Protein AF-A0A834WRR9-F1 (afdb_monomer_lite)

pLDDT: mean 85.25, std 17.44, range [30.31, 98.62]

Organism: NCBI:txid362788

Radius of gyration: 32.19 Å; chains: 1; bounding box: 79×70×90 Å

Structure (mmCIF, N/CA/C/O backbone):
data_AF-A0A834WRR9-F1
#
_entry.id   AF-A0A834WRR9-F1
#
loop_
_atom_site.group_PDB
_atom_site.id
_atom_site.type_symbol
_atom_site.label_atom_id
_atom_site.label_alt_id
_atom_site.label_comp_id
_atom_site.label_asym_id
_atom_site.label_entity_id
_atom_site.label_seq_id
_atom_site.pdbx_PDB_ins_code
_atom_site.Cartn_x
_atom_site.Cartn_y
_atom_site.Cartn_z
_atom_site.occupancy
_atom_site.B_iso_or_equiv
_atom_site.auth_seq_id
_atom_site.auth_comp_id
_atom_site.auth_asym_id
_atom_site.auth_atom_id
_atom_site.pdbx_PDB_model_num
ATOM 1 N N . MET A 1 1 ? 12.879 1.695 10.345 1.00 67.69 1 MET A N 1
ATOM 2 C CA . MET A 1 1 ? 11.832 0.778 9.840 1.00 67.69 1 MET A CA 1
ATOM 3 C C . MET A 1 1 ? 11.950 -0.632 10.408 1.00 67.69 1 MET A C 1
ATOM 5 O O . MET A 1 1 ? 11.065 -1.009 11.153 1.00 67.69 1 MET A O 1
ATOM 9 N N . ILE A 1 2 ? 13.011 -1.409 10.134 1.00 69.06 2 ILE A N 1
ATOM 10 C CA . ILE A 1 2 ? 13.145 -2.785 10.677 1.00 69.06 2 ILE A CA 1
ATOM 11 C C . ILE A 1 2 ? 13.176 -2.809 12.219 1.00 69.06 2 ILE A C 1
ATOM 13 O O . ILE A 1 2 ? 12.508 -3.634 12.833 1.00 69.06 2 ILE A O 1
ATOM 17 N N . GLU A 1 3 ? 13.898 -1.883 12.854 1.00 72.19 3 GLU A N 1
ATOM 18 C CA . GLU A 1 3 ? 13.940 -1.775 14.323 1.00 72.19 3 GLU A CA 1
ATOM 19 C C . GLU A 1 3 ? 12.559 -1.474 14.925 1.00 72.19 3 GLU A C 1
ATOM 21 O O . GLU A 1 3 ? 12.116 -2.140 15.857 1.00 72.19 3 GLU A O 1
ATOM 26 N N . GLU A 1 4 ? 11.846 -0.516 14.335 1.00 67.69 4 GLU A N 1
ATOM 27 C CA . GLU A 1 4 ? 10.487 -0.125 14.720 1.00 67.69 4 GLU A CA 1
ATOM 28 C C . GLU A 1 4 ? 9.470 -1.256 14.492 1.00 67.69 4 GLU A C 1
ATOM 30 O O . GLU A 1 4 ? 8.644 -1.541 15.356 1.00 67.69 4 GLU A O 1
ATOM 35 N N . ALA A 1 5 ? 9.582 -1.962 13.365 1.00 65.88 5 ALA A N 1
ATOM 36 C CA . ALA A 1 5 ? 8.790 -3.141 13.035 1.00 65.88 5 ALA A CA 1
ATOM 37 C C . ALA A 1 5 ? 8.921 -4.238 14.100 1.00 65.88 5 ALA A C 1
ATOM 39 O O . ALA A 1 5 ? 7.928 -4.823 14.541 1.00 65.88 5 ALA A O 1
ATOM 40 N N . ILE A 1 6 ? 10.156 -4.510 14.527 1.00 68.00 6 ILE A N 1
ATOM 41 C CA . ILE A 1 6 ? 10.448 -5.504 15.558 1.00 68.00 6 ILE A CA 1
ATOM 42 C C . ILE A 1 6 ? 9.915 -5.032 16.914 1.00 68.00 6 ILE A C 1
ATOM 44 O O . ILE A 1 6 ? 9.254 -5.810 17.599 1.00 68.00 6 ILE A O 1
ATOM 48 N N . ALA A 1 7 ? 10.115 -3.760 17.264 1.00 64.38 7 ALA A N 1
ATOM 49 C CA . ALA A 1 7 ? 9.623 -3.192 18.516 1.00 64.38 7 ALA A CA 1
ATOM 50 C C . ALA A 1 7 ? 8.087 -3.222 18.638 1.00 64.38 7 ALA A C 1
ATOM 52 O O . ALA A 1 7 ? 7.559 -3.447 19.728 1.00 64.38 7 ALA A O 1
ATOM 53 N N . ASN A 1 8 ? 7.368 -3.025 17.531 1.00 62.72 8 ASN A N 1
ATOM 54 C CA . ASN A 1 8 ? 5.911 -2.898 17.542 1.00 62.72 8 ASN A CA 1
ATOM 55 C C . ASN A 1 8 ? 5.175 -4.234 17.351 1.00 62.72 8 ASN A C 1
ATOM 57 O O . ASN A 1 8 ? 4.118 -4.438 17.955 1.00 62.72 8 ASN A O 1
ATOM 61 N N . SER A 1 9 ? 5.716 -5.155 16.541 1.00 64.75 9 SER A N 1
ATOM 62 C CA . SER A 1 9 ? 4.942 -6.302 16.037 1.00 64.75 9 SER A CA 1
ATOM 63 C C . SER A 1 9 ? 5.558 -7.684 16.298 1.00 64.75 9 SER A C 1
ATOM 65 O O . SER A 1 9 ? 4.850 -8.685 16.100 1.00 64.75 9 SER A O 1
ATOM 67 N N . PHE A 1 10 ? 6.813 -7.782 16.766 1.00 67.38 10 PHE A N 1
ATOM 68 C CA . PHE A 1 10 ? 7.516 -9.061 16.961 1.00 67.38 10 PHE A CA 1
ATOM 69 C C . PHE A 1 10 ? 7.384 -9.607 18.391 1.00 67.38 10 PHE A C 1
ATOM 71 O O . PHE A 1 10 ? 7.867 -9.005 19.346 1.00 67.38 10 PHE A O 1
ATOM 78 N N . ASN A 1 11 ? 6.782 -10.794 18.546 1.00 63.31 11 ASN A N 1
ATOM 79 C CA . ASN A 1 11 ? 6.707 -11.501 19.831 1.00 63.31 11 ASN A CA 1
ATOM 80 C C . ASN A 1 11 ? 6.969 -13.016 19.654 1.00 63.31 11 ASN A C 1
ATOM 82 O O . ASN A 1 11 ? 6.036 -13.750 19.318 1.00 63.31 11 ASN A O 1
ATOM 86 N N . PRO A 1 12 ? 8.197 -13.508 19.904 1.00 53.84 12 PRO A N 1
ATOM 87 C CA . PRO A 1 12 ? 8.596 -14.899 19.759 1.00 53.84 12 PRO A CA 1
ATOM 88 C C . PRO A 1 12 ? 8.123 -15.785 20.926 1.00 53.84 12 PRO A C 1
ATOM 90 O O . PRO A 1 12 ? 8.213 -17.004 20.846 1.00 53.84 12 PRO A O 1
ATOM 93 N N . ILE A 1 13 ? 7.572 -15.228 22.016 1.00 50.41 13 ILE A N 1
ATOM 94 C CA . ILE A 1 13 ? 7.043 -16.045 23.128 1.00 50.41 13 ILE A CA 1
ATOM 95 C C . ILE A 1 13 ? 5.742 -16.749 22.719 1.00 50.41 13 ILE A C 1
ATOM 97 O O . ILE A 1 13 ? 5.437 -17.836 23.203 1.00 50.41 13 ILE A O 1
ATOM 101 N N . ILE A 1 14 ? 4.974 -16.159 21.799 1.00 48.53 14 ILE A N 1
ATOM 102 C CA . ILE A 1 14 ? 3.691 -16.711 21.331 1.00 48.53 14 ILE A CA 1
ATOM 103 C C . ILE A 1 14 ? 3.890 -17.660 20.129 1.00 48.53 14 ILE A C 1
ATOM 105 O O . ILE A 1 14 ? 2.960 -18.355 19.726 1.00 48.53 14 ILE A O 1
ATOM 109 N N . THR A 1 15 ? 5.096 -17.736 19.555 1.00 48.31 15 THR A N 1
ATOM 110 C CA . THR A 1 15 ? 5.347 -18.478 18.307 1.00 48.31 15 THR A CA 1
ATOM 111 C C . THR A 1 15 ? 5.605 -19.976 18.514 1.00 48.31 15 THR A C 1
ATOM 113 O O . THR A 1 15 ? 5.646 -20.717 17.533 1.00 48.31 15 THR A O 1
ATOM 116 N N . HIS A 1 16 ? 5.746 -20.458 19.756 1.00 43.69 16 HIS A N 1
ATOM 117 C CA . HIS A 1 16 ? 6.036 -21.865 20.047 1.00 43.69 16 HIS A CA 1
ATOM 118 C C . HIS A 1 16 ? 4.870 -22.588 20.734 1.00 43.69 16 HIS A C 1
ATOM 120 O O . HIS A 1 16 ? 4.582 -22.398 21.910 1.00 43.69 16 HIS A O 1
ATOM 126 N N . THR A 1 17 ? 4.239 -23.499 19.994 1.00 44.69 17 THR A N 1
ATOM 127 C CA . THR A 1 17 ? 3.238 -24.473 20.467 1.00 44.69 17 THR A CA 1
ATOM 128 C C . THR A 1 17 ? 3.855 -25.709 21.142 1.00 44.69 17 THR A C 1
ATOM 130 O O . THR A 1 17 ? 3.127 -26.618 21.544 1.00 44.69 17 THR A O 1
ATOM 133 N N . ASN A 1 18 ? 5.185 -25.773 21.291 1.00 39.84 18 ASN A N 1
ATOM 134 C CA . ASN A 1 18 ? 5.874 -26.924 21.872 1.00 39.84 18 ASN A CA 1
ATOM 135 C C . ASN A 1 18 ? 6.141 -26.757 23.370 1.00 39.84 18 ASN A C 1
ATOM 137 O O . ASN A 1 18 ? 6.527 -25.697 23.846 1.00 39.84 18 ASN A O 1
ATOM 141 N N . LYS A 1 19 ? 5.973 -27.865 24.099 1.00 39.25 19 LYS A N 1
ATOM 142 C CA . LYS A 1 19 ? 6.058 -28.010 25.564 1.00 39.25 19 LYS A CA 1
ATOM 143 C C . LYS A 1 19 ? 7.390 -27.606 26.224 1.00 39.25 19 LYS A C 1
ATOM 145 O O . LYS A 1 19 ? 7.484 -27.726 27.436 1.00 39.25 19 LYS A O 1
ATOM 150 N N . ASN A 1 20 ? 8.371 -27.133 25.459 1.00 42.72 20 ASN A N 1
ATOM 151 C CA . ASN A 1 20 ? 9.608 -26.526 25.942 1.00 42.72 20 ASN A CA 1
ATOM 152 C C . ASN A 1 20 ? 9.871 -25.275 25.083 1.00 42.72 20 ASN A C 1
ATOM 154 O O . ASN A 1 20 ? 10.048 -25.438 23.871 1.00 42.72 20 ASN A O 1
ATOM 158 N N . PRO A 1 21 ? 9.883 -24.053 25.646 1.00 51.28 21 PRO A N 1
ATOM 159 C CA . PRO A 1 21 ? 10.332 -22.880 24.907 1.00 51.28 21 PRO A CA 1
ATOM 160 C C . PRO A 1 21 ? 11.788 -23.106 24.488 1.00 51.28 21 PRO A C 1
ATOM 162 O O . PRO A 1 21 ? 12.645 -23.393 25.318 1.00 51.28 21 PRO A O 1
ATOM 165 N N . THR A 1 22 ? 12.070 -23.052 23.189 1.00 57.31 22 THR A N 1
ATOM 166 C CA . THR A 1 22 ? 13.453 -23.041 22.714 1.00 57.31 22 THR A CA 1
ATOM 167 C C . THR A 1 22 ? 13.957 -21.611 22.778 1.00 57.31 22 THR A C 1
ATOM 169 O O . THR A 1 22 ? 13.329 -20.737 22.189 1.00 57.31 22 THR A O 1
ATOM 172 N N . ASN A 1 23 ? 15.117 -21.366 23.387 1.00 71.31 23 ASN A N 1
ATOM 173 C CA . ASN A 1 23 ? 15.761 -20.043 23.399 1.00 71.31 23 ASN A CA 1
ATOM 174 C C . ASN A 1 23 ? 16.317 -19.630 22.029 1.00 71.31 23 ASN A C 1
ATOM 176 O O . ASN A 1 23 ? 17.224 -18.815 21.961 1.00 71.31 23 ASN A O 1
ATOM 180 N N . ARG A 1 24 ? 15.820 -20.208 20.931 1.00 83.75 24 ARG A N 1
ATOM 181 C CA . ARG A 1 24 ? 16.393 -20.070 19.596 1.00 83.75 24 ARG A CA 1
ATOM 182 C C . ARG A 1 24 ? 15.469 -19.297 18.669 1.00 83.75 24 ARG A C 1
ATOM 184 O O . ARG A 1 24 ? 14.366 -19.752 18.381 1.00 83.75 24 ARG A O 1
ATOM 191 N N . ILE A 1 25 ? 15.975 -18.208 18.102 1.00 88.25 25 ILE A N 1
ATOM 192 C CA . ILE A 1 25 ? 15.301 -17.425 17.065 1.00 88.25 25 ILE A CA 1
ATOM 193 C C . ILE A 1 25 ? 15.943 -17.728 15.711 1.00 88.25 25 ILE A C 1
ATOM 195 O O . ILE A 1 25 ? 17.126 -17.478 15.489 1.00 88.25 25 ILE A O 1
ATOM 199 N N . CYS A 1 26 ? 15.142 -18.270 14.797 1.00 94.31 26 CYS A N 1
ATOM 200 C CA . CYS A 1 26 ? 15.548 -18.552 13.419 1.00 94.31 26 CYS A CA 1
ATOM 201 C C . CYS A 1 26 ? 15.231 -17.367 12.498 1.00 94.31 26 CYS A C 1
ATOM 203 O O . CYS A 1 26 ? 14.060 -16.995 12.368 1.00 94.31 26 CYS A O 1
ATOM 205 N N . ILE A 1 27 ? 16.249 -16.835 11.827 1.00 96.50 27 ILE A N 1
ATOM 206 C CA . ILE A 1 27 ? 16.156 -15.728 10.869 1.00 96.50 27 ILE A CA 1
ATOM 207 C C . ILE A 1 27 ? 16.599 -16.246 9.500 1.00 96.50 27 ILE A C 1
ATOM 209 O O . ILE A 1 27 ? 17.581 -16.977 9.427 1.00 96.50 27 ILE A O 1
ATOM 213 N N . ALA A 1 28 ? 15.910 -15.883 8.422 1.00 98.50 28 ALA A N 1
ATOM 214 C CA . ALA A 1 28 ? 16.375 -16.155 7.062 1.00 98.50 28 ALA A CA 1
ATOM 215 C C . ALA A 1 28 ? 16.543 -14.856 6.274 1.00 98.50 28 ALA A C 1
ATOM 217 O O . ALA A 1 28 ? 15.640 -14.024 6.296 1.00 98.50 28 ALA A O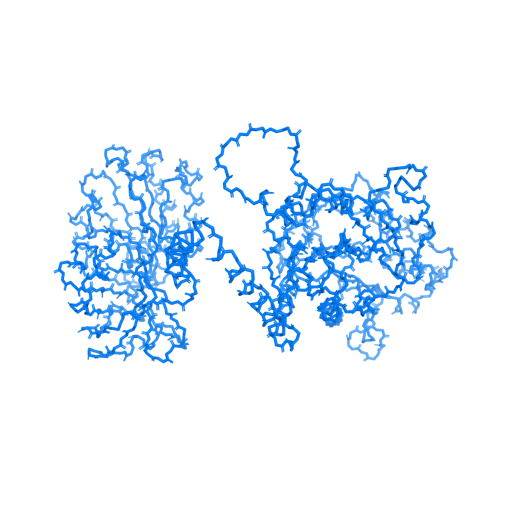 1
ATOM 218 N N . ASP A 1 29 ? 17.661 -14.714 5.566 1.00 98.56 29 ASP A N 1
ATOM 219 C CA . ASP A 1 29 ? 17.854 -13.702 4.527 1.00 98.56 29 ASP A CA 1
ATOM 220 C C . ASP A 1 29 ? 17.785 -14.376 3.154 1.00 98.56 29 ASP A C 1
ATOM 222 O O . ASP A 1 29 ? 18.584 -15.270 2.863 1.00 98.56 29 ASP A O 1
ATOM 226 N N . LEU A 1 30 ? 16.785 -14.009 2.352 1.00 98.62 30 LEU A N 1
ATOM 227 C CA . LEU A 1 30 ? 16.475 -14.626 1.061 1.00 98.62 30 LEU A CA 1
ATOM 228 C C . LEU A 1 30 ? 16.958 -13.721 -0.075 1.00 98.62 30 LEU A C 1
ATOM 230 O O . LEU A 1 30 ? 16.415 -12.628 -0.264 1.00 98.62 30 LEU A O 1
ATOM 234 N N . GLY A 1 31 ? 17.951 -14.204 -0.824 1.00 97.31 31 GLY A N 1
ATOM 235 C CA . GLY A 1 31 ? 18.728 -13.406 -1.775 1.00 97.31 31 GLY A CA 1
ATOM 236 C C . GLY A 1 31 ? 19.902 -12.697 -1.095 1.00 97.31 31 GLY A C 1
ATOM 237 O O . GLY A 1 31 ? 20.050 -11.481 -1.183 1.00 97.31 31 GLY A O 1
ATOM 238 N N . CYS A 1 32 ? 20.711 -13.449 -0.342 1.00 96.44 32 CYS A N 1
ATOM 239 C CA . CYS A 1 32 ? 21.774 -12.889 0.493 1.00 96.44 32 CYS A CA 1
ATOM 240 C C . CYS A 1 32 ? 23.022 -12.438 -0.286 1.00 96.44 32 CYS A C 1
ATOM 242 O O . CYS A 1 32 ? 23.851 -11.695 0.253 1.00 96.44 32 CYS A O 1
ATOM 244 N N . SER A 1 33 ? 23.201 -12.912 -1.524 1.00 94.88 33 SER A N 1
ATOM 245 C CA . SER A 1 33 ? 24.427 -12.761 -2.308 1.00 94.88 33 SER A CA 1
ATOM 246 C C . SER A 1 33 ? 25.662 -13.199 -1.494 1.00 94.88 33 SER A C 1
ATOM 248 O O . SER A 1 33 ? 25.647 -14.262 -0.864 1.00 94.88 33 SER A O 1
ATOM 250 N N . THR A 1 34 ? 26.737 -12.405 -1.486 1.00 93.06 34 THR A N 1
ATOM 251 C CA . THR A 1 34 ? 28.022 -12.736 -0.841 1.00 93.06 34 THR A CA 1
ATOM 252 C C . THR A 1 34 ? 28.464 -11.747 0.246 1.00 93.06 34 THR A C 1
ATOM 254 O O . THR A 1 34 ? 29.561 -11.881 0.792 1.00 93.06 34 THR A O 1
ATOM 257 N N . GLY A 1 35 ? 27.624 -10.759 0.578 1.00 89.19 35 GLY A N 1
ATOM 258 C CA . GLY A 1 35 ? 27.928 -9.679 1.527 1.00 89.19 35 GLY A CA 1
ATOM 259 C C . GLY A 1 35 ? 28.647 -8.461 0.917 1.00 89.19 35 GLY A C 1
ATOM 260 O O . GLY A 1 35 ? 29.009 -8.486 -0.257 1.00 89.19 35 GLY A O 1
ATOM 261 N N . PRO A 1 36 ? 28.832 -7.369 1.694 1.00 92.19 36 PRO A N 1
ATOM 262 C CA . PRO A 1 36 ? 28.600 -7.264 3.141 1.00 92.19 36 PRO A CA 1
ATOM 263 C C . PRO A 1 36 ? 27.152 -6.940 3.551 1.00 92.19 36 PRO A C 1
ATOM 265 O O . PRO A 1 36 ? 26.825 -7.056 4.731 1.00 92.19 36 PRO A O 1
ATOM 268 N N . ASN A 1 37 ? 26.283 -6.561 2.608 1.00 92.81 37 ASN A N 1
ATOM 269 C CA . ASN A 1 37 ? 24.936 -6.045 2.897 1.00 92.81 37 ASN A CA 1
ATOM 270 C C . ASN A 1 37 ? 24.091 -7.002 3.752 1.00 92.81 37 ASN A C 1
ATOM 272 O O . ASN A 1 37 ? 23.505 -6.577 4.746 1.00 92.81 37 ASN A O 1
ATOM 276 N N . THR A 1 38 ? 24.098 -8.298 3.423 1.00 94.81 38 THR A N 1
ATOM 277 C CA . THR A 1 38 ? 23.392 -9.338 4.192 1.00 94.81 38 THR A CA 1
ATOM 278 C C . THR A 1 38 ? 23.813 -9.373 5.666 1.00 94.81 38 THR A C 1
ATOM 280 O O . THR A 1 38 ? 22.974 -9.455 6.561 1.00 94.81 38 THR A O 1
ATOM 283 N N . PHE A 1 39 ? 25.107 -9.203 5.963 1.00 92.62 39 PHE A N 1
ATOM 284 C CA . PHE A 1 39 ? 25.602 -9.215 7.341 1.00 92.62 39 PHE A CA 1
ATOM 285 C C . PHE A 1 39 ? 25.144 -7.989 8.125 1.00 92.62 39 PHE A C 1
ATOM 287 O O . PHE A 1 39 ? 24.819 -8.112 9.304 1.00 92.62 39 PHE A O 1
ATOM 294 N N . ILE A 1 40 ? 25.101 -6.823 7.474 1.00 91.00 40 ILE A N 1
ATOM 295 C CA . ILE A 1 40 ? 24.601 -5.585 8.079 1.00 91.00 40 ILE A CA 1
ATOM 296 C C . ILE A 1 40 ? 23.112 -5.743 8.397 1.00 91.00 40 ILE A C 1
ATOM 298 O O . ILE A 1 40 ? 22.715 -5.515 9.536 1.00 91.00 40 ILE A O 1
ATOM 302 N N . ALA A 1 41 ? 22.312 -6.219 7.438 1.00 91.88 41 ALA A N 1
ATOM 303 C CA . ALA A 1 41 ? 20.880 -6.437 7.626 1.00 91.88 41 ALA A CA 1
ATOM 304 C C . ALA A 1 41 ? 20.589 -7.409 8.783 1.00 91.88 41 ALA A C 1
ATOM 306 O O . ALA A 1 41 ? 19.816 -7.092 9.689 1.00 91.88 41 ALA A O 1
ATOM 307 N N . ILE A 1 42 ? 21.262 -8.565 8.807 1.00 93.06 42 ILE A N 1
ATOM 308 C CA . ILE A 1 42 ? 21.127 -9.553 9.884 1.00 93.06 42 ILE A CA 1
ATOM 309 C C . ILE A 1 42 ? 21.549 -8.976 11.236 1.00 93.06 42 ILE A C 1
ATOM 311 O O . ILE A 1 42 ? 20.852 -9.180 12.231 1.00 93.06 42 ILE A O 1
ATOM 315 N N . GLN A 1 43 ? 22.660 -8.240 11.290 1.00 89.69 43 GLN A N 1
ATOM 316 C CA . GLN A 1 43 ? 23.129 -7.629 12.530 1.00 89.69 43 GLN A CA 1
ATOM 317 C C . GLN A 1 43 ? 22.118 -6.604 13.063 1.00 89.69 43 GLN A C 1
ATOM 319 O O . GLN A 1 43 ? 21.831 -6.622 14.259 1.00 89.69 43 GLN A O 1
ATOM 324 N N . THR A 1 44 ? 21.534 -5.774 12.194 1.00 89.44 44 THR A N 1
ATOM 325 C CA . THR A 1 44 ? 20.469 -4.828 12.559 1.00 89.44 44 THR A CA 1
ATOM 326 C C . THR A 1 44 ? 19.232 -5.550 13.096 1.00 89.44 44 THR A C 1
ATOM 328 O O . THR A 1 44 ? 18.702 -5.162 14.134 1.00 89.44 44 THR A O 1
ATOM 331 N N . ILE A 1 45 ? 18.793 -6.638 12.451 1.00 90.19 45 ILE A N 1
ATOM 332 C CA . ILE A 1 45 ? 17.651 -7.444 12.921 1.00 90.19 45 ILE A CA 1
ATOM 333 C C . ILE A 1 45 ? 17.939 -8.037 14.307 1.00 90.19 45 ILE A C 1
ATOM 335 O O . ILE A 1 45 ? 17.110 -7.934 15.209 1.00 90.19 45 ILE A O 1
ATOM 339 N N . ILE A 1 46 ? 19.116 -8.639 14.501 1.00 86.88 46 ILE A N 1
ATOM 340 C CA . ILE A 1 46 ? 19.506 -9.232 15.787 1.00 86.88 46 ILE A CA 1
ATOM 341 C C . ILE A 1 46 ? 19.567 -8.165 16.879 1.00 86.88 46 ILE A C 1
ATOM 343 O O . ILE A 1 46 ? 19.018 -8.382 17.957 1.00 86.88 46 ILE A O 1
ATOM 347 N N . GLN A 1 47 ? 20.184 -7.013 16.606 1.00 83.75 47 GLN A N 1
ATOM 348 C CA . GLN A 1 47 ? 20.264 -5.904 17.558 1.00 83.75 47 GLN A CA 1
ATOM 349 C C . GLN A 1 47 ? 18.878 -5.397 17.946 1.00 83.75 47 GLN A C 1
ATOM 351 O O . GLN A 1 47 ? 18.607 -5.253 19.133 1.00 83.75 47 GLN A O 1
ATOM 356 N N . ALA A 1 48 ? 17.980 -5.214 16.979 1.00 83.88 48 ALA A N 1
ATOM 357 C CA . ALA A 1 48 ? 16.604 -4.809 17.241 1.00 83.88 48 ALA A CA 1
ATOM 358 C C . ALA A 1 48 ? 15.873 -5.797 18.165 1.00 83.88 48 ALA A C 1
ATOM 360 O O . ALA A 1 48 ? 15.222 -5.392 19.129 1.00 83.88 48 ALA A O 1
ATOM 361 N N . ILE A 1 49 ? 16.017 -7.102 17.907 1.00 80.50 49 ILE A N 1
ATOM 362 C CA . ILE A 1 49 ? 15.433 -8.152 18.749 1.00 80.50 49 ILE A CA 1
ATOM 363 C C . ILE A 1 49 ? 16.059 -8.099 20.149 1.00 80.50 49 ILE A C 1
ATOM 365 O O . ILE A 1 49 ? 15.344 -8.061 21.147 1.00 80.50 49 ILE A O 1
ATOM 369 N N . GLN A 1 50 ? 17.386 -8.043 20.249 1.00 76.62 50 GLN A N 1
ATOM 370 C CA . GLN A 1 50 ? 18.091 -7.983 21.531 1.00 76.62 50 GLN A CA 1
ATOM 371 C C . GLN A 1 50 ? 17.708 -6.748 22.353 1.00 76.62 50 GLN A C 1
ATOM 373 O O . GLN A 1 50 ? 17.450 -6.887 23.544 1.00 76.62 50 GLN A O 1
ATOM 378 N N . SER A 1 51 ? 17.617 -5.563 21.746 1.00 70.56 51 SER A N 1
ATOM 379 C CA . SER A 1 51 ? 17.219 -4.324 22.429 1.00 70.56 51 SER A CA 1
ATOM 380 C C . SER A 1 51 ? 15.784 -4.359 22.950 1.00 70.56 51 SER A C 1
ATOM 382 O O . SER A 1 51 ? 15.490 -3.722 23.959 1.00 70.56 51 SER A O 1
ATOM 384 N N . TYR A 1 52 ? 14.897 -5.113 22.300 1.00 66.88 52 TYR A N 1
ATOM 385 C CA . TYR A 1 52 ? 13.542 -5.332 22.796 1.00 66.88 52 TYR A CA 1
ATOM 386 C C . TYR A 1 52 ? 13.503 -6.309 23.988 1.00 66.88 52 TYR A C 1
ATOM 388 O O . TYR A 1 52 ? 12.700 -6.130 24.902 1.00 66.88 52 TYR A O 1
ATOM 396 N N . TYR A 1 53 ? 14.370 -7.331 24.001 1.00 61.09 53 TYR A N 1
ATOM 397 C CA . TYR A 1 53 ? 14.329 -8.426 24.985 1.00 61.09 53 TYR A CA 1
ATOM 398 C C . TYR A 1 53 ? 15.302 -8.307 26.161 1.00 61.09 53 TYR A C 1
ATOM 400 O O . TYR A 1 53 ? 15.071 -8.931 27.195 1.00 61.09 53 TYR A O 1
ATOM 408 N N . VAL A 1 54 ? 16.371 -7.524 26.038 1.00 51.78 54 VAL A N 1
ATOM 409 C CA . VAL A 1 54 ? 17.333 -7.262 27.112 1.00 51.78 54 VAL A CA 1
ATOM 410 C C . VAL A 1 54 ? 17.028 -5.877 27.680 1.00 51.78 54 VAL A C 1
ATOM 412 O O . VAL A 1 54 ? 17.394 -4.875 27.063 1.00 51.78 54 VAL A O 1
ATOM 415 N N . PRO A 1 55 ? 16.384 -5.759 28.857 1.00 44.03 55 PRO A N 1
ATOM 416 C CA . PRO A 1 55 ? 16.347 -4.484 29.545 1.00 44.03 55 PRO A CA 1
ATOM 417 C C . PRO A 1 55 ? 17.790 -4.103 29.863 1.00 44.03 55 PRO A C 1
ATOM 419 O O . PRO A 1 55 ? 18.507 -4.861 30.519 1.00 44.03 55 PRO A O 1
ATOM 422 N N . ASN A 1 56 ? 18.218 -2.919 29.429 1.00 34.38 56 ASN A N 1
ATOM 423 C CA . ASN A 1 56 ? 19.416 -2.302 29.974 1.00 34.38 56 ASN A CA 1
ATOM 424 C C . ASN A 1 56 ? 19.320 -2.327 31.507 1.00 34.38 56 ASN A C 1
ATOM 426 O O . ASN A 1 56 ? 18.464 -1.668 32.103 1.00 34.38 56 ASN A O 1
ATOM 430 N N . ILE A 1 57 ? 20.228 -3.063 32.151 1.00 37.00 57 ILE A N 1
ATOM 431 C CA . ILE A 1 57 ? 20.570 -2.907 33.567 1.00 37.00 57 ILE A CA 1
ATOM 432 C C . ILE A 1 57 ? 21.289 -1.557 33.694 1.00 37.00 57 ILE A C 1
ATOM 434 O O . ILE A 1 57 ? 22.500 -1.509 33.842 1.00 37.00 57 ILE A O 1
ATOM 438 N N . ALA A 1 58 ? 20.557 -0.460 33.508 1.00 32.69 58 ALA A N 1
ATOM 439 C CA . ALA A 1 58 ? 20.920 0.920 33.826 1.00 32.69 58 ALA A CA 1
ATOM 440 C C . ALA A 1 58 ? 19.926 1.846 33.117 1.00 32.69 58 ALA A C 1
ATOM 442 O O . ALA A 1 58 ? 20.205 2.330 32.035 1.00 32.69 58 ALA A O 1
ATOM 443 N N . VAL A 1 59 ? 18.745 2.041 33.692 1.00 30.81 59 VAL A N 1
ATOM 444 C CA . VAL A 1 59 ? 18.135 3.351 33.978 1.00 30.81 59 VAL A CA 1
ATOM 445 C C . VAL A 1 59 ? 16.848 3.014 34.719 1.00 30.81 59 VAL A C 1
ATOM 447 O O . VAL A 1 59 ? 15.850 2.581 34.149 1.00 30.81 59 VAL A O 1
ATOM 450 N N . ALA A 1 60 ? 16.895 3.177 36.036 1.00 39.09 60 ALA A N 1
ATOM 451 C CA . ALA A 1 60 ? 15.694 3.245 36.836 1.00 39.09 60 ALA A CA 1
ATOM 452 C C . ALA A 1 60 ? 14.926 4.512 36.439 1.00 39.09 60 ALA A C 1
ATOM 454 O O . ALA A 1 60 ? 15.437 5.614 36.613 1.00 39.09 60 ALA A O 1
ATOM 455 N N . ASN A 1 61 ? 13.692 4.361 35.968 1.00 30.31 61 ASN A N 1
ATOM 456 C CA . ASN A 1 61 ? 12.644 5.304 36.326 1.00 30.31 61 ASN A CA 1
ATOM 457 C C . ASN A 1 61 ? 11.301 4.586 36.431 1.00 30.31 61 ASN A C 1
ATOM 459 O O . ASN A 1 61 ? 10.934 3.759 35.598 1.00 30.31 61 ASN A O 1
ATOM 463 N N . ARG A 1 62 ? 10.648 4.854 37.560 1.00 41.94 62 ARG A N 1
ATOM 464 C CA . ARG A 1 62 ? 9.391 4.263 38.012 1.00 41.94 62 ARG A CA 1
ATOM 465 C C . ARG A 1 62 ? 8.254 4.754 37.114 1.00 41.94 62 ARG A C 1
ATOM 467 O O . ARG A 1 62 ? 8.275 5.917 36.733 1.00 41.94 62 ARG A O 1
ATOM 474 N N . ASP A 1 63 ? 7.325 3.845 36.803 1.00 34.62 63 ASP A N 1
ATOM 475 C CA . ASP A 1 63 ? 5.899 4.071 36.464 1.00 34.62 63 ASP A CA 1
ATOM 476 C C . ASP A 1 63 ? 5.359 3.281 35.253 1.00 34.62 63 ASP A C 1
ATOM 478 O O . ASP A 1 63 ? 4.171 3.368 34.950 1.00 34.62 63 ASP A O 1
ATOM 482 N N . SER A 1 64 ? 6.142 2.399 34.619 1.00 35.62 64 SER A N 1
ATOM 483 C CA . SER A 1 64 ? 5.585 1.422 33.667 1.00 35.62 64 SER A CA 1
ATOM 484 C C . SER A 1 64 ? 5.271 0.079 34.341 1.00 35.62 64 SER A C 1
ATOM 486 O O . SER A 1 64 ? 6.120 -0.594 34.929 1.00 35.62 64 SER A O 1
ATOM 488 N N . ILE A 1 65 ? 4.004 -0.327 34.260 1.00 37.56 65 ILE A N 1
ATOM 489 C CA . ILE A 1 65 ? 3.489 -1.611 34.746 1.00 37.56 65 ILE A CA 1
ATOM 490 C C . ILE A 1 65 ? 4.077 -2.757 33.897 1.00 37.56 65 ILE A C 1
ATOM 492 O O . ILE A 1 65 ? 3.550 -3.167 32.873 1.00 37.56 65 ILE A O 1
ATOM 496 N N . ASN A 1 66 ? 5.230 -3.245 34.342 1.00 43.66 66 ASN A N 1
ATOM 497 C CA . ASN A 1 66 ? 5.582 -4.644 34.577 1.00 43.66 66 ASN A CA 1
ATOM 498 C C . ASN A 1 66 ? 5.340 -5.733 33.496 1.00 43.66 66 ASN A C 1
ATOM 500 O O . ASN A 1 66 ? 4.892 -6.831 33.828 1.00 43.66 66 ASN A O 1
ATOM 504 N N . LEU A 1 67 ? 5.749 -5.504 32.241 1.00 40.19 67 LEU A N 1
ATOM 505 C CA . LEU A 1 67 ? 6.084 -6.600 31.302 1.00 40.19 67 LEU A CA 1
ATOM 506 C C . LEU A 1 67 ? 7.402 -7.315 31.680 1.00 40.19 67 LEU A C 1
ATOM 508 O O . LEU A 1 67 ? 7.547 -8.516 31.447 1.00 40.19 67 LEU A O 1
ATOM 512 N N . ASN A 1 68 ? 8.317 -6.617 32.364 1.00 40.12 68 ASN A N 1
ATOM 513 C CA . ASN A 1 68 ? 9.610 -7.155 32.807 1.00 40.12 68 ASN A CA 1
ATOM 514 C C . ASN A 1 68 ? 9.497 -8.311 33.826 1.00 40.12 68 ASN A C 1
ATOM 516 O O . ASN A 1 68 ? 10.314 -9.230 33.790 1.00 40.12 68 ASN A O 1
ATOM 520 N N . SER A 1 69 ? 8.487 -8.336 34.712 1.00 40.72 69 SER A N 1
ATOM 521 C CA . SER A 1 69 ? 8.338 -9.449 35.678 1.00 40.72 69 SER A CA 1
ATOM 522 C C . SER A 1 69 ? 7.853 -10.760 35.066 1.00 40.72 69 SER A C 1
ATOM 524 O O . SER A 1 69 ? 8.077 -11.818 35.655 1.00 40.72 69 SER A O 1
ATOM 526 N N . MET A 1 70 ? 7.182 -10.716 33.912 1.00 41.75 70 MET A N 1
ATOM 527 C CA . MET A 1 70 ? 6.709 -11.926 33.239 1.00 41.75 70 MET A CA 1
ATOM 528 C C . MET A 1 70 ? 7.858 -12.605 32.481 1.00 41.75 70 MET A C 1
ATOM 530 O O . MET A 1 70 ? 7.937 -13.830 32.467 1.00 41.75 70 MET A O 1
ATOM 534 N N . PHE A 1 71 ? 8.800 -11.809 31.965 1.00 42.31 71 PHE A N 1
ATOM 535 C CA . PHE A 1 71 ? 10.033 -12.273 31.327 1.00 42.31 71 PHE A CA 1
ATOM 536 C C . PHE A 1 71 ? 10.977 -12.976 32.312 1.00 42.31 71 PHE A C 1
ATOM 538 O O . PHE A 1 71 ? 11.352 -14.124 32.090 1.00 42.31 71 PHE A O 1
ATOM 545 N N . HIS A 1 72 ? 11.260 -12.345 33.459 1.00 43.78 72 HIS A N 1
ATOM 546 C CA . HIS A 1 72 ? 12.106 -12.924 34.516 1.00 43.78 72 HIS A CA 1
ATOM 547 C C . HIS A 1 72 ? 11.548 -14.216 35.139 1.00 43.78 72 HIS A C 1
ATOM 549 O O . HIS A 1 72 ? 12.292 -14.960 35.774 1.00 43.78 72 HIS A O 1
ATOM 555 N N . LYS A 1 73 ? 10.244 -14.483 34.992 1.00 42.34 73 LYS A N 1
ATOM 556 C CA . LYS A 1 73 ? 9.604 -15.721 35.462 1.00 42.34 73 LYS A CA 1
ATOM 557 C C . LYS A 1 73 ? 9.639 -16.863 34.444 1.00 42.34 73 LYS A C 1
ATOM 559 O O . LYS A 1 73 ? 9.493 -18.007 34.861 1.00 42.34 73 LYS A O 1
ATOM 564 N N . LEU A 1 74 ? 9.774 -16.563 33.151 1.00 42.62 74 LEU A N 1
ATOM 565 C CA . LEU A 1 74 ? 9.759 -17.558 32.068 1.00 42.62 74 LEU A CA 1
ATOM 566 C C . LEU A 1 74 ? 11.166 -17.943 31.601 1.00 42.62 74 LEU A C 1
ATOM 568 O O . LEU A 1 74 ? 11.362 -19.086 31.205 1.00 42.62 74 LEU A O 1
ATOM 572 N N . PHE A 1 75 ? 12.131 -17.028 31.715 1.00 44.91 75 PHE A N 1
ATOM 573 C CA . PHE A 1 75 ? 13.545 -17.280 31.453 1.00 44.91 75 PHE A CA 1
ATOM 574 C C . PHE A 1 75 ? 14.334 -16.976 32.735 1.00 44.91 75 PHE A C 1
ATOM 576 O O . PHE A 1 75 ? 14.616 -15.805 33.018 1.00 44.91 75 PHE A O 1
ATOM 583 N N . PRO A 1 76 ? 14.628 -17.988 33.579 1.00 42.78 76 PRO A N 1
ATOM 584 C CA . PRO A 1 76 ? 15.549 -17.804 34.692 1.00 42.78 76 PRO A CA 1
ATOM 585 C C . PRO A 1 76 ? 16.892 -17.311 34.142 1.00 42.78 76 PRO A C 1
ATOM 587 O O . PRO A 1 76 ? 17.306 -17.681 33.049 1.00 42.78 76 PRO A O 1
ATOM 590 N N . SER A 1 77 ? 17.536 -16.431 34.899 1.00 45.78 77 SER A N 1
ATOM 591 C CA . SER A 1 77 ? 18.608 -15.499 34.520 1.00 45.78 77 SER A CA 1
ATOM 592 C C . SER A 1 77 ? 19.917 -16.075 33.935 1.00 45.78 77 SER A C 1
ATOM 594 O O . SER A 1 77 ? 20.885 -15.329 33.845 1.00 45.78 77 SER A O 1
ATOM 596 N N . ASP A 1 78 ? 19.951 -17.339 33.509 1.00 46.81 78 ASP A N 1
ATOM 597 C CA . ASP A 1 78 ? 21.119 -18.016 32.921 1.00 46.81 78 ASP A CA 1
ATOM 598 C C . ASP A 1 78 ? 20.923 -18.496 31.465 1.00 46.81 78 ASP A C 1
ATOM 600 O O . ASP A 1 78 ? 21.853 -19.038 30.870 1.00 46.81 78 ASP A O 1
ATOM 604 N N . GLU A 1 79 ? 19.756 -18.296 30.845 1.00 53.09 79 GLU A N 1
ATOM 605 C CA . GLU A 1 79 ? 19.475 -18.808 29.496 1.00 53.09 79 GLU A CA 1
ATOM 606 C C . GLU A 1 79 ? 19.517 -17.704 28.416 1.00 53.09 79 GLU A C 1
ATOM 608 O O . GLU A 1 79 ? 18.583 -16.924 28.235 1.00 53.09 79 GLU A O 1
ATOM 613 N N . THR A 1 80 ? 20.638 -17.616 27.692 1.00 66.50 80 THR A N 1
ATOM 614 C CA . THR A 1 80 ? 20.852 -16.653 26.597 1.00 66.50 80 THR A CA 1
ATOM 615 C C . THR A 1 80 ? 20.042 -17.019 25.350 1.00 66.50 80 THR A C 1
ATOM 617 O O . THR A 1 80 ? 20.047 -18.179 24.940 1.00 66.50 80 THR A O 1
ATOM 620 N N . ILE A 1 81 ? 19.413 -16.032 24.696 1.00 76.38 81 ILE A N 1
ATOM 621 C CA . ILE A 1 81 ? 18.778 -16.226 23.381 1.00 76.38 81 ILE A CA 1
ATOM 622 C C . ILE A 1 81 ? 19.857 -16.547 22.339 1.00 76.38 81 ILE A C 1
ATOM 624 O O . ILE A 1 81 ? 20.789 -15.769 22.133 1.00 76.38 81 ILE A O 1
ATOM 628 N N . GLU A 1 82 ? 19.698 -17.668 21.650 1.00 83.69 82 GLU A N 1
ATOM 629 C CA . GLU A 1 82 ? 20.510 -18.082 20.515 1.00 83.69 82 GLU A CA 1
ATOM 630 C C . GLU A 1 82 ? 19.853 -17.648 19.202 1.00 83.69 82 GLU A C 1
ATOM 632 O O . GLU A 1 82 ? 18.656 -17.834 18.978 1.00 83.69 82 GLU A O 1
ATOM 637 N N . PHE A 1 83 ? 20.647 -17.121 18.279 1.00 88.75 83 PHE A N 1
ATOM 638 C CA . PHE A 1 83 ? 20.184 -16.781 16.937 1.00 88.75 83 PHE A CA 1
ATOM 639 C C . PHE A 1 83 ? 20.717 -17.803 15.936 1.00 88.75 83 PHE A C 1
ATOM 641 O O . PHE A 1 83 ? 21.914 -18.085 15.918 1.00 88.75 83 PHE A O 1
ATOM 648 N N . LEU A 1 84 ? 19.841 -18.348 15.094 1.00 93.56 84 LEU A N 1
ATOM 649 C CA . LEU A 1 84 ? 20.205 -19.197 13.962 1.00 93.56 84 LEU A CA 1
ATOM 650 C C . LEU A 1 84 ? 19.816 -18.488 12.667 1.00 93.56 84 LEU A C 1
ATOM 652 O O . LEU A 1 84 ? 18.636 -18.291 12.393 1.00 93.56 84 LEU A O 1
ATOM 656 N N . VAL A 1 85 ? 20.812 -18.102 11.882 1.00 96.44 85 VAL A N 1
ATOM 657 C CA . VAL A 1 85 ? 20.656 -17.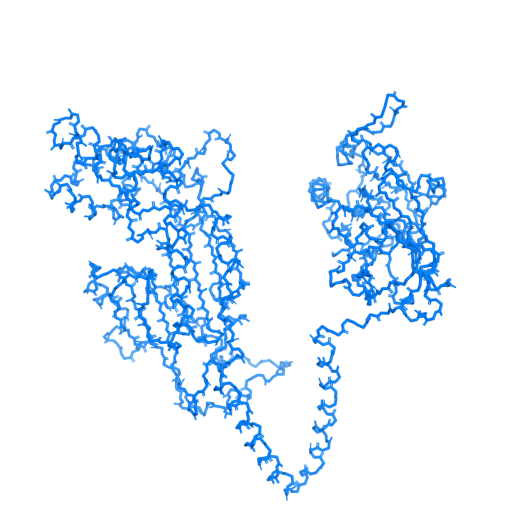327 10.655 1.00 96.44 85 VAL A CA 1
ATOM 658 C C . VAL A 1 85 ? 20.885 -18.218 9.443 1.00 96.44 85 VAL A C 1
ATOM 660 O O . VAL A 1 85 ? 21.922 -18.871 9.314 1.00 96.44 85 VAL A O 1
ATOM 663 N N . PHE A 1 86 ? 19.919 -18.207 8.537 1.00 98.38 86 PHE A N 1
ATOM 664 C CA . PHE A 1 86 ? 19.971 -18.877 7.252 1.00 98.38 86 PHE A CA 1
ATOM 665 C C . PHE A 1 86 ? 20.201 -17.852 6.145 1.00 98.38 86 PHE A C 1
ATOM 667 O O . PHE A 1 86 ? 19.371 -16.977 5.920 1.00 98.38 86 PHE A O 1
ATOM 674 N N . PHE A 1 87 ? 21.317 -17.982 5.444 1.00 98.44 87 PHE A N 1
ATOM 675 C CA . PHE A 1 87 ? 21.644 -17.201 4.261 1.00 98.44 87 PHE A CA 1
ATOM 676 C C . PHE A 1 87 ? 21.236 -18.008 3.033 1.00 98.44 87 PHE A C 1
ATOM 678 O O . PHE A 1 87 ? 21.846 -19.039 2.738 1.00 98.44 87 PHE A O 1
ATOM 685 N N . ASN A 1 88 ? 20.168 -17.594 2.361 1.00 98.62 88 ASN A N 1
ATOM 686 C CA . ASN A 1 88 ? 19.674 -18.250 1.161 1.00 98.62 88 ASN A CA 1
ATOM 687 C C . ASN A 1 88 ? 20.031 -17.451 -0.089 1.00 98.62 88 ASN A C 1
ATOM 689 O O . ASN A 1 88 ? 19.844 -16.239 -0.141 1.00 98.62 88 ASN A O 1
ATOM 693 N N . ASP A 1 89 ? 20.453 -18.175 -1.117 1.00 98.00 89 ASP A N 1
ATOM 694 C CA . ASP A 1 89 ? 20.587 -17.673 -2.477 1.00 98.00 89 ASP A CA 1
ATOM 695 C C . ASP A 1 89 ? 20.508 -18.851 -3.467 1.00 98.00 89 ASP A C 1
ATOM 697 O O . ASP A 1 89 ? 20.377 -20.015 -3.064 1.00 98.00 89 ASP A O 1
ATOM 701 N N . GLN A 1 90 ? 20.603 -18.564 -4.762 1.00 94.44 90 GLN A N 1
ATOM 702 C CA . GLN A 1 90 ? 20.667 -19.560 -5.822 1.00 94.44 90 GLN A CA 1
ATOM 703 C C . GLN A 1 90 ? 21.802 -20.562 -5.589 1.00 94.44 90 GLN A C 1
ATOM 705 O O . GLN A 1 90 ? 22.833 -20.259 -4.992 1.00 94.44 90 GLN A O 1
ATOM 710 N N . VAL A 1 91 ? 21.641 -21.777 -6.123 1.00 93.44 91 VAL A N 1
ATOM 711 C CA . VAL A 1 91 ? 22.658 -22.844 -6.017 1.00 93.44 91 VAL A CA 1
ATOM 712 C C . VAL A 1 91 ? 24.008 -22.409 -6.603 1.00 93.44 91 VAL A C 1
ATOM 714 O O . VAL A 1 91 ? 25.051 -22.882 -6.161 1.00 93.44 91 VAL A O 1
ATOM 717 N N . SER A 1 92 ? 23.988 -21.504 -7.583 1.00 89.94 92 SER A N 1
ATOM 718 C CA . SER A 1 92 ? 25.175 -20.940 -8.228 1.00 89.94 92 SER A CA 1
ATOM 719 C C . SER A 1 92 ? 25.852 -19.813 -7.445 1.00 89.94 92 SER A C 1
ATOM 721 O O . SER A 1 92 ? 26.915 -19.371 -7.867 1.00 89.94 92 SER A O 1
ATOM 723 N N . ASN A 1 93 ? 25.272 -19.332 -6.341 1.00 93.94 93 ASN A N 1
ATOM 724 C CA . ASN A 1 93 ? 25.872 -18.265 -5.545 1.00 93.94 93 ASN A CA 1
ATOM 725 C C . ASN A 1 93 ? 27.211 -18.700 -4.928 1.00 93.94 93 ASN A C 1
ATOM 727 O O . ASN A 1 93 ? 27.394 -19.857 -4.534 1.00 93.94 93 ASN A O 1
ATOM 731 N N . ASP A 1 94 ? 28.133 -17.751 -4.766 1.00 94.44 94 ASP A N 1
ATOM 732 C CA . ASP A 1 94 ? 29.434 -18.006 -4.148 1.00 94.44 94 ASP A CA 1
ATOM 733 C C . ASP A 1 94 ? 29.349 -17.991 -2.611 1.00 94.44 94 ASP A C 1
ATOM 735 O O . ASP A 1 94 ? 29.845 -17.101 -1.908 1.00 94.44 94 ASP A O 1
ATOM 739 N N . PHE A 1 95 ? 28.745 -19.048 -2.065 1.00 95.81 95 PHE A N 1
ATOM 740 C CA . PHE A 1 95 ? 28.682 -19.272 -0.621 1.00 95.81 95 PHE A CA 1
ATOM 741 C C . PHE A 1 95 ? 30.070 -19.377 0.030 1.00 95.81 95 PHE A C 1
ATOM 743 O O . PHE A 1 95 ? 30.204 -19.093 1.220 1.00 95.81 95 PHE A O 1
ATOM 750 N N . ASN A 1 96 ? 31.123 -19.739 -0.714 1.00 95.44 96 ASN A N 1
ATOM 751 C CA . ASN A 1 96 ? 32.473 -19.779 -0.151 1.00 95.44 96 ASN A CA 1
ATOM 752 C C . ASN A 1 96 ? 32.952 -18.372 0.211 1.00 95.44 96 ASN A C 1
ATOM 754 O O . ASN A 1 96 ? 33.531 -18.179 1.282 1.00 95.44 96 ASN A O 1
ATOM 758 N N . THR A 1 97 ? 32.711 -17.394 -0.662 1.00 94.94 97 THR A N 1
ATOM 759 C CA . THR A 1 97 ? 33.017 -15.987 -0.383 1.00 94.94 97 THR A CA 1
ATOM 760 C C . THR A 1 97 ? 32.143 -15.446 0.745 1.00 94.94 97 THR A C 1
ATOM 762 O O . THR A 1 97 ? 32.680 -14.832 1.668 1.00 94.94 97 THR A O 1
ATOM 765 N N . LEU A 1 98 ? 30.840 -15.761 0.757 1.00 94.62 98 LEU A N 1
ATOM 766 C CA . LEU A 1 98 ? 29.954 -15.425 1.879 1.00 94.62 98 LEU A CA 1
ATOM 767 C C . LEU A 1 98 ? 30.531 -15.925 3.219 1.00 94.62 98 LEU A C 1
ATOM 769 O O . LEU A 1 98 ? 30.712 -15.147 4.152 1.00 94.62 98 LEU A O 1
ATOM 773 N N . PHE A 1 99 ? 30.872 -17.213 3.321 1.00 93.19 99 PHE A N 1
ATOM 774 C CA . PHE A 1 99 ? 31.350 -17.799 4.576 1.00 93.19 99 PHE A CA 1
ATOM 775 C C . PHE A 1 99 ? 32.715 -17.268 5.018 1.00 93.19 99 PHE A C 1
ATOM 777 O O . PHE A 1 99 ? 32.936 -17.105 6.217 1.00 93.19 99 PHE A O 1
ATOM 784 N N . LYS A 1 100 ? 33.618 -16.957 4.080 1.00 91.25 100 LYS A N 1
ATOM 785 C CA . LYS A 1 100 ? 34.909 -16.318 4.397 1.00 91.25 100 LYS A CA 1
ATOM 786 C C . LYS A 1 100 ? 34.737 -14.917 4.989 1.00 91.25 100 LYS A C 1
ATOM 788 O O . LYS A 1 100 ? 35.568 -14.509 5.795 1.00 91.25 100 LYS A O 1
ATOM 793 N N . ASN A 1 101 ? 33.673 -14.213 4.604 1.00 89.62 101 ASN A N 1
ATOM 794 C CA . ASN A 1 101 ? 33.390 -12.844 5.030 1.00 89.62 101 ASN A CA 1
ATOM 795 C C . ASN A 1 101 ? 32.452 -12.746 6.246 1.00 89.62 101 ASN A C 1
ATOM 797 O O . ASN A 1 101 ? 32.136 -11.633 6.667 1.00 89.62 101 ASN A O 1
ATOM 801 N N . LEU A 1 102 ? 32.016 -13.871 6.833 1.00 87.94 102 LEU A N 1
ATOM 802 C CA . LEU A 1 102 ? 31.160 -13.850 8.021 1.00 87.94 102 LEU A CA 1
ATOM 803 C C . LEU A 1 102 ? 31.835 -13.073 9.171 1.00 87.94 102 LEU A C 1
ATOM 805 O O . LEU A 1 102 ? 32.949 -13.423 9.586 1.00 87.94 102 LEU A O 1
ATOM 809 N N . PRO A 1 103 ? 31.173 -12.047 9.734 1.00 79.50 103 PRO A N 1
ATOM 810 C CA . PRO A 1 103 ? 31.764 -11.229 10.783 1.00 79.50 103 PRO A CA 1
ATOM 811 C C . PRO A 1 103 ? 32.042 -12.058 12.044 1.00 79.50 103 PRO A C 1
ATOM 813 O O . PRO A 1 103 ? 31.224 -12.868 12.476 1.00 79.50 103 PRO A O 1
ATOM 816 N N . ASN A 1 104 ? 33.204 -11.828 12.664 1.00 66.00 104 ASN A N 1
ATOM 817 C CA . ASN A 1 104 ? 33.594 -12.393 13.964 1.00 66.00 104 ASN A CA 1
ATOM 818 C C . ASN A 1 104 ? 33.641 -13.932 14.052 1.00 66.00 104 ASN A C 1
ATOM 820 O O . ASN A 1 104 ? 33.633 -14.476 15.155 1.00 66.00 104 ASN A O 1
ATOM 824 N N . TYR A 1 105 ? 33.768 -14.659 12.932 1.00 54.28 105 TYR A N 1
ATOM 825 C CA . TYR A 1 105 ? 33.799 -16.131 12.956 1.00 54.28 105 TYR A CA 1
ATOM 826 C C . TYR A 1 105 ? 34.935 -16.723 13.824 1.00 54.28 105 TYR A C 1
ATOM 828 O O . TYR A 1 105 ? 34.769 -17.808 14.385 1.00 54.28 105 TYR A O 1
ATOM 836 N N . ASN A 1 106 ? 36.050 -15.994 13.979 1.00 50.38 106 ASN A N 1
ATOM 837 C CA . ASN A 1 106 ? 37.259 -16.419 14.704 1.00 50.38 106 ASN A CA 1
ATOM 838 C C . ASN A 1 106 ? 37.405 -15.835 16.125 1.00 50.38 106 ASN A C 1
ATOM 840 O O . ASN A 1 106 ? 38.449 -16.017 16.748 1.00 50.38 106 ASN A O 1
ATOM 844 N N . LEU A 1 107 ? 36.405 -15.117 16.644 1.00 51.44 107 LEU A N 1
ATOM 845 C CA . LEU A 1 107 ? 36.458 -14.499 17.974 1.00 51.44 107 LEU A CA 1
ATOM 846 C C . LEU A 1 107 ? 35.370 -15.118 18.861 1.00 51.44 107 LEU A C 1
ATOM 848 O O . LEU A 1 107 ? 34.270 -15.386 18.386 1.00 51.44 107 LEU A O 1
ATOM 852 N N . ASN A 1 108 ? 35.647 -15.312 20.154 1.00 52.91 108 ASN A N 1
ATOM 853 C CA . ASN A 1 108 ? 34.726 -15.880 21.160 1.00 52.91 108 ASN A CA 1
ATOM 854 C C . ASN A 1 108 ? 33.437 -15.041 21.410 1.00 52.91 108 ASN A C 1
ATOM 856 O O . ASN A 1 108 ? 32.762 -15.250 22.410 1.00 52.91 108 ASN A O 1
ATOM 860 N N . ASN A 1 109 ? 33.082 -14.121 20.504 1.00 56.78 109 ASN A N 1
ATOM 861 C CA . ASN A 1 109 ? 31.927 -13.217 20.537 1.00 56.78 109 ASN A CA 1
ATOM 862 C C . ASN A 1 109 ? 30.985 -13.459 19.335 1.00 56.78 109 ASN A C 1
ATOM 864 O O . ASN A 1 109 ? 30.594 -12.517 18.642 1.00 56.78 109 ASN A O 1
ATOM 868 N N . LYS A 1 110 ? 30.635 -14.718 19.036 1.00 64.38 110 LYS A N 1
ATOM 869 C CA . LYS A 1 110 ? 29.612 -15.013 18.016 1.00 64.38 110 LYS A CA 1
ATOM 870 C C . LYS A 1 110 ? 28.235 -14.595 18.532 1.00 64.38 110 LYS A C 1
ATOM 872 O O . LYS A 1 110 ? 27.793 -15.086 19.564 1.00 64.38 110 LYS A O 1
ATOM 877 N N . THR A 1 111 ? 27.558 -13.712 17.803 1.00 73.19 111 THR A N 1
ATOM 878 C CA . THR A 1 111 ? 26.193 -13.254 18.119 1.00 73.19 111 THR A CA 1
ATOM 879 C C . THR A 1 111 ? 25.111 -14.167 17.534 1.00 73.19 111 THR A C 1
ATOM 881 O O . THR A 1 111 ? 23.965 -14.096 17.970 1.00 73.19 111 THR A O 1
ATOM 884 N N . TYR A 1 112 ? 25.463 -15.032 16.572 1.00 87.56 112 TYR A N 1
ATOM 885 C CA . TYR A 1 112 ? 24.564 -16.001 15.941 1.00 87.56 112 TYR A CA 1
ATOM 886 C C . TYR A 1 112 ? 25.309 -17.194 15.315 1.00 87.56 112 TYR A C 1
ATOM 888 O O . TYR A 1 112 ? 26.507 -17.135 15.024 1.00 87.56 112 TYR A O 1
ATOM 896 N N . PHE A 1 113 ? 24.570 -18.274 15.067 1.00 90.69 113 PHE A N 1
ATOM 897 C CA . PHE A 1 113 ? 24.961 -19.406 14.227 1.00 90.69 113 PHE A CA 1
ATOM 898 C C . PHE A 1 113 ? 24.527 -19.155 12.782 1.00 90.69 113 PHE A C 1
ATOM 900 O O . PHE A 1 113 ? 23.425 -18.671 12.557 1.00 90.69 113 PHE A O 1
ATOM 907 N N . ALA A 1 114 ? 25.364 -19.498 11.804 1.00 93.12 114 ALA A N 1
ATOM 908 C CA . ALA A 1 114 ? 25.106 -19.249 10.385 1.00 93.12 114 ALA A CA 1
ATOM 909 C C . ALA A 1 114 ? 24.983 -20.559 9.594 1.00 93.12 114 ALA A C 1
ATOM 911 O O . ALA A 1 114 ? 25.739 -21.501 9.832 1.00 93.12 114 ALA A O 1
ATOM 912 N N . CYS A 1 115 ? 24.067 -20.607 8.630 1.00 95.81 115 CYS A N 1
ATOM 913 C CA . CYS A 1 115 ? 23.888 -21.707 7.681 1.00 95.81 115 CYS A CA 1
ATOM 914 C C . CYS A 1 115 ? 23.643 -21.148 6.275 1.00 95.81 115 CYS A C 1
ATOM 916 O O . CYS A 1 115 ? 22.868 -20.210 6.126 1.00 95.81 115 CYS A O 1
ATOM 918 N N . GLY A 1 116 ? 24.258 -21.733 5.246 1.00 97.25 116 GLY A N 1
ATOM 919 C CA . GLY A 1 116 ? 23.883 -21.460 3.853 1.00 97.25 116 GLY A CA 1
ATOM 920 C C . GLY A 1 116 ? 22.757 -22.384 3.399 1.00 97.25 116 GLY A C 1
ATOM 921 O O . GLY A 1 116 ? 22.760 -23.568 3.737 1.00 97.25 116 GLY A O 1
ATOM 922 N N . VAL A 1 117 ? 21.808 -21.852 2.634 1.00 98.44 117 VAL A N 1
ATOM 923 C CA . VAL A 1 117 ? 20.653 -22.590 2.109 1.00 98.44 117 VAL A CA 1
ATOM 924 C C . VAL A 1 117 ? 20.584 -22.384 0.596 1.00 98.44 117 VAL A C 1
ATOM 926 O O . VAL A 1 117 ? 20.023 -21.386 0.147 1.00 98.44 117 VAL A O 1
ATOM 929 N N . PRO A 1 118 ? 21.166 -23.287 -0.209 1.00 97.75 118 PRO A N 1
ATOM 930 C CA . PRO A 1 118 ? 21.152 -23.152 -1.660 1.00 97.75 118 PRO A CA 1
ATOM 931 C C . PRO A 1 118 ? 19.773 -23.515 -2.228 1.00 97.75 118 PRO A C 1
ATOM 933 O O . PRO A 1 118 ? 19.244 -24.591 -1.943 1.00 97.75 118 PRO A O 1
ATOM 936 N N . GLY A 1 119 ? 19.204 -22.645 -3.059 1.00 96.12 119 GLY A N 1
ATOM 937 C CA . GLY A 1 119 ? 17.942 -22.898 -3.755 1.00 96.12 119 GLY A CA 1
ATOM 938 C C . GLY A 1 119 ? 17.149 -21.629 -4.059 1.00 96.12 119 GLY A C 1
ATOM 939 O O . GLY A 1 119 ? 17.348 -20.587 -3.441 1.00 96.12 119 GLY A O 1
ATOM 940 N N . SER A 1 120 ? 16.214 -21.733 -5.003 1.00 96.56 120 SER A N 1
ATOM 941 C CA . SER A 1 120 ? 15.330 -20.623 -5.372 1.00 96.56 120 SER A CA 1
ATOM 942 C C . SER A 1 120 ? 14.353 -20.293 -4.242 1.00 96.56 120 SER A C 1
ATOM 944 O O . SER A 1 120 ? 13.598 -21.161 -3.793 1.00 96.56 120 SER A O 1
ATOM 946 N N . PHE A 1 121 ? 14.309 -19.024 -3.827 1.00 97.62 121 PHE A N 1
ATOM 947 C CA . PHE A 1 121 ? 13.336 -18.557 -2.839 1.00 97.62 121 PHE A CA 1
ATOM 948 C C . PHE A 1 121 ? 11.899 -18.528 -3.365 1.00 97.62 121 PHE A C 1
ATOM 950 O O . PHE A 1 121 ? 10.982 -18.431 -2.557 1.00 97.62 121 PHE A O 1
ATOM 957 N N . HIS A 1 122 ? 11.656 -18.655 -4.673 1.00 96.06 122 HIS A N 1
ATOM 958 C CA . HIS A 1 122 ? 10.291 -18.730 -5.210 1.00 96.06 122 HIS A CA 1
ATOM 959 C C . HIS A 1 122 ? 9.527 -19.968 -4.711 1.00 96.06 122 HIS A C 1
ATOM 961 O O . HIS A 1 122 ? 8.302 -19.968 -4.675 1.00 96.06 122 HIS A O 1
ATOM 967 N N . GLY A 1 123 ? 10.247 -21.017 -4.295 1.00 92.19 123 GLY A N 1
ATOM 968 C CA . GLY A 1 123 ? 9.681 -22.243 -3.736 1.00 92.19 123 GLY A CA 1
ATOM 969 C C . GLY A 1 123 ? 10.000 -22.448 -2.254 1.00 92.19 123 GLY A C 1
ATOM 970 O O . GLY A 1 123 ? 10.541 -21.579 -1.569 1.00 92.19 123 GLY A O 1
ATOM 971 N N . ARG A 1 124 ? 9.657 -23.638 -1.746 1.00 97.12 124 ARG A N 1
ATOM 972 C CA . ARG A 1 124 ? 9.968 -24.076 -0.375 1.00 97.12 124 ARG A CA 1
ATOM 973 C C . ARG A 1 124 ? 11.471 -24.332 -0.206 1.00 97.12 124 ARG A C 1
ATOM 975 O O . ARG A 1 124 ? 12.074 -25.034 -1.010 1.00 97.12 124 ARG A O 1
ATOM 982 N N . LEU A 1 125 ? 12.032 -23.826 0.885 1.00 97.94 125 LEU A N 1
ATOM 983 C CA . LEU A 1 125 ? 13.435 -23.947 1.294 1.00 97.94 125 LEU A CA 1
ATOM 984 C C . LEU A 1 125 ? 13.585 -24.562 2.692 1.00 97.94 125 LEU A C 1
ATOM 986 O O . LEU A 1 125 ? 14.586 -25.212 2.986 1.00 97.94 125 LEU A O 1
ATOM 990 N N . PHE A 1 126 ? 12.587 -24.375 3.557 1.00 98.00 126 PHE A N 1
ATOM 991 C CA . PHE A 1 126 ? 12.664 -24.721 4.974 1.00 98.00 126 PHE A CA 1
ATOM 992 C C . PHE A 1 126 ? 11.553 -25.696 5.380 1.00 98.00 126 PHE A C 1
ATOM 994 O O . PHE A 1 126 ? 10.500 -25.769 4.731 1.00 98.00 126 PHE A O 1
ATOM 1001 N N . PRO A 1 127 ? 11.733 -26.461 6.471 1.00 97.06 127 PRO A N 1
ATOM 1002 C CA . PRO A 1 127 ? 10.638 -27.185 7.101 1.00 97.06 127 PRO A CA 1
ATOM 1003 C C . PRO A 1 127 ? 9.524 -26.234 7.559 1.00 97.06 127 PRO A C 1
ATOM 1005 O O . PRO A 1 127 ? 9.726 -25.032 7.739 1.00 97.06 127 PRO A O 1
ATOM 1008 N N . LYS A 1 128 ? 8.320 -26.782 7.745 1.00 91.81 128 LYS A N 1
ATOM 1009 C CA . LYS A 1 128 ? 7.168 -25.980 8.166 1.00 91.81 128 LYS A CA 1
ATOM 1010 C C . LYS A 1 128 ? 7.428 -25.331 9.529 1.00 91.81 128 LYS A C 1
ATOM 1012 O O . LYS A 1 128 ? 8.040 -25.962 10.386 1.00 91.81 128 LYS A O 1
ATOM 1017 N N . GLN A 1 129 ? 6.938 -24.105 9.718 1.00 89.69 129 GLN A N 1
ATOM 1018 C CA . GLN A 1 129 ? 6.971 -23.377 10.996 1.00 89.69 129 GLN A CA 1
ATOM 1019 C C . GLN A 1 129 ? 8.356 -23.375 11.676 1.00 89.69 129 GLN A C 1
ATOM 1021 O O . GLN A 1 129 ? 8.493 -23.680 12.858 1.00 89.69 129 GLN A O 1
ATOM 1026 N N . THR A 1 130 ? 9.400 -23.064 10.910 1.00 92.50 130 THR A N 1
ATOM 1027 C CA . THR A 1 130 ? 10.787 -23.002 11.398 1.00 92.50 130 THR A CA 1
ATOM 1028 C C . THR A 1 130 ? 11.288 -21.565 11.535 1.00 92.50 130 THR A C 1
ATOM 1030 O O . THR A 1 130 ? 12.102 -21.286 12.415 1.00 92.50 130 THR A O 1
ATOM 1033 N N . LEU A 1 131 ? 10.825 -20.651 10.678 1.00 95.44 131 LEU A N 1
ATOM 1034 C CA . LEU A 1 131 ? 11.343 -19.287 10.587 1.00 95.44 131 LEU A CA 1
ATOM 1035 C C . LEU A 1 131 ? 10.534 -18.328 11.458 1.00 95.44 131 LEU A C 1
ATOM 1037 O O . LEU A 1 131 ? 9.308 -18.308 11.382 1.00 95.44 131 LEU A O 1
ATOM 1041 N N . HIS A 1 132 ? 11.228 -17.508 12.245 1.00 92.56 132 HIS A N 1
ATOM 1042 C CA . HIS A 1 132 ? 10.619 -16.467 13.077 1.00 92.56 132 HIS A CA 1
ATOM 1043 C C . HIS A 1 132 ? 10.641 -15.115 12.374 1.00 92.56 132 HIS A C 1
ATOM 1045 O O . HIS A 1 132 ? 9.679 -14.355 12.469 1.00 92.56 132 HIS A O 1
ATOM 1051 N N . PHE A 1 133 ? 11.731 -14.835 11.660 1.00 95.31 133 PHE A N 1
ATOM 1052 C CA . PHE A 1 133 ? 11.907 -13.610 10.899 1.00 95.31 133 PHE A CA 1
ATOM 1053 C C . PHE A 1 133 ? 12.463 -13.933 9.512 1.00 95.31 133 PHE A C 1
ATOM 1055 O O . PHE A 1 133 ? 13.409 -14.711 9.386 1.00 95.31 133 PHE A O 1
ATOM 1062 N N . VAL A 1 134 ? 11.883 -13.339 8.477 1.00 98.31 134 VAL A N 1
ATOM 1063 C CA . VAL A 1 134 ? 12.367 -13.434 7.097 1.00 98.31 134 VAL A CA 1
ATOM 1064 C C . VAL A 1 134 ? 12.716 -12.037 6.607 1.00 98.31 134 VAL A C 1
ATOM 1066 O O . VAL A 1 134 ? 11.946 -11.100 6.787 1.00 98.31 134 VAL A O 1
ATOM 1069 N N . HIS A 1 135 ? 13.876 -11.899 5.989 1.00 98.38 135 HIS A N 1
ATOM 1070 C CA . HIS A 1 135 ? 14.330 -10.693 5.325 1.00 98.38 135 HIS A CA 1
ATOM 1071 C C . HIS A 1 135 ? 14.573 -11.004 3.847 1.00 98.38 135 HIS A C 1
ATOM 1073 O O . HIS A 1 135 ? 15.005 -12.104 3.504 1.00 98.38 135 HIS A O 1
ATOM 1079 N N . SER A 1 136 ? 14.253 -10.062 2.967 1.00 98.25 136 SER A N 1
ATOM 1080 C CA . SER A 1 136 ? 14.662 -10.106 1.564 1.00 98.25 136 SER A CA 1
ATOM 1081 C C . SER A 1 136 ? 14.750 -8.685 1.030 1.00 98.25 136 SER A C 1
ATOM 1083 O O . SER A 1 136 ? 13.829 -7.890 1.228 1.00 98.25 136 SER A O 1
ATOM 1085 N N . SER A 1 137 ? 15.849 -8.359 0.357 1.00 95.75 137 SER A N 1
ATOM 1086 C CA . SER A 1 137 ? 16.104 -7.015 -0.159 1.00 95.75 137 SER A CA 1
ATOM 1087 C C . SER A 1 137 ? 16.625 -7.069 -1.587 1.00 95.75 137 SER A C 1
ATOM 1089 O O . SER A 1 137 ? 17.488 -7.888 -1.896 1.00 95.75 137 SER A O 1
ATOM 1091 N N . ALA A 1 138 ? 16.052 -6.241 -2.469 1.00 92.50 138 ALA A N 1
ATOM 1092 C CA . ALA A 1 138 ? 16.419 -6.112 -3.886 1.00 92.50 138 ALA A CA 1
ATOM 1093 C C . ALA A 1 138 ? 16.534 -7.454 -4.648 1.00 92.50 138 ALA A C 1
ATOM 1095 O O . ALA A 1 138 ? 17.328 -7.596 -5.579 1.00 92.50 138 ALA A O 1
ATOM 1096 N N . SER A 1 139 ? 15.744 -8.446 -4.223 1.00 96.00 139 SER A N 1
ATOM 1097 C CA . SER A 1 139 ? 15.800 -9.820 -4.732 1.00 96.00 139 SER A CA 1
ATOM 1098 C C . SER A 1 139 ? 14.501 -10.247 -5.412 1.00 96.00 139 SER A C 1
ATOM 1100 O O . SER A 1 139 ? 14.537 -10.923 -6.430 1.00 96.00 139 SER A O 1
ATOM 1102 N N . LEU A 1 140 ? 13.342 -9.803 -4.918 1.00 97.00 140 LEU A N 1
ATOM 1103 C CA . LEU A 1 140 ? 12.028 -10.201 -5.447 1.00 97.00 140 LEU A CA 1
ATOM 1104 C C . LEU A 1 140 ? 11.702 -9.636 -6.842 1.00 97.00 140 LEU A C 1
ATOM 1106 O O . LEU A 1 140 ? 10.728 -10.051 -7.455 1.00 97.00 140 LEU A O 1
ATOM 1110 N N . ASN A 1 141 ? 12.504 -8.701 -7.351 1.00 94.12 141 ASN A N 1
ATOM 1111 C CA . ASN A 1 141 ? 12.455 -8.240 -8.743 1.00 94.12 141 ASN A CA 1
ATOM 1112 C C . ASN A 1 141 ? 13.084 -9.241 -9.732 1.00 94.12 141 ASN A C 1
ATOM 1114 O O . ASN A 1 141 ? 12.974 -9.045 -10.941 1.00 94.12 141 ASN A O 1
ATOM 1118 N N . TRP A 1 142 ? 13.765 -10.282 -9.248 1.00 96.44 142 TRP A N 1
ATOM 1119 C CA . TRP A 1 142 ? 14.274 -11.370 -10.077 1.00 96.44 142 TRP A CA 1
ATOM 1120 C C . TRP A 1 142 ? 13.195 -12.421 -10.299 1.00 96.44 142 TRP A C 1
ATOM 1122 O O . TRP A 1 142 ? 12.633 -12.944 -9.343 1.00 96.44 142 TRP A O 1
ATOM 1132 N N . LEU A 1 143 ? 12.943 -12.748 -11.561 1.00 96.75 143 LEU A N 1
ATOM 1133 C CA . LEU A 1 143 ? 12.006 -13.791 -11.955 1.00 96.75 143 LEU A CA 1
ATOM 1134 C C . LEU A 1 143 ? 12.614 -15.180 -11.767 1.00 96.75 143 LEU A C 1
ATOM 1136 O O . LEU A 1 143 ? 13.833 -15.365 -11.829 1.00 96.75 143 LEU A O 1
ATOM 1140 N N . SER A 1 144 ? 11.755 -16.174 -11.563 1.00 95.00 144 SER A N 1
ATOM 1141 C CA . SER A 1 144 ? 12.164 -17.577 -11.493 1.00 95.00 144 SER A CA 1
ATOM 1142 C C . SER A 1 144 ? 12.688 -18.085 -12.836 1.00 95.00 144 SER A C 1
ATOM 1144 O O . SER A 1 144 ? 13.615 -18.897 -12.866 1.00 95.00 144 SER A O 1
ATOM 1146 N N . GLU A 1 145 ? 12.137 -17.565 -13.931 1.00 92.56 145 GLU A N 1
ATOM 1147 C CA . GLU A 1 145 ? 12.542 -17.850 -15.299 1.00 92.56 145 GLU A CA 1
ATOM 1148 C C . GLU A 1 145 ? 12.191 -16.696 -16.249 1.00 92.56 145 GLU A C 1
ATOM 1150 O O . GLU A 1 145 ? 11.440 -15.777 -15.918 1.00 92.56 145 GLU A O 1
ATOM 1155 N N . VAL A 1 146 ? 12.767 -16.731 -17.450 1.00 95.56 146 VAL A N 1
ATOM 1156 C CA . VAL A 1 146 ? 12.377 -15.830 -18.540 1.00 95.56 146 VAL A CA 1
ATOM 1157 C C . VAL A 1 146 ? 11.039 -16.320 -19.110 1.00 95.56 146 VAL A C 1
ATOM 1159 O O . VAL A 1 146 ? 10.962 -17.503 -19.451 1.00 95.56 146 VAL A O 1
ATOM 1162 N N . PRO A 1 147 ? 10.024 -15.449 -19.293 1.00 93.88 147 PRO A N 1
ATOM 1163 C CA . PRO A 1 147 ? 8.756 -15.850 -19.899 1.00 93.88 147 PRO A CA 1
ATOM 1164 C C . PRO A 1 147 ? 8.983 -16.526 -21.257 1.00 93.88 147 PRO A C 1
ATOM 1166 O O . PRO A 1 147 ? 9.680 -16.000 -22.129 1.00 93.88 147 PRO A O 1
ATOM 1169 N N . TRP A 1 148 ? 8.430 -17.716 -21.470 1.00 90.56 148 TRP A N 1
ATOM 1170 C CA . TRP A 1 148 ? 8.720 -18.472 -22.692 1.00 90.56 148 TRP A CA 1
ATOM 1171 C C . TRP A 1 148 ? 8.183 -17.764 -23.948 1.00 90.56 148 TRP A C 1
ATOM 1173 O O . TRP A 1 148 ? 8.792 -17.855 -25.018 1.00 90.56 148 TRP A O 1
ATOM 1183 N N . GLU A 1 149 ? 7.090 -17.003 -23.817 1.00 92.75 149 GLU A N 1
ATOM 1184 C CA . GLU A 1 149 ? 6.441 -16.279 -24.911 1.00 92.75 149 GLU A CA 1
ATOM 1185 C C . GLU A 1 149 ? 7.351 -15.216 -25.524 1.00 92.75 149 GLU A C 1
ATOM 1187 O O . GLU A 1 149 ? 7.192 -14.896 -26.701 1.00 92.75 149 GLU A O 1
ATOM 1192 N N . ILE A 1 150 ? 8.296 -14.662 -24.755 1.00 95.00 150 ILE A N 1
ATOM 1193 C CA . ILE A 1 150 ? 9.205 -13.624 -25.258 1.00 95.00 150 ILE A CA 1
ATOM 1194 C C . ILE A 1 150 ? 10.422 -14.198 -25.984 1.00 95.00 150 ILE A C 1
ATOM 1196 O O . ILE A 1 150 ? 11.124 -13.467 -26.683 1.00 95.00 150 ILE A O 1
ATOM 1200 N N . MET A 1 151 ? 10.641 -15.511 -25.867 1.00 91.06 151 MET A N 1
ATOM 1201 C CA . MET A 1 151 ? 11.693 -16.254 -26.564 1.00 91.06 151 MET A CA 1
ATOM 1202 C C . MET A 1 151 ? 11.189 -16.941 -27.844 1.00 91.06 151 MET A C 1
ATOM 1204 O O . MET A 1 151 ? 11.988 -17.270 -28.724 1.00 91.06 151 MET A O 1
ATOM 1208 N N . ASP A 1 152 ? 9.878 -17.162 -27.982 1.00 91.69 152 ASP A N 1
ATOM 1209 C CA . ASP A 1 152 ? 9.298 -17.806 -29.163 1.00 91.69 152 ASP A CA 1
ATOM 1210 C C . ASP A 1 152 ? 9.152 -16.825 -30.333 1.00 91.69 152 ASP A C 1
ATOM 1212 O O . ASP A 1 152 ? 8.314 -15.930 -30.309 1.00 91.69 152 ASP A O 1
ATOM 1216 N N . ARG A 1 153 ? 9.886 -17.066 -31.426 1.00 93.56 153 ARG A N 1
ATOM 1217 C CA . ARG A 1 153 ? 9.838 -16.266 -32.668 1.00 93.56 153 ARG A CA 1
ATOM 1218 C C . ARG A 1 153 ? 8.450 -16.162 -33.306 1.00 93.56 153 ARG A C 1
ATOM 1220 O O . ARG A 1 153 ? 8.245 -15.319 -34.178 1.00 93.56 153 ARG A O 1
ATOM 1227 N N . ARG A 1 154 ? 7.525 -17.059 -32.957 1.00 93.38 154 ARG A N 1
ATOM 1228 C CA . ARG A 1 154 ? 6.144 -17.075 -33.470 1.00 93.38 154 ARG A CA 1
ATOM 1229 C C . ARG A 1 154 ? 5.180 -16.267 -32.604 1.00 93.38 154 ARG A C 1
ATOM 1231 O O . ARG A 1 154 ? 4.064 -16.002 -33.044 1.00 93.38 154 ARG A O 1
ATOM 1238 N N . SER A 1 155 ? 5.596 -15.904 -31.396 1.00 93.25 155 SER A N 1
ATOM 1239 C CA . SER A 1 155 ? 4.802 -15.141 -30.443 1.00 93.25 155 SER A CA 1
ATOM 1240 C C . SER A 1 155 ? 4.741 -13.666 -30.831 1.00 93.25 155 SER A C 1
ATOM 1242 O O . SER A 1 155 ? 5.725 -13.083 -31.288 1.00 93.25 155 SER A O 1
ATOM 1244 N N . SER A 1 156 ? 3.598 -13.025 -30.581 1.00 90.75 156 SER A N 1
ATOM 1245 C CA . SER A 1 156 ? 3.477 -11.564 -30.664 1.00 90.75 156 SER A CA 1
ATOM 1246 C C . SER A 1 156 ? 4.307 -10.841 -29.598 1.00 90.75 156 SER A C 1
ATOM 1248 O O . SER A 1 156 ? 4.577 -9.654 -29.747 1.00 90.75 156 SER A O 1
ATOM 1250 N N . ALA A 1 157 ? 4.723 -11.552 -28.546 1.00 93.31 157 ALA A N 1
ATOM 1251 C CA . ALA A 1 157 ? 5.586 -11.048 -27.486 1.00 93.31 157 ALA A CA 1
ATOM 1252 C C . ALA A 1 157 ? 7.083 -11.312 -27.746 1.00 93.31 157 ALA A C 1
ATOM 1254 O O . ALA A 1 157 ? 7.892 -11.067 -26.859 1.00 93.31 157 ALA A O 1
ATOM 1255 N N . TRP A 1 158 ? 7.486 -11.814 -28.923 1.00 95.88 158 TRP A N 1
ATOM 1256 C CA . TRP A 1 158 ? 8.899 -12.095 -29.196 1.00 95.88 158 TRP A CA 1
ATOM 1257 C C . TRP A 1 158 ? 9.771 -10.838 -29.056 1.00 95.88 158 TRP A C 1
ATOM 1259 O O . TRP A 1 158 ? 9.602 -9.861 -29.794 1.00 95.88 158 TRP A O 1
ATOM 1269 N N . ASN A 1 159 ? 10.741 -10.867 -28.139 1.00 95.75 159 ASN A N 1
ATOM 1270 C CA . ASN A 1 159 ? 11.528 -9.690 -27.773 1.00 95.75 159 ASN A CA 1
ATOM 1271 C C . ASN A 1 159 ? 12.746 -9.461 -28.684 1.00 95.75 159 ASN A C 1
ATOM 1273 O O . ASN A 1 159 ? 13.886 -9.366 -28.235 1.00 95.75 159 ASN A O 1
ATOM 1277 N N . LYS A 1 160 ? 12.510 -9.382 -29.996 1.00 94.88 160 LYS A N 1
ATOM 1278 C CA . LYS A 1 160 ? 13.581 -9.254 -30.992 1.00 94.88 160 LYS A CA 1
ATOM 1279 C C . LYS A 1 160 ? 14.449 -8.004 -30.767 1.00 94.88 160 LYS A C 1
ATOM 1281 O O . LYS A 1 160 ? 13.921 -6.896 -30.611 1.00 94.88 160 LYS A O 1
ATOM 1286 N N . GLY A 1 161 ? 15.771 -8.170 -30.846 1.00 94.12 161 GLY A N 1
ATOM 1287 C CA . GLY A 1 161 ? 16.782 -7.109 -30.825 1.00 94.12 161 GLY A CA 1
ATOM 1288 C C . GLY A 1 161 ? 16.918 -6.393 -29.483 1.00 94.12 161 GLY A C 1
ATOM 1289 O O . GLY A 1 161 ? 17.438 -5.277 -29.432 1.00 94.12 161 GLY A O 1
ATOM 1290 N N . ARG A 1 162 ? 16.393 -6.989 -28.410 1.00 95.25 162 ARG A N 1
ATOM 1291 C CA . ARG A 1 162 ? 16.334 -6.430 -27.059 1.00 95.25 162 ARG A CA 1
ATOM 1292 C C . ARG A 1 162 ? 16.656 -7.522 -26.050 1.00 95.25 162 ARG A C 1
ATOM 1294 O O . ARG A 1 162 ? 16.586 -8.700 -26.366 1.00 95.25 162 ARG A O 1
ATOM 1301 N N . ILE A 1 163 ? 16.985 -7.100 -24.833 1.00 95.81 163 ILE A N 1
ATOM 1302 C CA . ILE A 1 163 ? 17.312 -8.008 -23.723 1.00 95.81 163 ILE A CA 1
ATOM 1303 C C . ILE A 1 163 ? 16.387 -7.829 -22.513 1.00 95.81 163 ILE A C 1
ATOM 1305 O O . ILE A 1 163 ? 16.584 -8.455 -21.474 1.00 95.81 163 ILE A O 1
ATOM 1309 N N . HIS A 1 164 ? 15.422 -6.913 -22.618 1.00 95.31 164 HIS A N 1
ATOM 1310 C CA . HIS A 1 164 ? 14.491 -6.525 -21.557 1.00 95.31 164 HIS A CA 1
ATOM 1311 C C . HIS A 1 164 ? 13.239 -5.861 -22.162 1.00 95.31 164 HIS A C 1
ATOM 1313 O O . HIS A 1 164 ? 13.139 -5.758 -23.387 1.00 95.31 164 HIS A O 1
ATOM 1319 N N . CYS A 1 165 ? 12.280 -5.421 -21.343 1.00 90.94 165 CYS A N 1
ATOM 1320 C CA . CYS A 1 165 ? 10.986 -4.897 -21.790 1.00 90.94 165 CYS A CA 1
ATOM 1321 C C . CYS A 1 165 ? 10.956 -3.383 -22.100 1.00 90.94 165 CYS A C 1
ATOM 1323 O O . CYS A 1 165 ? 9.928 -2.875 -22.555 1.00 90.94 165 CYS A O 1
ATOM 1325 N N . THR A 1 166 ? 12.059 -2.648 -21.917 1.00 85.44 166 THR A N 1
ATOM 1326 C CA . THR A 1 166 ? 12.153 -1.217 -22.273 1.00 85.44 166 THR A CA 1
ATOM 1327 C C . THR A 1 166 ? 11.985 -0.997 -23.776 1.00 85.44 166 THR A C 1
ATOM 1329 O O . THR A 1 166 ? 12.618 -1.680 -24.584 1.00 85.44 166 THR A O 1
ATOM 1332 N N . ASN A 1 167 ? 11.161 -0.019 -24.177 1.00 84.31 167 ASN A N 1
ATOM 1333 C CA . ASN A 1 167 ? 10.868 0.282 -25.589 1.00 84.31 167 ASN A CA 1
ATOM 1334 C C . ASN A 1 167 ? 10.405 -0.949 -26.406 1.00 84.31 167 ASN A C 1
ATOM 1336 O O . ASN A 1 167 ? 10.585 -1.013 -27.632 1.00 84.31 167 ASN A O 1
ATOM 1340 N N . ALA A 1 168 ? 9.834 -1.947 -25.728 1.00 87.81 168 ALA A N 1
ATOM 1341 C CA . ALA A 1 168 ? 9.256 -3.139 -26.326 1.00 87.81 168 ALA A CA 1
ATOM 1342 C C . ALA A 1 168 ? 7.731 -2.981 -26.507 1.00 87.81 168 ALA A C 1
ATOM 1344 O O . ALA A 1 168 ? 7.117 -2.118 -25.869 1.00 87.81 168 ALA A O 1
ATOM 1345 N N . PRO A 1 169 ? 7.096 -3.794 -27.372 1.00 89.19 169 PRO A N 1
ATOM 1346 C CA . PRO A 1 169 ? 5.640 -3.909 -27.413 1.00 89.19 169 PRO A CA 1
ATOM 1347 C C . PRO A 1 169 ? 5.065 -4.264 -26.037 1.00 89.19 169 PRO A C 1
ATOM 1349 O O . PRO A 1 169 ? 5.720 -4.936 -25.234 1.00 89.19 169 PRO A O 1
ATOM 1352 N N . LYS A 1 170 ? 3.830 -3.828 -25.766 1.00 91.12 170 LYS A N 1
ATOM 1353 C CA . LYS A 1 170 ? 3.166 -4.023 -24.467 1.00 91.12 170 LYS A CA 1
ATOM 1354 C C . LYS A 1 170 ? 3.127 -5.500 -24.063 1.00 91.12 170 LYS A C 1
ATOM 1356 O O . LYS A 1 170 ? 3.290 -5.813 -22.892 1.00 91.12 170 LYS A O 1
ATOM 1361 N N . GLU A 1 171 ? 2.986 -6.389 -25.038 1.00 93.81 171 GLU A N 1
ATOM 1362 C CA . GLU A 1 171 ? 2.941 -7.840 -24.890 1.00 93.81 171 GLU A CA 1
ATOM 1363 C C . GLU A 1 171 ? 4.189 -8.404 -24.193 1.00 93.81 171 GLU A C 1
ATOM 1365 O O . GLU A 1 171 ? 4.078 -9.344 -23.410 1.00 93.81 171 GLU A O 1
ATOM 1370 N N . VAL A 1 172 ? 5.368 -7.812 -24.426 1.00 94.19 172 VAL A N 1
ATOM 1371 C CA . VAL A 1 172 ? 6.614 -8.211 -23.749 1.00 94.19 172 VAL A CA 1
ATOM 1372 C C . VAL A 1 172 ? 6.516 -7.890 -22.262 1.00 94.19 172 VAL A C 1
ATOM 1374 O O . VAL A 1 172 ? 6.766 -8.747 -21.418 1.00 94.19 172 VAL A O 1
ATOM 1377 N N . ARG A 1 173 ? 6.118 -6.656 -21.929 1.00 92.31 173 ARG A N 1
ATOM 1378 C CA . ARG A 1 173 ? 5.966 -6.219 -20.537 1.00 92.31 173 ARG A CA 1
ATOM 1379 C C . ARG A 1 173 ? 4.864 -6.996 -19.816 1.00 92.31 173 ARG A C 1
ATOM 1381 O O . ARG A 1 173 ? 5.082 -7.413 -18.685 1.00 92.31 173 ARG A O 1
ATOM 1388 N N . ASP A 1 174 ? 3.734 -7.239 -20.476 1.00 92.44 174 ASP A N 1
ATOM 1389 C CA . ASP A 1 174 ? 2.636 -8.037 -19.925 1.00 92.44 174 ASP A CA 1
ATOM 1390 C C . ASP A 1 174 ? 3.107 -9.464 -19.560 1.00 92.44 174 ASP A C 1
ATOM 1392 O O . ASP A 1 174 ? 2.739 -9.973 -18.503 1.00 92.44 174 ASP A O 1
ATOM 1396 N N . ALA A 1 175 ? 3.957 -10.094 -20.384 1.00 94.31 175 ALA A N 1
ATOM 1397 C CA . ALA A 1 175 ? 4.523 -11.417 -20.096 1.00 94.31 175 ALA A CA 1
ATOM 1398 C C . ALA A 1 175 ? 5.462 -11.408 -18.873 1.00 94.31 175 ALA A C 1
ATOM 1400 O O . ALA A 1 175 ? 5.361 -12.273 -18.003 1.00 94.31 175 ALA A O 1
ATOM 1401 N N . TYR A 1 176 ? 6.328 -10.396 -18.760 1.00 95.38 176 TYR A N 1
ATOM 1402 C CA . TYR A 1 176 ? 7.170 -10.183 -17.577 1.00 95.38 176 TYR A CA 1
ATOM 1403 C C . TYR A 1 176 ? 6.338 -9.977 -16.297 1.00 95.38 176 TYR A C 1
ATOM 1405 O O . TYR A 1 176 ? 6.636 -10.573 -15.261 1.00 95.38 176 TYR A O 1
ATOM 1413 N N . GLU A 1 177 ? 5.289 -9.147 -16.350 1.00 93.69 177 GLU A N 1
ATOM 1414 C CA . GLU A 1 177 ? 4.418 -8.874 -15.196 1.00 93.69 177 GLU A CA 1
ATOM 1415 C C . GLU A 1 177 ? 3.596 -10.110 -14.790 1.00 93.69 177 GLU A C 1
ATOM 1417 O O . GLU A 1 177 ? 3.389 -10.351 -13.597 1.00 93.69 177 GLU A O 1
ATOM 1422 N N . ALA A 1 178 ? 3.168 -10.928 -15.757 1.00 92.00 178 ALA A N 1
ATOM 1423 C CA . ALA A 1 178 ? 2.488 -12.194 -15.494 1.00 92.00 178 ALA A CA 1
ATOM 1424 C C . ALA A 1 178 ? 3.400 -13.199 -14.772 1.00 92.00 178 ALA A C 1
ATOM 1426 O O . ALA A 1 178 ? 2.978 -13.791 -13.775 1.00 92.00 178 ALA A O 1
ATOM 1427 N N . GLN A 1 179 ? 4.652 -13.335 -15.221 1.00 95.75 179 GLN A N 1
ATOM 1428 C CA . GLN A 1 179 ? 5.644 -14.192 -14.570 1.00 95.75 179 GLN A CA 1
ATOM 1429 C C . GLN A 1 179 ? 5.948 -13.714 -13.144 1.00 95.75 179 GLN A C 1
ATOM 1431 O O . GLN A 1 179 ? 5.889 -14.508 -12.208 1.00 95.75 179 GLN A O 1
ATOM 1436 N N . PHE A 1 180 ? 6.162 -12.405 -12.946 1.00 96.69 180 PHE A N 1
ATOM 1437 C CA . PHE A 1 180 ? 6.367 -11.829 -11.609 1.00 96.69 180 PHE A CA 1
ATOM 1438 C C . PHE A 1 180 ? 5.224 -12.157 -10.656 1.00 96.69 180 PHE A C 1
ATOM 1440 O O . PHE A 1 180 ? 5.454 -12.524 -9.505 1.00 96.69 180 PHE A O 1
ATOM 1447 N N . LYS A 1 181 ? 3.981 -12.025 -11.128 1.00 95.62 181 LYS A N 1
ATOM 1448 C CA . LYS A 1 181 ? 2.812 -12.321 -10.308 1.00 95.62 181 LYS A CA 1
ATOM 1449 C C . LYS A 1 181 ? 2.837 -13.769 -9.817 1.00 95.62 181 LYS A C 1
ATOM 1451 O O . LYS A 1 181 ? 2.674 -13.998 -8.621 1.00 95.62 181 LYS A O 1
ATOM 1456 N N . GLN A 1 182 ? 3.066 -14.720 -10.721 1.00 92.75 182 GLN A N 1
ATOM 1457 C CA . GLN A 1 182 ? 3.145 -16.141 -10.383 1.00 92.75 182 GLN A CA 1
ATOM 1458 C C . GLN A 1 182 ? 4.286 -16.432 -9.398 1.00 92.75 182 GLN A C 1
ATOM 1460 O O . GLN A 1 182 ? 4.104 -17.173 -8.427 1.00 92.75 182 GLN A O 1
ATOM 1465 N N . ASP A 1 183 ? 5.449 -15.831 -9.631 1.00 97.25 183 ASP A N 1
ATOM 1466 C CA . ASP A 1 183 ? 6.641 -16.001 -8.805 1.00 97.25 183 ASP A CA 1
ATOM 1467 C C . ASP A 1 183 ? 6.438 -15.451 -7.392 1.00 97.25 183 ASP A C 1
ATOM 1469 O O . ASP A 1 183 ? 6.785 -16.105 -6.404 1.00 97.25 183 ASP A O 1
ATOM 1473 N N . PHE A 1 184 ? 5.828 -14.271 -7.278 1.00 97.81 184 PHE A N 1
ATOM 1474 C CA . PHE A 1 184 ? 5.606 -13.624 -5.994 1.00 97.81 184 PHE A CA 1
ATOM 1475 C C . PHE A 1 184 ? 4.481 -14.291 -5.188 1.00 97.81 184 PHE A C 1
ATOM 1477 O O . PHE A 1 184 ? 4.614 -14.450 -3.974 1.00 97.81 184 PHE A O 1
ATOM 1484 N N . GLU A 1 185 ? 3.416 -14.764 -5.845 1.00 96.38 185 GLU A N 1
ATOM 1485 C CA . GLU A 1 185 ? 2.392 -15.611 -5.212 1.00 96.38 185 GLU A CA 1
ATOM 1486 C C . GLU A 1 185 ? 3.020 -16.910 -4.673 1.00 96.38 185 GLU A C 1
ATOM 1488 O O . GLU A 1 185 ? 2.853 -17.239 -3.495 1.00 96.38 185 GLU A O 1
ATOM 1493 N N . SER A 1 186 ? 3.841 -17.584 -5.485 1.00 95.44 186 SER A N 1
ATOM 1494 C CA . SER A 1 186 ? 4.552 -18.808 -5.083 1.00 95.44 186 SER A CA 1
ATOM 1495 C C . SER A 1 186 ? 5.502 -18.571 -3.905 1.00 95.44 186 SER A C 1
ATOM 1497 O O . SER A 1 186 ? 5.540 -19.366 -2.959 1.00 95.44 186 SER A O 1
ATOM 1499 N N . PHE A 1 187 ? 6.223 -17.445 -3.918 1.00 98.50 187 PHE A N 1
ATOM 1500 C CA . PHE A 1 187 ? 7.065 -17.013 -2.808 1.00 98.50 187 PHE A CA 1
ATOM 1501 C C . PHE A 1 187 ? 6.245 -16.882 -1.518 1.00 98.50 187 PHE A C 1
ATOM 1503 O O . PHE A 1 187 ? 6.597 -17.494 -0.507 1.00 98.50 187 PHE A O 1
ATOM 1510 N N . LEU A 1 188 ? 5.136 -16.134 -1.535 1.00 97.81 188 LEU A N 1
ATOM 1511 C CA . LEU A 1 188 ? 4.295 -15.943 -0.350 1.00 97.81 188 LEU A CA 1
ATOM 1512 C C . LEU A 1 188 ? 3.718 -17.273 0.160 1.00 97.81 188 LEU A C 1
ATOM 1514 O O . LEU A 1 188 ? 3.746 -17.521 1.366 1.00 97.81 188 LEU A O 1
ATOM 1518 N N . ASP A 1 189 ? 3.274 -18.162 -0.725 1.00 94.06 189 ASP A N 1
ATOM 1519 C CA . ASP A 1 189 ? 2.734 -19.477 -0.356 1.00 94.06 189 ASP A CA 1
ATOM 1520 C C . ASP A 1 189 ? 3.786 -20.409 0.257 1.00 94.06 189 ASP A C 1
ATOM 1522 O O . ASP A 1 189 ? 3.507 -21.163 1.202 1.00 94.06 189 ASP A O 1
ATOM 1526 N N . ALA A 1 190 ? 5.024 -20.356 -0.237 1.00 96.44 190 ALA A N 1
ATOM 1527 C CA . ALA A 1 190 ? 6.136 -21.078 0.362 1.00 96.44 190 ALA A CA 1
ATOM 1528 C C . ALA A 1 190 ? 6.443 -20.538 1.767 1.00 96.44 190 ALA A C 1
ATOM 1530 O O . ALA A 1 190 ? 6.517 -21.311 2.729 1.00 96.44 190 ALA A O 1
ATOM 1531 N N . ARG A 1 191 ? 6.539 -19.210 1.916 1.00 98.25 191 ARG A N 1
ATOM 1532 C CA . ARG A 1 191 ? 6.799 -18.561 3.211 1.00 98.25 191 ARG A CA 1
ATOM 1533 C C . ARG A 1 191 ? 5.671 -18.793 4.209 1.00 98.25 191 ARG A C 1
ATOM 1535 O O . ARG A 1 191 ? 5.944 -19.021 5.383 1.00 98.25 191 ARG A O 1
ATOM 1542 N N . ALA A 1 192 ? 4.415 -18.833 3.769 1.00 95.56 192 ALA A N 1
ATOM 1543 C CA . ALA A 1 192 ? 3.263 -19.107 4.629 1.00 95.56 192 ALA A CA 1
ATOM 1544 C C . ALA A 1 192 ? 3.347 -20.467 5.341 1.00 95.56 192 ALA A C 1
ATOM 1546 O O . ALA A 1 192 ? 2.778 -20.646 6.424 1.00 95.56 192 ALA A O 1
ATOM 1547 N N . GLN A 1 193 ? 4.046 -21.434 4.746 1.00 94.38 193 GLN A N 1
ATOM 1548 C CA . GLN A 1 193 ? 4.261 -22.751 5.342 1.00 94.38 193 GLN A CA 1
ATOM 1549 C C . GLN A 1 193 ? 5.445 -22.762 6.315 1.00 94.38 193 GLN A C 1
ATOM 1551 O O . GLN A 1 193 ? 5.441 -23.533 7.273 1.00 94.38 193 GLN A O 1
ATOM 1556 N N . GLU A 1 194 ? 6.459 -21.940 6.064 1.00 97.12 194 GLU A N 1
ATOM 1557 C CA . GLU A 1 194 ? 7.759 -21.964 6.746 1.00 97.12 194 GLU A CA 1
ATOM 1558 C C . GLU A 1 194 ? 7.838 -21.009 7.930 1.00 97.12 194 GLU A C 1
ATOM 1560 O O . GLU A 1 194 ? 8.523 -21.304 8.910 1.00 97.12 194 GLU A O 1
ATOM 1565 N N . VAL A 1 195 ? 7.128 -19.886 7.851 1.00 95.25 195 VAL A N 1
ATOM 1566 C CA . VAL A 1 195 ? 7.062 -18.882 8.908 1.00 95.25 195 VAL A CA 1
ATOM 1567 C C . VAL A 1 195 ? 6.098 -19.355 9.997 1.00 95.25 195 VAL A C 1
ATOM 1569 O O . VAL A 1 195 ? 4.978 -19.789 9.719 1.00 95.25 195 VAL A O 1
ATOM 1572 N N . VAL A 1 196 ? 6.545 -19.295 11.251 1.00 89.62 196 VAL A N 1
ATOM 1573 C CA . VAL A 1 196 ? 5.725 -19.598 12.435 1.00 89.62 196 VAL A CA 1
ATOM 1574 C C . VAL A 1 196 ? 4.548 -18.624 12.554 1.00 89.62 196 VAL A C 1
ATOM 1576 O O . VAL A 1 196 ? 4.614 -17.497 12.068 1.00 89.62 196 VAL A O 1
ATOM 1579 N N . GLY A 1 197 ? 3.463 -19.010 13.232 1.00 85.50 197 GLY A N 1
ATOM 1580 C CA . GLY A 1 197 ? 2.360 -18.079 13.509 1.00 85.50 197 GLY A CA 1
ATOM 1581 C C . GLY A 1 197 ? 2.853 -16.865 14.305 1.00 85.50 197 GLY A C 1
ATOM 1582 O O . GLY A 1 197 ? 3.538 -17.049 15.301 1.00 85.50 197 GLY A O 1
ATOM 1583 N N . ASN A 1 198 ? 2.501 -15.647 13.881 1.00 85.75 198 ASN A N 1
ATOM 1584 C CA . ASN A 1 198 ? 3.056 -14.353 14.324 1.00 85.75 198 ASN A CA 1
ATOM 1585 C C . ASN A 1 198 ? 4.508 -14.045 13.925 1.00 85.75 198 ASN A C 1
ATOM 1587 O O . ASN A 1 198 ? 5.005 -12.984 14.306 1.00 85.75 198 ASN A O 1
ATOM 1591 N N . GLY A 1 199 ? 5.182 -14.909 13.164 1.00 91.31 199 GLY A N 1
ATOM 1592 C CA . GLY A 1 199 ? 6.475 -14.575 12.570 1.00 91.31 199 GLY A CA 1
ATOM 1593 C C . GLY A 1 199 ? 6.360 -13.400 11.596 1.00 91.31 199 GLY A C 1
ATOM 1594 O O . GLY A 1 199 ? 5.283 -13.144 11.045 1.00 91.31 199 GLY A O 1
ATOM 1595 N N . LEU A 1 200 ? 7.464 -12.682 11.400 1.00 94.44 200 LEU A N 1
ATOM 1596 C CA . LEU A 1 200 ? 7.516 -11.489 10.555 1.00 94.44 200 LEU A CA 1
ATOM 1597 C C . LEU A 1 200 ? 8.317 -11.728 9.280 1.00 94.44 200 LEU A C 1
ATOM 1599 O O . LEU A 1 200 ? 9.242 -12.539 9.246 1.00 94.44 200 LEU A O 1
ATOM 1603 N N . MET A 1 201 ? 7.976 -10.974 8.244 1.00 97.00 201 MET A N 1
ATOM 1604 C CA . MET A 1 201 ? 8.719 -10.915 6.998 1.00 97.00 201 MET A CA 1
ATOM 1605 C C . MET A 1 201 ? 8.874 -9.457 6.564 1.00 97.00 201 MET A C 1
ATOM 1607 O O . MET A 1 201 ? 7.877 -8.769 6.362 1.00 97.00 201 MET A O 1
ATOM 1611 N N . ALA A 1 202 ? 10.114 -8.991 6.452 1.00 96.81 202 ALA A N 1
ATOM 1612 C CA . ALA A 1 202 ? 10.468 -7.657 5.985 1.00 96.81 202 ALA A CA 1
ATOM 1613 C C . ALA A 1 202 ? 11.035 -7.752 4.564 1.00 96.81 202 ALA A C 1
ATOM 1615 O O . ALA A 1 202 ? 12.061 -8.394 4.340 1.00 96.81 202 ALA A O 1
ATOM 1616 N N . LEU A 1 203 ? 10.348 -7.130 3.610 1.00 97.56 203 LEU A N 1
ATOM 1617 C CA . LEU A 1 203 ? 10.677 -7.169 2.190 1.00 97.56 203 LEU A CA 1
ATOM 1618 C C . LEU A 1 203 ? 11.021 -5.764 1.701 1.00 97.56 203 LEU A C 1
ATOM 1620 O O . LEU A 1 203 ? 10.290 -4.820 1.987 1.00 97.56 203 LEU A O 1
ATOM 1624 N N . GLN A 1 204 ? 12.094 -5.632 0.931 1.00 95.38 204 GLN A N 1
ATOM 1625 C CA . GLN A 1 204 ? 12.441 -4.415 0.199 1.00 95.38 204 GLN A CA 1
ATOM 1626 C C . GLN A 1 204 ? 12.468 -4.737 -1.292 1.00 95.38 204 GLN A C 1
ATOM 1628 O O . GLN A 1 204 ? 13.355 -5.446 -1.771 1.00 95.38 204 GLN A O 1
ATOM 1633 N N . ILE A 1 205 ? 11.467 -4.247 -2.019 1.00 95.38 205 ILE A N 1
ATOM 1634 C CA . ILE A 1 205 ? 11.227 -4.597 -3.419 1.00 95.38 205 ILE A CA 1
ATOM 1635 C C . ILE A 1 205 ? 11.478 -3.366 -4.284 1.00 95.38 205 ILE A C 1
ATOM 1637 O O . ILE A 1 205 ? 10.910 -2.301 -4.055 1.00 95.38 205 ILE A O 1
ATOM 1641 N N . SER A 1 206 ? 12.322 -3.515 -5.297 1.00 93.25 206 SER A N 1
ATOM 1642 C CA . SER A 1 206 ? 12.525 -2.504 -6.330 1.00 93.25 206 SER A CA 1
ATOM 1643 C C . SER A 1 206 ? 11.293 -2.419 -7.234 1.00 93.25 206 SER A C 1
ATOM 1645 O O . SER A 1 206 ? 10.969 -3.386 -7.917 1.00 93.25 206 SER A O 1
ATOM 1647 N N . THR A 1 207 ? 10.607 -1.277 -7.238 1.00 92.75 207 THR A N 1
ATOM 1648 C CA . THR A 1 207 ? 9.315 -1.081 -7.922 1.00 92.75 207 THR A CA 1
ATOM 1649 C C . THR A 1 207 ? 9.306 0.177 -8.783 1.00 92.75 207 THR A C 1
ATOM 1651 O O . THR A 1 207 ? 10.146 1.064 -8.613 1.00 92.75 207 THR A O 1
ATOM 1654 N N . THR A 1 208 ? 8.336 0.276 -9.691 1.00 89.81 208 THR A N 1
ATOM 1655 C CA . THR A 1 208 ? 8.028 1.519 -10.411 1.00 89.81 208 THR A CA 1
ATOM 1656 C C . THR A 1 208 ? 6.763 2.176 -9.848 1.00 89.81 208 THR A C 1
ATOM 1658 O O . THR A 1 208 ? 5.835 1.464 -9.450 1.00 89.81 208 THR A O 1
ATOM 1661 N N . PRO A 1 209 ? 6.651 3.515 -9.867 1.00 82.00 209 PRO A N 1
ATOM 1662 C CA . PRO A 1 209 ? 5.392 4.204 -9.598 1.00 82.00 209 PRO A CA 1
ATOM 1663 C C . PRO A 1 209 ? 4.258 3.741 -10.529 1.00 82.00 209 PRO A C 1
ATOM 1665 O O . PRO A 1 209 ? 4.496 3.344 -11.670 1.00 82.00 209 PRO A O 1
ATOM 1668 N N . ASP A 1 210 ? 3.010 3.844 -10.064 1.00 74.06 210 ASP A N 1
ATOM 1669 C CA . ASP A 1 210 ? 1.821 3.399 -10.816 1.00 74.06 210 ASP A CA 1
ATOM 1670 C C . ASP A 1 210 ? 1.530 4.248 -12.065 1.00 74.06 210 ASP A C 1
ATOM 1672 O O . ASP A 1 210 ? 0.854 3.803 -12.998 1.00 74.06 210 ASP A O 1
ATOM 1676 N N . HIS A 1 211 ? 2.026 5.487 -12.086 1.00 61.66 211 HIS A N 1
ATOM 1677 C CA . HIS A 1 211 ? 1.823 6.441 -13.167 1.00 61.66 211 HIS A CA 1
ATOM 1678 C C . HIS A 1 211 ? 3.147 7.098 -13.557 1.00 61.66 211 HIS A C 1
ATOM 1680 O O . HIS A 1 211 ? 3.784 7.775 -12.755 1.00 61.66 211 HIS A O 1
ATOM 1686 N N . MET A 1 212 ? 3.533 6.948 -14.825 1.00 55.34 212 MET A N 1
ATOM 1687 C CA . MET A 1 212 ? 4.625 7.715 -15.419 1.00 55.34 212 MET A CA 1
ATOM 1688 C C . MET A 1 212 ? 4.094 9.119 -15.761 1.00 55.34 212 MET A C 1
ATOM 1690 O O . MET A 1 212 ? 3.557 9.333 -16.844 1.00 55.34 212 MET A O 1
ATOM 1694 N N . THR A 1 213 ? 4.207 10.090 -14.853 1.00 45.94 213 THR A N 1
ATOM 1695 C CA . THR A 1 213 ? 3.935 11.512 -15.159 1.00 45.94 213 THR A CA 1
ATOM 1696 C C . THR A 1 213 ? 4.987 12.023 -16.131 1.00 45.94 213 THR A C 1
ATOM 1698 O O . THR A 1 213 ? 6.130 12.066 -15.749 1.00 45.94 213 THR A O 1
ATOM 1701 N N . VAL A 1 214 ? 4.696 12.344 -17.388 1.00 45.03 214 VAL A N 1
ATOM 1702 C CA . VAL A 1 214 ? 5.761 12.701 -18.351 1.00 45.03 214 VAL A CA 1
ATOM 1703 C C . VAL A 1 214 ? 6.369 14.075 -18.013 1.00 45.03 214 VAL A C 1
ATOM 1705 O O . VAL A 1 214 ? 5.964 15.082 -18.589 1.00 45.03 214 VAL A O 1
ATOM 1708 N N . GLU A 1 215 ? 7.314 14.140 -17.073 1.00 56.69 215 GLU A N 1
ATOM 1709 C CA . GLU A 1 215 ? 8.231 15.268 -16.947 1.00 56.69 215 GLU A CA 1
ATOM 1710 C C . GLU A 1 215 ? 9.411 15.038 -17.895 1.00 56.69 215 GLU A C 1
ATOM 1712 O O . GLU A 1 215 ? 9.820 13.908 -18.169 1.00 56.69 215 GLU A O 1
ATOM 1717 N N . SER A 1 216 ? 9.961 16.117 -18.448 1.00 55.47 216 SER A N 1
ATOM 1718 C CA . SER A 1 216 ? 11.020 16.043 -19.464 1.00 55.47 216 SER A CA 1
ATOM 1719 C C . SER A 1 216 ? 12.345 15.458 -18.955 1.00 55.47 216 SER A C 1
ATOM 1721 O O . SER A 1 216 ? 13.220 15.178 -19.767 1.00 55.47 216 SER A O 1
ATOM 1723 N N . SER A 1 217 ? 12.508 15.311 -17.637 1.00 65.12 217 SER A N 1
ATOM 1724 C CA . SER A 1 217 ? 13.710 14.794 -16.966 1.00 65.12 217 SER A CA 1
ATOM 1725 C C . SER A 1 217 ? 13.601 13.338 -16.504 1.00 65.12 217 SER A C 1
ATOM 1727 O O . SER A 1 217 ? 14.578 12.804 -15.985 1.00 65.12 217 SER A O 1
ATOM 1729 N N . ASP A 1 218 ? 12.446 12.692 -16.679 1.00 81.25 218 ASP A N 1
ATOM 1730 C CA . ASP A 1 218 ? 12.217 11.344 -16.162 1.00 81.25 218 ASP A CA 1
ATOM 1731 C C . ASP A 1 218 ? 12.880 10.256 -17.009 1.00 81.25 218 ASP A C 1
ATOM 1733 O O . ASP A 1 218 ? 12.764 10.223 -18.236 1.00 81.25 218 ASP A O 1
ATOM 1737 N N . ILE A 1 219 ? 13.506 9.300 -16.328 1.00 85.00 219 ILE A N 1
ATOM 1738 C CA . ILE A 1 219 ? 14.188 8.150 -16.910 1.00 85.00 219 ILE A CA 1
ATOM 1739 C C . ILE A 1 219 ? 13.491 6.871 -16.439 1.00 85.00 219 ILE A C 1
ATOM 1741 O O . ILE A 1 219 ? 13.271 6.646 -15.245 1.00 85.00 219 ILE A O 1
ATOM 1745 N N . ASP A 1 220 ? 13.140 6.016 -17.404 1.00 85.38 220 ASP A N 1
ATOM 1746 C CA . ASP A 1 220 ? 12.672 4.656 -17.128 1.00 85.38 220 ASP A CA 1
ATOM 1747 C C . ASP A 1 220 ? 13.771 3.887 -16.372 1.00 85.38 220 ASP A C 1
ATOM 1749 O O . ASP A 1 220 ? 14.909 3.846 -16.850 1.00 85.38 220 ASP A O 1
ATOM 1753 N N . PRO A 1 221 ? 13.477 3.242 -15.230 1.00 82.06 221 PRO A N 1
ATOM 1754 C CA . PRO A 1 221 ? 14.490 2.500 -14.482 1.00 82.06 221 PRO A CA 1
ATOM 1755 C C . PRO A 1 221 ? 15.197 1.402 -15.276 1.00 82.06 221 PRO A C 1
ATOM 1757 O O . PRO A 1 221 ? 16.348 1.071 -15.004 1.00 82.06 221 PRO A O 1
ATOM 1760 N N . ASN A 1 222 ? 14.546 0.878 -16.312 1.00 88.00 222 ASN A N 1
ATOM 1761 C CA . ASN A 1 222 ? 15.101 -0.145 -17.187 1.00 88.00 222 ASN A CA 1
ATOM 1762 C C . ASN A 1 222 ? 15.990 0.435 -18.304 1.00 88.00 222 ASN A C 1
ATOM 1764 O O . ASN A 1 222 ? 16.482 -0.307 -19.161 1.00 88.00 222 ASN A O 1
ATOM 1768 N N . ARG A 1 223 ? 16.220 1.756 -18.330 1.00 90.50 223 ARG A N 1
ATOM 1769 C CA . ARG A 1 223 ? 17.047 2.427 -19.345 1.00 90.50 223 ARG A CA 1
ATOM 1770 C C . ARG A 1 223 ? 18.475 1.888 -19.375 1.00 90.50 223 ARG A C 1
ATOM 1772 O O . ARG A 1 223 ? 19.053 1.765 -20.451 1.00 90.50 223 ARG A O 1
ATOM 1779 N N . ALA A 1 224 ? 19.035 1.512 -18.227 1.00 92.56 224 ALA A N 1
ATOM 1780 C CA . ALA A 1 224 ? 20.358 0.896 -18.169 1.00 92.56 224 ALA A CA 1
ATOM 1781 C C . ALA A 1 224 ? 20.413 -0.430 -18.951 1.00 92.56 224 ALA A C 1
ATOM 1783 O O . ALA A 1 224 ? 21.331 -0.639 -19.744 1.00 92.56 224 ALA A O 1
ATOM 1784 N N . PHE A 1 225 ? 19.398 -1.291 -18.806 1.00 94.75 225 PHE A N 1
ATOM 1785 C CA . PHE A 1 225 ? 19.305 -2.547 -19.557 1.00 94.75 225 PHE A CA 1
ATOM 1786 C C . PHE A 1 225 ? 19.126 -2.314 -21.058 1.00 94.75 225 PHE A C 1
ATOM 1788 O O . PHE A 1 225 ? 19.681 -3.055 -21.868 1.00 94.75 225 PHE A O 1
ATOM 1795 N N . GLU A 1 226 ? 18.417 -1.254 -21.447 1.00 94.56 226 GLU A N 1
ATOM 1796 C CA . GLU A 1 226 ? 18.310 -0.859 -22.851 1.00 94.56 226 GLU A CA 1
ATOM 1797 C C . GLU A 1 226 ? 19.670 -0.459 -23.439 1.00 94.56 226 GLU A C 1
ATOM 1799 O O . GLU A 1 226 ? 20.015 -0.887 -24.541 1.00 94.56 226 GLU A O 1
ATOM 1804 N N . LEU A 1 227 ? 20.473 0.321 -22.706 1.00 96.25 227 LEU A N 1
ATOM 1805 C CA . LEU A 1 227 ? 21.814 0.709 -23.151 1.00 96.25 227 LEU A CA 1
ATOM 1806 C C . LEU A 1 227 ? 22.746 -0.506 -23.275 1.00 96.25 227 LEU A C 1
ATOM 1808 O O . LEU A 1 227 ? 23.477 -0.600 -24.263 1.00 96.25 227 LEU A O 1
ATOM 1812 N N . ILE A 1 228 ? 22.674 -1.462 -22.343 1.00 97.06 228 ILE A N 1
ATOM 1813 C CA . ILE A 1 228 ? 23.421 -2.731 -22.417 1.00 97.06 228 ILE A CA 1
ATOM 1814 C C . ILE A 1 228 ? 22.978 -3.550 -23.639 1.00 97.06 228 ILE A C 1
ATOM 1816 O O . ILE A 1 228 ? 23.818 -3.975 -24.433 1.00 97.06 228 ILE A O 1
ATOM 1820 N N . GLY A 1 229 ? 21.668 -3.718 -23.849 1.00 96.56 229 GLY A N 1
ATOM 1821 C CA . GLY A 1 229 ? 21.122 -4.422 -25.016 1.00 96.56 229 GLY A CA 1
ATOM 1822 C C . GLY A 1 229 ? 21.516 -3.759 -26.334 1.00 96.56 229 GLY A C 1
ATOM 1823 O O . GLY A 1 229 ? 21.922 -4.424 -27.285 1.00 96.56 229 GLY A O 1
ATOM 1824 N N . SER A 1 230 ? 21.495 -2.428 -26.373 1.00 97.12 230 SER A N 1
ATOM 1825 C CA . SER A 1 230 ? 21.978 -1.654 -27.511 1.00 97.12 230 SER A CA 1
ATOM 1826 C C . SER A 1 230 ? 23.474 -1.893 -27.760 1.00 97.12 230 SER A C 1
ATOM 1828 O O . SER A 1 230 ? 23.894 -1.981 -28.910 1.00 97.12 230 SER A O 1
ATOM 1830 N N . SER A 1 231 ? 24.302 -2.002 -26.714 1.00 97.81 231 SER A N 1
ATOM 1831 C CA . SER A 1 231 ? 25.737 -2.301 -26.860 1.00 97.81 231 SER A CA 1
ATOM 1832 C C . SER A 1 231 ? 25.980 -3.704 -27.416 1.00 97.81 231 SER A C 1
ATOM 1834 O O . SER A 1 231 ? 26.812 -3.857 -28.309 1.00 97.81 231 SER A O 1
ATOM 1836 N N . LEU A 1 232 ? 25.197 -4.701 -26.991 1.00 97.50 232 LEU A N 1
ATOM 1837 C CA . LEU A 1 232 ? 25.201 -6.036 -27.602 1.00 97.50 232 LEU A CA 1
ATOM 1838 C C . LEU A 1 232 ? 24.814 -5.975 -29.089 1.00 97.50 232 LEU A C 1
ATOM 1840 O O . LEU A 1 232 ? 25.470 -6.591 -29.927 1.00 97.50 232 LEU A O 1
ATOM 1844 N N . MET A 1 233 ? 23.806 -5.177 -29.453 1.00 97.31 233 MET A N 1
ATOM 1845 C CA . MET A 1 233 ? 23.433 -4.983 -30.860 1.00 97.31 233 MET A CA 1
ATOM 1846 C C . MET A 1 233 ? 24.543 -4.323 -31.689 1.00 97.31 233 MET A C 1
ATOM 1848 O O . MET A 1 233 ? 24.712 -4.661 -32.860 1.00 97.31 233 MET A O 1
ATOM 1852 N N . ASP A 1 234 ? 25.331 -3.415 -31.114 1.00 97.62 234 ASP A N 1
ATOM 1853 C CA . ASP A 1 234 ? 26.482 -2.829 -31.811 1.00 97.62 234 ASP A CA 1
ATOM 1854 C C . ASP A 1 234 ? 27.608 -3.848 -32.016 1.00 97.62 234 ASP A C 1
ATOM 1856 O O . ASP A 1 234 ? 28.217 -3.882 -33.086 1.00 97.62 234 ASP A O 1
ATOM 1860 N N . MET A 1 235 ? 27.835 -4.734 -31.042 1.00 97.19 235 MET A N 1
ATOM 1861 C CA . MET A 1 235 ? 28.745 -5.873 -31.203 1.00 97.19 235 MET A CA 1
ATOM 1862 C C . MET A 1 235 ? 28.252 -6.837 -32.291 1.00 97.19 235 MET A C 1
ATOM 1864 O O . MET A 1 235 ? 29.061 -7.336 -33.076 1.00 97.19 235 MET A O 1
ATOM 1868 N N . ALA A 1 236 ? 26.937 -7.061 -32.390 1.00 96.94 236 ALA A N 1
ATOM 1869 C CA . ALA A 1 236 ? 26.342 -7.883 -33.441 1.00 96.94 236 ALA A CA 1
ATOM 1870 C C . ALA A 1 236 ? 26.535 -7.266 -34.836 1.00 96.94 236 ALA A C 1
ATOM 1872 O O . ALA A 1 236 ? 26.984 -7.943 -35.760 1.00 96.94 236 ALA A O 1
ATOM 1873 N N . LYS A 1 237 ? 26.293 -5.956 -34.982 1.00 97.06 237 LYS A N 1
ATOM 1874 C CA . LYS A 1 237 ? 26.552 -5.214 -36.232 1.00 97.06 237 LYS A CA 1
ATOM 1875 C C . LYS A 1 237 ? 28.030 -5.217 -36.625 1.00 97.06 237 LYS A C 1
ATOM 1877 O O . LYS A 1 237 ? 28.343 -5.226 -37.812 1.00 97.06 237 LYS A O 1
ATOM 1882 N N . ALA A 1 238 ? 28.930 -5.214 -35.643 1.00 96.06 238 ALA A N 1
ATOM 1883 C CA . ALA A 1 238 ? 30.370 -5.330 -35.857 1.00 96.06 238 ALA A CA 1
ATOM 1884 C C . ALA A 1 238 ? 30.831 -6.770 -36.169 1.00 96.06 238 ALA A C 1
ATOM 1886 O O . ALA A 1 238 ? 32.010 -6.982 -36.442 1.00 96.06 238 ALA A O 1
ATOM 1887 N N . GLY A 1 239 ? 29.929 -7.759 -36.129 1.00 95.00 239 GLY A N 1
ATOM 1888 C CA . GLY A 1 239 ? 30.237 -9.168 -36.383 1.00 95.00 239 GLY A CA 1
ATOM 1889 C C . GLY A 1 239 ? 30.986 -9.872 -35.246 1.00 95.00 239 GLY A C 1
ATOM 1890 O O . GLY A 1 239 ? 31.509 -10.963 -35.458 1.00 95.00 239 GLY A O 1
ATOM 1891 N N . ILE A 1 240 ? 31.049 -9.268 -34.054 1.00 94.94 240 ILE A N 1
ATOM 1892 C CA . ILE A 1 240 ? 31.724 -9.830 -32.870 1.00 94.94 240 ILE A CA 1
ATOM 1893 C C . ILE A 1 240 ? 30.875 -10.950 -32.255 1.00 94.94 240 ILE A C 1
ATOM 1895 O O . ILE A 1 240 ? 31.394 -11.972 -31.811 1.00 94.94 240 ILE A O 1
ATOM 1899 N N . ILE A 1 241 ? 29.553 -10.770 -32.269 1.00 95.44 241 ILE A N 1
ATOM 1900 C CA . ILE A 1 241 ? 28.561 -11.762 -31.846 1.00 95.44 241 ILE A CA 1
ATOM 1901 C C . ILE A 1 241 ? 27.477 -11.905 -32.921 1.00 95.44 241 ILE A C 1
ATOM 1903 O O . ILE A 1 241 ? 27.348 -11.064 -33.806 1.00 95.44 241 ILE A O 1
ATOM 1907 N N . SER A 1 242 ? 26.677 -12.967 -32.861 1.00 95.44 242 SER A N 1
ATOM 1908 C CA . SER A 1 242 ? 25.517 -13.132 -33.748 1.00 95.44 242 SER A CA 1
ATOM 1909 C C . SER A 1 242 ? 24.287 -12.408 -33.196 1.00 95.44 242 SER A C 1
ATOM 1911 O O . SER A 1 242 ? 23.983 -12.566 -32.014 1.00 95.44 242 SER A O 1
ATOM 1913 N N . GLU A 1 243 ? 23.519 -11.728 -34.052 1.00 96.31 243 GLU A N 1
ATOM 1914 C CA . GLU A 1 243 ? 22.222 -11.123 -33.684 1.00 96.31 243 GLU A CA 1
ATOM 1915 C C . GLU A 1 243 ? 21.259 -12.161 -33.081 1.00 96.31 243 GLU A C 1
ATOM 1917 O O . GLU A 1 243 ? 20.646 -11.893 -32.055 1.00 96.31 243 GLU A O 1
ATOM 1922 N N . ASP A 1 244 ? 21.238 -13.393 -33.607 1.00 95.19 244 ASP A N 1
ATOM 1923 C CA . ASP A 1 244 ? 20.432 -14.498 -33.061 1.00 95.19 244 ASP A CA 1
ATOM 1924 C C . ASP A 1 244 ? 20.716 -14.789 -31.574 1.00 95.19 244 ASP A C 1
ATOM 1926 O O . ASP A 1 244 ? 19.812 -15.208 -30.853 1.00 95.19 244 ASP A O 1
ATOM 1930 N N . LYS A 1 245 ? 21.956 -14.568 -31.105 1.00 94.94 245 LYS A N 1
ATOM 1931 C CA . LYS A 1 245 ? 22.309 -14.735 -29.683 1.00 94.94 245 LYS A CA 1
ATOM 1932 C C . LYS A 1 245 ? 21.743 -13.604 -28.832 1.00 94.94 245 LYS A C 1
ATOM 1934 O O . LYS A 1 245 ? 21.391 -13.858 -27.685 1.00 94.94 245 LYS A O 1
ATOM 1939 N N . VAL A 1 246 ? 21.667 -12.388 -29.378 1.00 96.25 246 VAL A N 1
ATOM 1940 C CA . VAL A 1 246 ? 21.024 -11.249 -28.709 1.00 96.25 246 VAL A CA 1
ATOM 1941 C C . VAL A 1 246 ? 19.518 -11.484 -28.642 1.00 96.25 246 VAL A C 1
ATOM 1943 O O . VAL A 1 246 ? 18.953 -11.408 -27.560 1.00 96.25 246 VAL A O 1
ATOM 1946 N N . ASP A 1 247 ? 18.896 -11.891 -29.752 1.00 95.00 247 ASP A N 1
ATOM 1947 C CA . ASP A 1 247 ? 17.459 -12.193 -29.839 1.00 95.00 247 ASP A CA 1
ATOM 1948 C C . ASP A 1 247 ? 16.998 -13.304 -28.877 1.00 95.00 247 ASP A C 1
ATOM 1950 O O . ASP A 1 247 ? 15.827 -13.356 -28.503 1.00 95.00 247 ASP A O 1
ATOM 1954 N N . SER A 1 248 ? 17.893 -14.223 -28.503 1.00 94.94 248 SER A N 1
ATOM 1955 C CA . SER A 1 248 ? 17.604 -15.309 -27.560 1.00 94.94 248 SER A CA 1
ATOM 1956 C C . SER A 1 248 ? 17.968 -14.985 -26.105 1.00 94.94 248 SER A C 1
ATOM 1958 O O . SER A 1 248 ? 17.826 -15.858 -25.253 1.00 94.94 248 SER A O 1
ATOM 1960 N N . PHE A 1 249 ? 18.502 -13.795 -25.814 1.00 96.31 249 PHE A N 1
ATOM 1961 C CA . PHE A 1 249 ? 18.936 -13.404 -24.473 1.00 96.31 249 PHE A CA 1
ATOM 1962 C C . PHE A 1 249 ? 17.964 -12.400 -23.863 1.00 96.31 249 PHE A C 1
ATOM 1964 O O . PHE A 1 249 ? 17.762 -11.320 -24.404 1.00 96.31 249 PHE A O 1
ATOM 1971 N N . ASN A 1 250 ? 17.400 -12.729 -22.703 1.00 97.00 250 ASN A N 1
ATOM 1972 C CA . ASN A 1 250 ? 16.524 -11.836 -21.954 1.00 97.00 250 ASN A CA 1
ATOM 1973 C C . ASN A 1 250 ? 16.885 -11.897 -20.471 1.00 97.00 250 ASN A C 1
ATOM 1975 O O . ASN A 1 250 ? 17.130 -12.974 -19.928 1.00 97.00 250 ASN A O 1
ATOM 1979 N N . LEU A 1 251 ? 16.910 -10.743 -19.811 1.00 96.69 251 LEU A N 1
ATOM 1980 C CA . LEU A 1 251 ? 17.176 -10.657 -18.381 1.00 96.69 251 LEU A CA 1
ATOM 1981 C C . LEU A 1 251 ? 15.929 -11.103 -17.604 1.00 96.69 251 LEU A C 1
ATOM 1983 O O . LEU A 1 251 ? 14.854 -10.556 -17.861 1.00 96.69 251 LEU A O 1
ATOM 1987 N N . PRO A 1 252 ? 16.036 -12.036 -16.641 1.00 95.81 252 PRO A N 1
ATOM 1988 C CA . PRO A 1 252 ? 14.925 -12.456 -15.787 1.00 95.81 252 PRO A CA 1
ATOM 1989 C C . PRO A 1 252 ? 14.730 -11.458 -14.634 1.00 95.81 252 PRO A C 1
ATOM 1991 O O . PRO A 1 252 ? 14.796 -11.814 -13.463 1.00 95.81 252 PRO A O 1
ATOM 1994 N N . ILE A 1 253 ? 14.556 -10.178 -14.961 1.00 95.06 253 ILE A N 1
ATOM 1995 C CA . ILE A 1 253 ? 14.392 -9.088 -13.995 1.00 95.06 253 ILE A CA 1
ATOM 1996 C C . ILE A 1 253 ? 13.175 -8.274 -14.410 1.00 95.06 253 ILE A C 1
ATOM 1998 O O . ILE A 1 253 ? 12.996 -7.999 -15.593 1.00 95.06 253 ILE A O 1
ATOM 2002 N N . ILE A 1 254 ? 12.368 -7.826 -13.459 1.00 93.75 254 ILE A N 1
ATOM 2003 C CA . ILE A 1 254 ? 11.347 -6.808 -13.692 1.00 93.75 254 ILE A CA 1
ATOM 2004 C C . ILE A 1 254 ? 11.226 -5.899 -12.474 1.00 93.75 254 ILE A C 1
ATOM 2006 O O . ILE A 1 254 ? 11.282 -6.353 -11.337 1.00 93.75 254 ILE A O 1
ATOM 2010 N N . TYR A 1 255 ? 11.018 -4.608 -12.714 1.00 93.62 255 TYR A N 1
ATOM 2011 C CA . TYR A 1 255 ? 10.552 -3.681 -11.688 1.00 93.62 255 TYR A CA 1
ATOM 2012 C C . TYR A 1 255 ? 9.023 -3.577 -11.781 1.00 93.62 255 TYR A C 1
ATOM 2014 O O . TYR A 1 255 ? 8.518 -2.888 -12.671 1.00 93.62 255 TYR A O 1
ATOM 2022 N N . PRO A 1 256 ? 8.266 -4.297 -10.933 1.00 92.75 256 PRO A N 1
ATOM 2023 C CA . PRO A 1 256 ? 6.811 -4.285 -10.993 1.00 92.75 256 PRO A CA 1
ATOM 2024 C C . PRO A 1 256 ? 6.248 -2.936 -10.518 1.00 92.75 256 PRO A C 1
ATOM 2026 O O . PRO A 1 256 ? 6.862 -2.262 -9.681 1.00 92.75 256 PRO A O 1
ATOM 2029 N N . PRO A 1 257 ? 5.051 -2.544 -10.984 1.00 91.81 257 PRO A N 1
ATOM 2030 C CA . PRO A 1 257 ? 4.348 -1.395 -10.429 1.00 91.81 257 PRO A CA 1
ATOM 2031 C C . PRO A 1 257 ? 3.955 -1.645 -8.966 1.00 91.81 257 PRO A C 1
ATOM 2033 O O . PRO A 1 257 ? 3.545 -2.755 -8.610 1.00 91.81 257 PRO A O 1
ATOM 2036 N N . ILE A 1 258 ? 4.024 -0.606 -8.124 1.00 93.00 258 ILE A N 1
ATOM 2037 C CA . ILE A 1 258 ? 3.658 -0.671 -6.694 1.00 93.00 258 ILE A CA 1
ATOM 2038 C C . ILE A 1 258 ? 2.263 -1.279 -6.506 1.00 93.00 258 ILE A C 1
ATOM 2040 O O . ILE A 1 258 ? 2.077 -2.164 -5.669 1.00 93.00 258 ILE A O 1
ATOM 2044 N N . LYS A 1 259 ? 1.286 -0.860 -7.315 1.00 92.19 259 LYS A N 1
ATOM 2045 C CA . LYS A 1 259 ? -0.073 -1.404 -7.309 1.00 92.19 259 LYS A CA 1
ATOM 2046 C C . LYS A 1 259 ? -0.101 -2.908 -7.566 1.00 92.19 259 LYS A C 1
ATOM 2048 O O . LYS A 1 259 ? -0.855 -3.608 -6.899 1.00 92.19 259 LYS A O 1
ATOM 2053 N N . GLY A 1 260 ? 0.724 -3.409 -8.486 1.00 91.56 260 GLY A N 1
ATOM 2054 C CA . GLY A 1 260 ? 0.815 -4.840 -8.783 1.00 91.56 260 GLY A CA 1
ATOM 2055 C C . GLY A 1 260 ? 1.292 -5.642 -7.573 1.00 91.56 260 GLY A C 1
ATOM 2056 O O . GLY A 1 260 ? 0.664 -6.632 -7.201 1.00 91.56 260 GLY A O 1
ATOM 2057 N N . VAL A 1 261 ? 2.344 -5.165 -6.899 1.00 95.12 261 VAL A N 1
ATOM 2058 C CA . VAL A 1 261 ? 2.842 -5.779 -5.656 1.00 95.12 261 VAL A CA 1
ATOM 2059 C C . VAL A 1 261 ? 1.773 -5.735 -4.564 1.00 95.12 261 VAL A C 1
ATOM 2061 O O . VAL A 1 261 ? 1.483 -6.752 -3.933 1.00 95.12 261 VAL A O 1
ATOM 2064 N N . LYS A 1 262 ? 1.148 -4.571 -4.367 1.00 94.44 262 LYS A N 1
ATOM 2065 C CA . LYS A 1 262 ? 0.116 -4.357 -3.350 1.00 94.44 262 LYS A CA 1
ATOM 2066 C C . LYS A 1 262 ? -1.079 -5.292 -3.530 1.00 94.44 262 LYS A C 1
ATOM 2068 O O . LYS A 1 262 ? -1.491 -5.926 -2.565 1.00 94.44 262 LYS A O 1
ATOM 2073 N N . GLU A 1 263 ? -1.590 -5.430 -4.752 1.00 93.69 263 GLU A N 1
ATOM 2074 C CA . GLU A 1 263 ? -2.719 -6.318 -5.046 1.00 93.69 263 GLU A CA 1
ATOM 2075 C C . GLU A 1 263 ? -2.424 -7.786 -4.705 1.00 93.69 263 GLU A C 1
ATOM 2077 O O . GLU A 1 263 ? -3.305 -8.480 -4.199 1.00 93.69 263 GLU A O 1
ATOM 2082 N N . ILE A 1 264 ? -1.202 -8.265 -4.965 1.00 94.19 264 ILE A N 1
ATOM 2083 C CA . ILE A 1 264 ? -0.803 -9.646 -4.651 1.00 94.19 264 ILE A CA 1
ATOM 2084 C C . ILE A 1 264 ? -0.758 -9.855 -3.134 1.00 94.19 264 ILE A C 1
ATOM 2086 O O . ILE A 1 264 ? -1.319 -10.824 -2.621 1.00 94.19 264 ILE A O 1
ATOM 2090 N N . VAL A 1 265 ? -0.139 -8.924 -2.401 1.00 93.88 265 VAL A N 1
ATOM 2091 C CA . VAL A 1 265 ? -0.027 -9.011 -0.939 1.00 93.88 265 VAL A CA 1
ATOM 2092 C C . VAL A 1 265 ? -1.399 -8.910 -0.265 1.00 93.88 265 VAL A C 1
ATOM 2094 O O . VAL A 1 265 ? -1.683 -9.681 0.646 1.00 93.88 265 VAL A O 1
ATOM 2097 N N . GLU A 1 266 ? -2.267 -7.997 -0.708 1.00 92.25 266 GLU A N 1
ATOM 2098 C CA . GLU A 1 266 ? -3.608 -7.811 -0.132 1.00 92.25 266 GLU A CA 1
ATOM 2099 C C . GLU A 1 266 ? -4.527 -9.018 -0.358 1.00 92.25 266 GLU A C 1
ATOM 2101 O O . GLU A 1 266 ? -5.365 -9.319 0.493 1.00 92.25 266 GLU A O 1
ATOM 2106 N N . ARG A 1 267 ? -4.368 -9.730 -1.481 1.00 88.62 267 ARG A N 1
ATOM 2107 C CA . ARG A 1 267 ? -5.108 -10.972 -1.760 1.00 88.62 267 ARG A CA 1
ATOM 2108 C C . ARG A 1 267 ? -4.593 -12.164 -0.959 1.00 88.62 267 ARG A C 1
ATOM 2110 O O . ARG A 1 267 ? -5.302 -13.162 -0.854 1.00 88.62 267 ARG A O 1
ATOM 2117 N N . ASN A 1 268 ? -3.385 -12.092 -0.403 1.00 88.88 268 ASN A N 1
ATOM 2118 C CA . ASN A 1 268 ? -2.815 -13.202 0.341 1.00 88.88 268 ASN A CA 1
ATOM 2119 C C . ASN A 1 268 ? -3.527 -13.395 1.691 1.00 88.88 268 ASN A C 1
ATOM 2121 O O . ASN A 1 268 ? -3.530 -12.538 2.577 1.00 88.88 268 ASN A O 1
ATOM 2125 N N . GLU A 1 269 ? -4.104 -14.576 1.890 1.00 89.25 269 GLU A N 1
ATOM 2126 C CA . GLU A 1 269 ? -4.862 -14.869 3.107 1.00 89.25 269 GLU A CA 1
ATOM 2127 C C . GLU A 1 269 ? -3.965 -15.235 4.296 1.00 89.25 269 GLU A C 1
ATOM 2129 O O . GLU A 1 269 ? -4.409 -15.159 5.441 1.00 89.25 269 GLU A O 1
ATOM 2134 N N . PHE A 1 270 ? -2.693 -15.567 4.069 1.00 92.06 270 PHE A N 1
ATOM 2135 C CA . PHE A 1 270 ? -1.786 -16.092 5.091 1.00 92.06 270 PHE A CA 1
ATOM 2136 C C . PHE A 1 270 ? -1.060 -15.017 5.901 1.00 92.06 270 PHE A C 1
ATOM 2138 O O . PHE A 1 270 ? -0.710 -15.267 7.062 1.00 92.06 270 PHE A O 1
ATOM 2145 N N . PHE A 1 271 ? -0.852 -13.837 5.324 1.00 94.56 271 PHE A N 1
ATOM 2146 C CA . PHE A 1 271 ? -0.135 -12.731 5.951 1.00 94.56 271 PHE A CA 1
ATOM 2147 C C . PHE A 1 271 ? -1.037 -11.506 6.153 1.00 94.56 271 PHE A C 1
ATOM 2149 O O . PHE A 1 271 ? -1.965 -11.263 5.383 1.00 94.56 271 PHE A O 1
ATOM 2156 N N . SER A 1 272 ? -0.819 -10.759 7.235 1.00 92.62 272 SER A N 1
ATOM 2157 C CA . SER A 1 272 ? -1.338 -9.399 7.412 1.00 92.62 272 SER A CA 1
ATOM 2158 C C . SER A 1 272 ? -0.258 -8.387 7.054 1.00 92.62 272 SER A C 1
ATOM 2160 O O . SER A 1 272 ? 0.923 -8.628 7.300 1.00 92.62 272 SER A O 1
ATOM 2162 N N . ILE A 1 273 ? -0.670 -7.257 6.481 1.00 94.38 273 ILE A N 1
ATOM 2163 C CA . ILE A 1 273 ? 0.212 -6.121 6.221 1.00 94.38 273 ILE A CA 1
ATOM 2164 C C . ILE A 1 273 ? 0.293 -5.302 7.505 1.00 94.38 273 ILE A C 1
ATOM 2166 O O . ILE A 1 273 ? -0.710 -4.750 7.950 1.00 94.38 273 ILE A O 1
ATOM 2170 N N . GLU A 1 274 ? 1.480 -5.233 8.093 1.00 91.44 274 GLU A N 1
ATOM 2171 C CA . GLU A 1 274 ? 1.754 -4.369 9.243 1.00 91.44 274 GLU A CA 1
ATOM 2172 C C . GLU A 1 274 ? 2.175 -2.972 8.769 1.00 91.44 274 GLU A C 1
ATOM 2174 O O . GLU A 1 274 ? 1.811 -1.961 9.363 1.00 91.44 274 GLU A O 1
ATOM 2179 N N . THR A 1 275 ? 2.940 -2.901 7.678 1.00 91.94 275 THR A N 1
ATOM 2180 C CA . THR A 1 275 ? 3.406 -1.646 7.072 1.00 91.94 275 THR A CA 1
ATOM 2181 C C . THR A 1 275 ? 3.696 -1.875 5.592 1.00 91.94 275 THR A C 1
ATOM 2183 O O . THR A 1 275 ? 4.183 -2.939 5.210 1.00 91.94 275 THR A O 1
ATOM 2186 N N . MET A 1 276 ? 3.395 -0.888 4.752 1.00 93.62 276 MET A N 1
ATOM 2187 C CA . MET A 1 276 ? 3.748 -0.893 3.334 1.00 93.62 276 MET A CA 1
ATOM 2188 C C . MET A 1 276 ? 4.013 0.543 2.892 1.00 93.62 276 MET A C 1
ATOM 2190 O O . MET A 1 276 ? 3.085 1.347 2.825 1.00 93.62 276 MET A O 1
ATOM 2194 N N . GLU A 1 277 ? 5.273 0.862 2.619 1.00 91.94 277 GLU A N 1
ATOM 2195 C CA . GLU A 1 277 ? 5.731 2.229 2.369 1.00 91.94 277 GLU A CA 1
ATOM 2196 C C . GLU A 1 277 ? 6.695 2.268 1.187 1.00 91.94 277 GLU A C 1
ATOM 2198 O O . GLU A 1 277 ? 7.617 1.457 1.091 1.00 91.94 277 GLU A O 1
ATOM 2203 N N . ALA A 1 278 ? 6.472 3.210 0.273 1.00 91.56 278 ALA A N 1
ATOM 2204 C CA . ALA A 1 278 ? 7.389 3.479 -0.824 1.00 91.56 278 ALA A CA 1
ATOM 2205 C C . ALA A 1 278 ? 8.465 4.456 -0.342 1.00 91.56 278 ALA A C 1
ATOM 2207 O O . ALA A 1 278 ? 8.145 5.551 0.118 1.00 91.56 278 ALA A O 1
ATOM 2208 N N . LEU A 1 279 ? 9.723 4.043 -0.446 1.00 89.69 279 LEU A N 1
ATOM 2209 C CA . LEU A 1 279 ? 10.892 4.836 -0.093 1.00 89.69 279 LEU A CA 1
ATOM 2210 C C . LEU A 1 279 ? 11.541 5.381 -1.366 1.00 89.69 279 LEU A C 1
ATOM 2212 O O . LEU A 1 279 ? 11.533 4.719 -2.413 1.00 89.69 279 LEU A O 1
ATOM 2216 N N . ASN A 1 280 ? 12.107 6.578 -1.259 1.00 85.12 280 ASN A N 1
ATOM 2217 C CA . ASN A 1 280 ? 12.738 7.268 -2.375 1.00 85.12 280 ASN A CA 1
ATOM 2218 C C . ASN A 1 280 ? 14.000 6.522 -2.820 1.00 85.12 280 ASN A C 1
ATOM 2220 O O . ASN A 1 280 ? 14.778 6.055 -1.991 1.00 85.12 280 ASN A O 1
ATOM 2224 N N . PHE A 1 281 ? 14.206 6.378 -4.126 1.00 83.31 281 PHE A N 1
ATOM 2225 C CA . PHE A 1 281 ? 15.320 5.595 -4.665 1.00 83.31 281 PHE A CA 1
ATOM 2226 C C . PHE A 1 281 ? 16.679 6.267 -4.419 1.00 83.31 281 PHE A C 1
ATOM 2228 O O . PHE A 1 281 ? 17.664 5.595 -4.108 1.00 83.31 281 PHE A O 1
ATOM 2235 N N . GLU A 1 282 ? 16.724 7.593 -4.495 1.00 83.69 282 GLU A N 1
ATOM 2236 C CA . GLU A 1 282 ? 17.905 8.421 -4.261 1.00 83.69 282 GLU A CA 1
ATOM 2237 C C . GLU A 1 282 ? 18.467 8.320 -2.837 1.00 83.69 282 GLU A C 1
ATOM 2239 O O . GLU A 1 282 ? 19.654 8.572 -2.634 1.00 83.69 282 GLU A O 1
ATOM 2244 N N . ASP A 1 283 ? 17.662 7.877 -1.868 1.00 85.12 283 ASP A N 1
ATOM 2245 C CA . ASP A 1 283 ? 18.124 7.648 -0.496 1.00 85.12 283 ASP A CA 1
ATOM 2246 C C . ASP A 1 283 ? 19.051 6.419 -0.398 1.00 85.12 283 ASP A C 1
ATOM 2248 O O . ASP A 1 283 ? 19.824 6.293 0.555 1.00 85.12 283 ASP A O 1
ATOM 2252 N N . PHE A 1 284 ? 19.000 5.513 -1.383 1.00 82.06 284 PHE A N 1
ATOM 2253 C CA . PHE A 1 284 ? 19.747 4.248 -1.389 1.00 82.06 284 PHE A CA 1
ATOM 2254 C C . PHE A 1 284 ? 20.892 4.215 -2.400 1.00 82.06 284 PHE A C 1
ATOM 2256 O O . PHE A 1 284 ? 21.820 3.418 -2.243 1.00 82.06 284 PHE A O 1
ATOM 2263 N N . TYR A 1 285 ? 20.840 5.053 -3.438 1.00 82.69 285 TYR A N 1
ATOM 2264 C CA . TYR A 1 285 ? 21.772 4.988 -4.559 1.00 82.69 285 TYR A CA 1
ATOM 2265 C C . TYR A 1 285 ? 22.366 6.350 -4.897 1.00 82.69 285 TYR A C 1
ATOM 2267 O O . TYR A 1 285 ? 21.670 7.352 -5.026 1.00 82.69 285 TYR A O 1
ATOM 2275 N N . ALA A 1 286 ? 23.676 6.352 -5.136 1.00 85.69 286 ALA A N 1
ATOM 2276 C CA . ALA A 1 286 ? 24.403 7.488 -5.677 1.00 85.69 286 ALA A CA 1
ATOM 2277 C C . ALA A 1 286 ? 25.258 7.027 -6.860 1.00 85.69 286 ALA A C 1
ATOM 2279 O O . ALA A 1 286 ? 25.932 5.997 -6.780 1.00 85.69 286 ALA A O 1
ATOM 2280 N N . PHE A 1 287 ? 25.284 7.821 -7.933 1.00 89.94 287 PHE A N 1
ATOM 2281 C CA . PHE A 1 287 ? 26.086 7.539 -9.128 1.00 89.94 287 PHE A CA 1
ATOM 2282 C C . PHE A 1 287 ? 27.057 8.695 -9.413 1.00 89.94 287 PHE A C 1
ATOM 2284 O O . PHE A 1 287 ? 26.825 9.509 -10.303 1.00 89.94 287 PHE A O 1
ATOM 2291 N N . PRO A 1 288 ? 28.176 8.798 -8.668 1.00 88.94 288 PRO A N 1
ATOM 2292 C CA . PRO A 1 288 ? 29.082 9.943 -8.777 1.00 88.94 288 PRO A CA 1
ATOM 2293 C C . PRO A 1 288 ? 29.732 10.100 -10.157 1.00 88.94 288 PRO A C 1
ATOM 2295 O O . PRO A 1 288 ? 30.201 11.183 -10.495 1.00 88.94 288 PRO A O 1
ATOM 2298 N N . ASN A 1 289 ? 29.839 9.012 -10.926 1.00 92.81 289 ASN A N 1
ATOM 2299 C CA . ASN A 1 289 ? 30.385 9.006 -12.280 1.00 92.81 289 ASN A CA 1
ATOM 2300 C C . ASN A 1 289 ? 29.943 7.753 -13.058 1.00 92.81 289 ASN A C 1
ATOM 2302 O O . ASN A 1 289 ? 29.457 6.779 -12.475 1.00 92.81 289 ASN A O 1
ATOM 2306 N N . ALA A 1 290 ? 30.181 7.774 -14.373 1.00 94.12 290 ALA A N 1
ATOM 2307 C CA . ALA A 1 290 ? 29.853 6.684 -15.289 1.00 94.12 290 ALA A CA 1
ATOM 2308 C C . ALA A 1 290 ? 30.492 5.343 -14.898 1.00 94.12 290 ALA A C 1
ATOM 2310 O O . ALA A 1 290 ? 29.823 4.319 -14.960 1.00 94.12 290 ALA A O 1
ATOM 2311 N N . ASN A 1 291 ? 31.744 5.334 -14.429 1.00 93.12 291 ASN A N 1
ATOM 2312 C CA . ASN A 1 291 ? 32.434 4.089 -14.075 1.00 93.12 291 ASN A CA 1
ATOM 2313 C C . ASN A 1 291 ? 31.766 3.383 -12.889 1.00 93.12 291 ASN A C 1
ATOM 2315 O O . ASN A 1 291 ? 31.619 2.162 -12.911 1.00 93.12 291 ASN A O 1
ATOM 2319 N N . ILE A 1 292 ? 31.334 4.134 -11.869 1.00 93.06 292 ILE A N 1
ATOM 2320 C CA . ILE A 1 292 ? 30.598 3.574 -10.725 1.00 93.06 292 ILE A CA 1
ATOM 2321 C C . ILE A 1 292 ? 29.245 3.028 -11.187 1.00 93.06 292 ILE A C 1
ATOM 2323 O O . ILE A 1 292 ? 28.910 1.894 -10.856 1.00 93.06 292 ILE A O 1
ATOM 2327 N N . PHE A 1 293 ? 28.503 3.795 -11.992 1.00 94.12 293 PHE A N 1
ATOM 2328 C CA . PHE A 1 293 ? 27.223 3.356 -12.551 1.00 94.12 293 PHE A CA 1
ATOM 2329 C C . PHE A 1 293 ? 27.371 2.046 -13.339 1.00 94.12 293 PHE A C 1
ATOM 2331 O O . PHE A 1 293 ? 26.695 1.061 -13.053 1.00 94.12 293 PHE A O 1
ATOM 2338 N N . VAL A 1 294 ? 28.318 1.999 -14.277 1.00 96.25 294 VAL A N 1
ATOM 2339 C CA . VAL A 1 294 ? 28.599 0.818 -15.102 1.00 96.25 294 VAL A CA 1
ATOM 2340 C C . VAL A 1 294 ? 29.024 -0.371 -14.247 1.00 96.25 294 VAL A C 1
ATOM 2342 O O . VAL A 1 294 ? 28.545 -1.475 -14.484 1.00 96.25 294 VAL A O 1
ATOM 2345 N N . SER A 1 295 ? 29.865 -0.160 -13.231 1.00 95.38 295 SER A N 1
ATOM 2346 C CA . SER A 1 295 ? 30.330 -1.235 -12.343 1.00 95.38 295 SER A CA 1
ATOM 2347 C C . SER A 1 295 ? 29.183 -1.888 -11.567 1.00 95.38 295 SER A C 1
ATOM 2349 O O . SER A 1 295 ? 29.187 -3.105 -11.398 1.00 95.38 295 SER A O 1
ATOM 2351 N N . ILE A 1 296 ? 28.183 -1.107 -11.134 1.00 92.62 296 ILE A N 1
ATOM 2352 C CA . ILE A 1 296 ? 26.993 -1.634 -10.447 1.00 92.62 296 ILE A CA 1
ATOM 2353 C C . ILE A 1 296 ? 26.220 -2.569 -11.378 1.00 92.62 296 ILE A C 1
ATOM 2355 O O . ILE A 1 296 ? 25.952 -3.710 -11.017 1.00 92.62 296 ILE A O 1
ATOM 2359 N N . TYR A 1 297 ? 25.900 -2.122 -12.594 1.00 94.25 297 TYR A N 1
ATOM 2360 C CA . TYR A 1 297 ? 25.161 -2.960 -13.542 1.00 94.25 297 TYR A CA 1
ATOM 2361 C C . TYR A 1 297 ? 25.990 -4.143 -14.047 1.00 94.25 297 TYR A C 1
ATOM 2363 O O . TYR A 1 297 ? 25.436 -5.226 -14.223 1.00 94.25 297 TYR A O 1
ATOM 2371 N N . ARG A 1 298 ? 27.308 -3.978 -14.217 1.00 95.69 298 ARG A N 1
ATOM 2372 C CA . ARG A 1 298 ? 28.232 -5.074 -14.537 1.00 95.69 298 ARG A CA 1
ATOM 2373 C C . ARG A 1 298 ? 28.141 -6.180 -13.496 1.00 95.69 298 ARG A C 1
ATOM 2375 O O . ARG A 1 298 ? 27.846 -7.311 -13.859 1.00 95.69 298 ARG A O 1
ATOM 2382 N N . ALA A 1 299 ? 28.244 -5.836 -12.214 1.00 92.88 299 ALA A N 1
ATOM 2383 C CA . ALA A 1 299 ? 28.106 -6.801 -11.125 1.00 92.88 299 ALA A CA 1
ATOM 2384 C C . ALA A 1 299 ? 26.747 -7.533 -11.113 1.00 92.88 299 ALA A C 1
ATOM 2386 O O . ALA A 1 299 ? 26.669 -8.657 -10.626 1.00 92.88 299 ALA A O 1
ATOM 2387 N N . VAL A 1 300 ? 25.685 -6.918 -11.648 1.00 92.00 300 VAL A N 1
ATOM 2388 C CA . VAL A 1 300 ? 24.337 -7.507 -11.709 1.00 92.00 300 VAL A CA 1
ATOM 2389 C C . VAL A 1 300 ? 24.176 -8.487 -12.875 1.00 92.00 300 VAL A C 1
ATOM 2391 O O . VAL A 1 300 ? 23.552 -9.530 -12.697 1.00 92.00 300 VAL A O 1
ATOM 2394 N N . VAL A 1 301 ? 24.679 -8.159 -14.073 1.00 94.19 301 VAL A N 1
ATOM 2395 C CA . VAL A 1 301 ? 24.334 -8.911 -15.299 1.00 94.19 301 VAL A CA 1
ATOM 2396 C C . VAL A 1 301 ? 25.497 -9.646 -15.961 1.00 94.19 301 VAL A C 1
ATOM 2398 O O . VAL A 1 301 ? 25.245 -10.460 -16.847 1.00 94.19 301 VAL A O 1
ATOM 2401 N N . GLU A 1 302 ? 26.748 -9.381 -15.577 1.00 93.00 302 GLU A N 1
ATOM 2402 C CA . GLU A 1 302 ? 27.927 -9.936 -16.257 1.00 93.00 302 GLU A CA 1
ATOM 2403 C C . GLU A 1 302 ? 27.909 -11.464 -16.302 1.00 93.00 302 GLU A C 1
ATOM 2405 O O . GLU A 1 302 ? 28.026 -12.022 -17.388 1.00 93.00 302 GLU A O 1
ATOM 2410 N N . ASP A 1 303 ? 27.655 -12.138 -15.178 1.00 89.31 303 ASP A N 1
ATOM 2411 C CA . ASP A 1 303 ? 27.631 -13.608 -15.121 1.00 89.31 303 ASP A CA 1
ATOM 2412 C C . ASP A 1 303 ? 26.600 -14.217 -16.093 1.00 89.31 303 ASP A C 1
ATOM 2414 O O . ASP A 1 303 ? 26.891 -15.164 -16.828 1.00 89.31 303 ASP A O 1
ATOM 2418 N N . LEU A 1 304 ? 25.406 -13.619 -16.183 1.00 92.19 304 LEU A N 1
ATOM 2419 C CA . LEU A 1 304 ? 24.356 -14.060 -17.110 1.00 92.19 304 LEU A CA 1
ATOM 2420 C C . LEU A 1 304 ? 24.777 -13.884 -18.569 1.00 92.19 304 LEU A C 1
ATOM 2422 O O . LEU A 1 304 ? 24.511 -14.748 -19.409 1.00 92.19 304 LEU A O 1
ATOM 2426 N N . ILE A 1 305 ? 25.434 -12.765 -18.867 1.00 93.62 305 ILE A N 1
ATOM 2427 C CA . ILE A 1 305 ? 25.922 -12.446 -20.206 1.00 93.62 305 ILE A CA 1
ATOM 2428 C C . ILE A 1 305 ? 27.060 -13.394 -20.589 1.00 93.62 305 ILE A C 1
ATOM 2430 O O . ILE A 1 305 ? 27.010 -14.001 -21.659 1.00 93.62 305 ILE A O 1
ATOM 2434 N N . GLU A 1 306 ? 28.057 -13.587 -19.729 1.00 91.25 306 GLU A N 1
ATOM 2435 C CA . GLU A 1 306 ? 29.176 -14.490 -20.007 1.00 91.25 306 GLU A CA 1
ATOM 2436 C C . GLU A 1 306 ? 28.706 -15.931 -20.208 1.00 91.25 306 GLU A C 1
ATOM 2438 O O . GLU A 1 306 ? 29.160 -16.611 -21.133 1.00 91.25 306 GLU A O 1
ATOM 2443 N N . LYS A 1 307 ? 27.733 -16.382 -19.409 1.00 90.56 307 LYS A N 1
ATOM 2444 C CA . LYS A 1 307 ? 27.138 -17.714 -19.541 1.00 90.56 307 LYS A CA 1
ATOM 2445 C C . LYS A 1 307 ? 26.417 -17.915 -20.875 1.00 90.56 307 LYS A C 1
ATOM 2447 O O . LYS A 1 307 ? 26.475 -19.011 -21.433 1.00 90.56 307 LYS A O 1
ATOM 2452 N N . HIS A 1 308 ? 25.736 -16.891 -21.390 1.00 94.12 308 HIS A N 1
ATOM 2453 C CA . HIS A 1 308 ? 24.963 -16.989 -22.634 1.00 94.12 308 HIS A CA 1
ATOM 2454 C C . HIS A 1 308 ? 25.814 -16.777 -23.891 1.00 94.12 308 HIS A C 1
ATOM 2456 O O . HIS A 1 308 ? 25.715 -17.522 -24.870 1.00 94.12 308 HIS A O 1
ATOM 2462 N N . PHE A 1 309 ? 26.666 -15.755 -23.887 1.00 93.06 309 PHE A N 1
ATOM 2463 C CA . PHE A 1 309 ? 27.438 -15.368 -25.064 1.00 93.06 309 PHE A CA 1
ATOM 2464 C C . PHE A 1 309 ? 28.785 -16.098 -25.161 1.00 93.06 309 PHE A C 1
ATOM 2466 O O . PHE A 1 309 ? 29.247 -16.329 -26.286 1.00 93.06 309 PHE A O 1
ATOM 2473 N N . GLY A 1 310 ? 29.338 -16.542 -24.027 1.00 82.62 310 GLY A N 1
ATOM 2474 C CA . GLY A 1 310 ? 30.687 -17.090 -23.873 1.00 82.62 310 GLY A CA 1
ATOM 2475 C C . GLY A 1 310 ? 31.657 -16.059 -23.277 1.00 82.62 310 GLY A C 1
ATOM 2476 O O . GLY A 1 310 ? 31.489 -14.855 -23.469 1.00 82.62 310 GLY A O 1
ATOM 2477 N N . GLY A 1 311 ? 32.679 -16.530 -22.552 1.00 70.00 311 GLY A N 1
ATOM 2478 C CA . GLY A 1 311 ? 33.685 -15.666 -21.922 1.00 70.00 311 GLY A CA 1
ATOM 2479 C C . GLY A 1 311 ? 34.531 -14.899 -22.946 1.00 70.00 311 GLY A C 1
ATOM 2480 O O . GLY A 1 311 ? 34.859 -15.445 -24.000 1.00 70.00 311 GLY A O 1
ATOM 2481 N N . ALA A 1 312 ? 34.902 -13.661 -22.592 1.00 77.06 312 ALA A N 1
ATOM 2482 C CA . ALA A 1 312 ? 35.664 -12.662 -23.367 1.00 77.06 312 ALA A CA 1
ATOM 2483 C C . ALA A 1 312 ? 34.871 -11.589 -24.144 1.00 77.06 312 ALA A C 1
ATOM 2485 O O . ALA A 1 312 ? 35.476 -10.858 -24.927 1.00 77.06 312 ALA A O 1
ATOM 2486 N N . ILE A 1 313 ? 33.563 -11.422 -23.906 1.00 90.62 313 ILE A N 1
ATOM 2487 C CA . ILE A 1 313 ? 32.832 -10.233 -24.400 1.00 90.62 313 ILE A CA 1
ATOM 2488 C C . ILE A 1 313 ? 32.591 -9.158 -23.333 1.00 90.62 313 ILE A C 1
ATOM 2490 O O . ILE A 1 313 ? 32.211 -8.048 -23.693 1.00 90.62 313 ILE A O 1
ATOM 2494 N N . GLY A 1 314 ? 32.799 -9.476 -22.048 1.00 90.06 314 GLY A N 1
ATOM 2495 C CA . GLY A 1 314 ? 32.468 -8.596 -20.923 1.00 90.06 314 GLY A CA 1
ATOM 2496 C C . GLY A 1 314 ? 33.140 -7.229 -21.028 1.00 90.06 314 GLY A C 1
ATOM 2497 O O . GLY A 1 314 ? 32.452 -6.214 -21.069 1.00 90.06 314 GLY A O 1
ATOM 2498 N N . ASP A 1 315 ? 34.466 -7.193 -21.158 1.00 93.06 315 ASP A N 1
ATOM 2499 C CA . ASP A 1 315 ? 35.205 -5.925 -21.203 1.00 93.06 315 ASP A CA 1
ATOM 2500 C C . ASP A 1 315 ? 34.776 -5.031 -22.382 1.00 93.06 315 ASP A C 1
ATOM 2502 O O . ASP A 1 315 ? 34.395 -3.886 -22.155 1.00 93.06 315 ASP A O 1
ATOM 2506 N N . ASP A 1 316 ? 34.715 -5.558 -23.615 1.00 95.00 316 ASP A N 1
ATOM 2507 C CA . ASP A 1 316 ? 34.265 -4.776 -24.787 1.00 95.00 316 ASP A CA 1
ATOM 2508 C C . ASP A 1 316 ? 32.800 -4.318 -24.643 1.00 95.00 316 ASP A C 1
ATOM 2510 O O . ASP A 1 316 ? 32.452 -3.180 -24.970 1.00 95.00 316 ASP A O 1
ATOM 2514 N N . LEU A 1 317 ? 31.921 -5.168 -24.101 1.00 97.00 317 LEU A N 1
ATOM 2515 C CA . LEU A 1 317 ? 30.528 -4.802 -23.851 1.00 97.00 317 LEU A CA 1
ATOM 2516 C C . LEU A 1 317 ? 30.417 -3.632 -22.866 1.00 97.00 317 LEU A C 1
ATOM 2518 O O . LEU A 1 317 ? 29.685 -2.670 -23.123 1.00 97.00 317 LEU A O 1
ATOM 2522 N N . PHE A 1 318 ? 31.112 -3.721 -21.732 1.00 96.88 318 PHE A N 1
ATOM 2523 C CA . PHE A 1 318 ? 31.028 -2.720 -20.674 1.00 96.88 318 PHE A CA 1
ATOM 2524 C C . PHE A 1 318 ? 31.786 -1.434 -21.027 1.00 96.88 318 PHE A C 1
ATOM 2526 O O . PHE A 1 318 ? 31.344 -0.356 -20.626 1.00 96.88 318 PHE A O 1
ATOM 2533 N N . ASP A 1 319 ? 32.816 -1.496 -21.873 1.00 96.38 319 ASP A N 1
ATOM 2534 C CA . ASP A 1 319 ? 33.439 -0.312 -22.472 1.00 96.38 319 ASP A CA 1
ATOM 2535 C C . ASP A 1 319 ? 32.448 0.437 -23.376 1.00 96.38 319 ASP A C 1
ATOM 2537 O O . ASP A 1 319 ? 32.265 1.651 -23.240 1.00 96.38 319 ASP A O 1
ATOM 2541 N N . ARG A 1 320 ? 31.720 -0.276 -24.248 1.00 97.56 320 ARG A N 1
ATOM 2542 C CA . ARG A 1 320 ? 30.665 0.317 -25.095 1.00 97.56 320 ARG A CA 1
ATOM 2543 C C . ARG A 1 320 ? 29.521 0.892 -24.273 1.00 97.56 320 ARG A C 1
ATOM 2545 O O . ARG A 1 320 ? 29.032 1.980 -24.571 1.00 97.56 320 ARG A O 1
ATOM 2552 N N . PHE A 1 321 ? 29.090 0.175 -23.237 1.00 97.50 321 PHE A N 1
ATOM 2553 C CA . PHE A 1 321 ? 28.074 0.672 -22.313 1.00 97.50 321 PHE A CA 1
ATOM 2554 C C . PHE A 1 321 ? 28.544 1.944 -21.596 1.00 97.50 321 PHE A C 1
ATOM 2556 O O . PHE A 1 321 ? 27.780 2.904 -21.517 1.00 97.50 321 PHE A O 1
ATOM 2563 N N . THR A 1 322 ? 29.811 2.006 -21.177 1.00 97.44 322 THR A N 1
ATOM 2564 C CA . THR A 1 322 ? 30.403 3.212 -20.581 1.00 97.44 322 THR A CA 1
ATOM 2565 C C . THR A 1 322 ? 30.322 4.407 -21.525 1.00 97.44 322 THR A C 1
ATOM 2567 O O . THR A 1 322 ? 29.892 5.477 -21.097 1.00 97.44 322 THR A O 1
ATOM 2570 N N . GLN A 1 323 ? 30.649 4.237 -22.812 1.00 96.88 323 GLN A N 1
ATOM 2571 C CA . GLN A 1 323 ? 30.530 5.328 -23.791 1.00 96.88 323 GLN A CA 1
ATOM 2572 C C . GLN A 1 323 ? 29.090 5.845 -23.906 1.00 96.88 323 GLN A C 1
ATOM 2574 O O . GLN A 1 323 ? 28.864 7.050 -23.861 1.00 96.88 323 GLN A O 1
ATOM 2579 N N . LYS A 1 324 ? 28.099 4.948 -23.945 1.00 96.88 324 LYS A N 1
ATOM 2580 C CA . LYS A 1 324 ? 26.681 5.343 -24.010 1.00 96.88 324 LYS A CA 1
ATOM 2581 C C . LYS A 1 324 ? 26.196 6.077 -22.765 1.00 96.88 324 LYS A C 1
ATOM 2583 O O . LYS A 1 324 ? 25.362 6.969 -22.871 1.00 96.88 324 LYS A O 1
ATOM 2588 N N . VAL A 1 325 ? 26.707 5.713 -21.590 1.00 95.69 325 VAL A N 1
ATOM 2589 C CA . VAL A 1 325 ? 26.414 6.426 -20.338 1.00 95.69 325 VAL A CA 1
ATOM 2590 C C . VAL A 1 325 ? 27.030 7.829 -20.355 1.00 95.69 325 VAL A C 1
ATOM 2592 O O . VAL A 1 325 ? 26.393 8.777 -19.908 1.00 95.69 325 VAL A O 1
ATOM 2595 N N . VAL A 1 326 ? 28.237 7.989 -20.909 1.00 95.44 326 VAL A N 1
ATOM 2596 C CA . VAL A 1 326 ? 28.884 9.305 -21.072 1.00 95.44 326 VAL A CA 1
ATOM 2597 C C . VAL A 1 326 ? 28.117 10.198 -22.053 1.00 95.44 326 VAL A C 1
ATOM 2599 O O . VAL A 1 326 ? 28.012 11.402 -21.828 1.00 95.44 326 VAL A O 1
ATOM 2602 N N . GLU A 1 327 ? 27.548 9.619 -23.110 1.00 95.19 327 GLU A N 1
ATOM 2603 C CA . GLU A 1 327 ? 26.699 10.324 -24.082 1.00 95.19 327 GLU A CA 1
ATOM 2604 C C . GLU A 1 327 ? 25.300 10.677 -23.540 1.00 95.19 327 GLU A C 1
ATOM 2606 O O . GLU A 1 327 ? 24.616 11.513 -24.130 1.00 95.19 327 GLU A O 1
ATOM 2611 N N . PHE A 1 328 ? 24.879 10.076 -22.420 1.00 92.12 328 PHE A N 1
ATOM 2612 C CA . PHE A 1 328 ? 23.580 10.301 -21.774 1.00 92.12 328 PHE A CA 1
ATOM 2613 C C . PHE A 1 328 ? 23.740 10.559 -20.260 1.00 92.12 328 PHE A C 1
ATOM 2615 O O . PHE A 1 328 ? 23.324 9.738 -19.435 1.00 92.12 328 PHE A O 1
ATOM 2622 N N . PRO A 1 329 ? 24.377 11.678 -19.865 1.00 88.81 329 PRO A N 1
ATOM 2623 C CA . PRO A 1 329 ? 24.788 11.935 -18.483 1.00 88.81 329 PRO A CA 1
ATOM 2624 C C . PRO A 1 329 ? 23.621 12.078 -17.495 1.00 88.81 329 PRO A C 1
ATOM 2626 O O . PRO A 1 329 ? 23.821 11.919 -16.290 1.00 88.81 329 PRO A O 1
ATOM 2629 N N . GLU A 1 330 ? 22.399 12.340 -17.967 1.00 91.25 330 GLU A N 1
ATOM 2630 C CA . GLU A 1 330 ? 21.192 12.437 -17.141 1.00 91.25 330 GLU A CA 1
ATOM 2631 C C . GLU A 1 330 ? 20.904 11.139 -16.371 1.00 91.25 330 GLU A C 1
ATOM 2633 O O . GLU A 1 330 ? 20.306 11.192 -15.295 1.00 91.25 330 GLU A O 1
ATOM 2638 N N . ILE A 1 331 ? 21.374 9.989 -16.875 1.00 90.88 331 ILE A N 1
ATOM 2639 C CA . ILE A 1 331 ? 21.255 8.675 -16.221 1.00 90.88 331 ILE A CA 1
ATOM 2640 C C . ILE A 1 331 ? 22.108 8.542 -14.953 1.00 90.88 331 ILE A C 1
ATOM 2642 O O . ILE A 1 331 ? 21.986 7.566 -14.222 1.00 90.88 331 ILE A O 1
ATOM 2646 N N . LEU A 1 332 ? 22.990 9.503 -14.672 1.00 92.31 332 LEU A N 1
ATOM 2647 C CA . LEU A 1 332 ? 23.795 9.515 -13.450 1.00 92.31 332 LEU A CA 1
ATOM 2648 C C . LEU A 1 332 ? 23.094 10.232 -12.290 1.00 92.31 332 LEU A C 1
ATOM 2650 O O . LEU A 1 332 ? 23.562 10.167 -11.157 1.00 92.31 332 LEU A O 1
ATOM 2654 N N . ASN A 1 333 ? 21.970 10.907 -12.536 1.00 90.81 333 ASN A N 1
ATOM 2655 C CA . ASN A 1 333 ? 21.187 11.512 -11.467 1.00 90.81 333 ASN A CA 1
ATOM 2656 C C . ASN A 1 333 ? 20.121 10.518 -10.969 1.00 90.81 333 ASN A C 1
ATOM 2658 O O . ASN A 1 333 ? 19.155 10.276 -11.695 1.00 90.81 333 ASN A O 1
ATOM 2662 N N . PRO A 1 334 ? 20.240 9.961 -9.748 1.00 86.31 334 PRO A N 1
ATOM 2663 C CA . PRO A 1 334 ? 19.267 8.999 -9.231 1.00 86.31 334 PRO A CA 1
ATOM 2664 C C . PRO A 1 334 ? 17.853 9.590 -9.116 1.00 86.31 334 PRO A C 1
ATOM 2666 O O . PRO A 1 334 ? 16.893 8.861 -9.330 1.00 86.31 334 PRO A O 1
ATOM 2669 N N . ASN A 1 335 ? 17.714 10.907 -8.907 1.00 86.25 335 ASN A N 1
ATOM 2670 C CA . ASN A 1 335 ? 16.410 11.590 -8.862 1.00 86.25 335 ASN A CA 1
ATOM 2671 C C . ASN A 1 335 ? 15.649 11.539 -10.194 1.00 86.25 335 ASN A C 1
ATOM 2673 O O . ASN A 1 335 ? 14.444 11.759 -10.223 1.00 86.25 335 ASN A O 1
ATOM 2677 N N . ASN A 1 336 ? 16.347 11.288 -11.304 1.00 88.38 336 ASN A N 1
ATOM 2678 C CA . ASN A 1 336 ? 15.703 11.159 -12.606 1.00 88.38 336 ASN A CA 1
ATOM 2679 C C . ASN A 1 336 ? 15.066 9.770 -12.785 1.00 88.38 336 ASN A C 1
ATOM 2681 O O . ASN A 1 336 ? 14.267 9.586 -13.699 1.00 88.38 336 ASN A O 1
ATOM 2685 N N . PHE A 1 337 ? 15.408 8.773 -11.960 1.00 85.69 337 PHE A N 1
ATOM 2686 C CA . PHE A 1 337 ? 14.853 7.426 -12.080 1.00 85.69 337 PHE A CA 1
ATOM 2687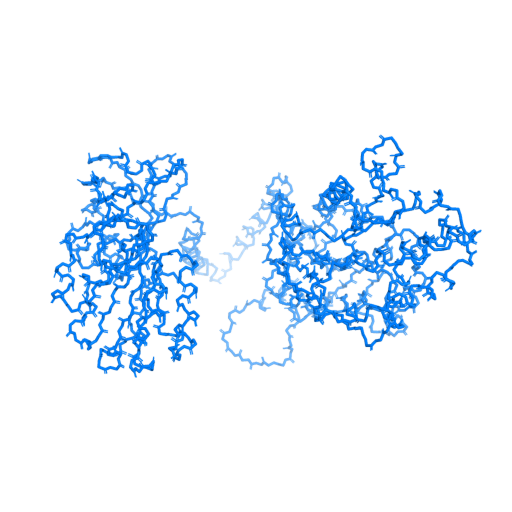 C C . PHE A 1 337 ? 13.459 7.360 -11.472 1.00 85.69 337 PHE A C 1
ATOM 2689 O O . PHE A 1 337 ? 13.274 7.587 -10.280 1.00 85.69 337 PHE A O 1
ATOM 2696 N N . LYS A 1 338 ? 12.479 6.915 -12.261 1.00 84.00 338 LYS A N 1
ATOM 2697 C CA . LYS A 1 338 ? 11.138 6.600 -11.749 1.00 84.00 338 LYS A CA 1
ATOM 2698 C C . LYS A 1 338 ? 11.079 5.254 -11.058 1.00 84.00 338 LYS A C 1
ATOM 2700 O O . LYS A 1 338 ? 10.424 4.317 -11.515 1.00 84.00 338 LYS A O 1
ATOM 2705 N N . MET A 1 339 ? 11.780 5.169 -9.945 1.00 87.56 339 MET A N 1
ATOM 2706 C CA . MET A 1 339 ? 11.934 3.961 -9.163 1.00 87.56 339 MET A CA 1
ATOM 2707 C C . MET A 1 339 ? 11.632 4.265 -7.703 1.00 87.56 339 MET A C 1
ATOM 2709 O O . MET A 1 339 ? 11.886 5.364 -7.222 1.00 87.56 339 MET A O 1
ATOM 2713 N N . ALA A 1 340 ? 11.095 3.282 -6.996 1.00 89.31 340 ALA A N 1
ATOM 2714 C CA . ALA A 1 340 ? 10.925 3.342 -5.555 1.00 89.31 340 ALA A CA 1
ATOM 2715 C C . ALA A 1 340 ? 11.368 2.020 -4.936 1.00 89.31 340 ALA A C 1
ATOM 2717 O O . ALA A 1 340 ? 11.199 0.947 -5.530 1.00 89.31 340 ALA A O 1
ATOM 2718 N N . MET A 1 341 ? 11.895 2.089 -3.718 1.00 91.62 341 MET A N 1
ATOM 2719 C CA . MET A 1 341 ? 12.091 0.906 -2.893 1.00 91.62 341 MET A CA 1
ATOM 2720 C C . MET A 1 341 ? 10.850 0.716 -2.023 1.00 91.62 341 MET A C 1
ATOM 2722 O O . MET A 1 341 ? 10.635 1.449 -1.064 1.00 91.62 341 MET A O 1
ATOM 2726 N N . LEU A 1 342 ? 10.010 -0.258 -2.359 1.00 94.44 342 LEU A N 1
ATOM 2727 C CA . LEU A 1 342 ? 8.824 -0.579 -1.576 1.00 94.44 342 LEU A CA 1
ATOM 2728 C C . LEU A 1 342 ? 9.222 -1.450 -0.380 1.00 94.44 342 LEU A C 1
ATOM 2730 O O . LEU A 1 342 ? 9.598 -2.611 -0.550 1.00 94.44 342 LEU A O 1
ATOM 2734 N N . PHE A 1 343 ? 9.122 -0.896 0.825 1.00 94.94 343 PHE A N 1
ATOM 2735 C CA . PHE A 1 343 ? 9.251 -1.642 2.070 1.00 94.94 343 PHE A CA 1
ATOM 2736 C C . PHE A 1 343 ? 7.901 -2.250 2.455 1.00 94.94 343 PHE A C 1
ATOM 2738 O O . PHE A 1 343 ? 6.908 -1.536 2.592 1.00 94.94 343 PHE A O 1
ATOM 2745 N N . VAL A 1 344 ? 7.862 -3.566 2.658 1.00 95.75 344 VAL A N 1
ATOM 2746 C CA . VAL A 1 344 ? 6.666 -4.305 3.072 1.00 95.75 344 VAL A CA 1
ATOM 2747 C C . VAL A 1 344 ? 6.981 -5.123 4.316 1.00 95.75 344 VAL A C 1
ATOM 2749 O O . VAL A 1 344 ? 7.849 -5.994 4.294 1.00 95.75 344 VAL A O 1
ATOM 2752 N N . LEU A 1 345 ? 6.242 -4.874 5.393 1.00 96.06 345 LEU A N 1
ATOM 2753 C CA . LEU A 1 345 ? 6.286 -5.668 6.612 1.00 96.06 345 LEU A CA 1
ATOM 2754 C C . LEU A 1 345 ? 5.030 -6.528 6.709 1.00 96.06 345 LEU A C 1
ATOM 2756 O O . LEU A 1 345 ? 3.912 -6.017 6.807 1.00 96.06 345 LEU A O 1
ATOM 2760 N N . LEU A 1 346 ? 5.235 -7.838 6.714 1.00 95.81 346 LEU A N 1
ATOM 2761 C CA . LEU A 1 346 ? 4.181 -8.837 6.780 1.00 95.81 346 LEU A CA 1
ATOM 2762 C C . LEU A 1 346 ? 4.264 -9.630 8.076 1.00 95.81 346 LEU A C 1
ATOM 2764 O O . LEU A 1 346 ? 5.352 -9.971 8.539 1.00 95.81 346 LEU A O 1
ATOM 2768 N N . LYS A 1 347 ? 3.105 -9.990 8.624 1.00 93.75 347 LYS A N 1
ATOM 2769 C CA . LYS A 1 347 ? 2.993 -10.856 9.798 1.00 93.75 347 LYS A CA 1
ATOM 2770 C C . LYS A 1 347 ? 2.176 -12.096 9.486 1.00 93.75 347 LYS A C 1
ATOM 2772 O O . LYS A 1 347 ? 1.092 -12.019 8.911 1.00 93.75 347 LYS A O 1
ATOM 2777 N N . ARG A 1 348 ? 2.689 -13.269 9.858 1.00 92.81 348 ARG A N 1
ATOM 2778 C CA . ARG A 1 348 ? 2.006 -14.543 9.617 1.00 92.81 348 ARG A CA 1
ATOM 2779 C C . ARG A 1 348 ? 0.771 -14.656 10.508 1.00 92.81 348 ARG A C 1
ATOM 2781 O O . ARG A 1 348 ? 0.892 -14.680 11.733 1.00 92.81 348 ARG A O 1
ATOM 2788 N N . LYS A 1 349 ? -0.412 -14.794 9.903 1.00 88.31 349 LYS A N 1
ATOM 2789 C CA . LYS A 1 349 ? -1.662 -15.042 10.638 1.00 88.31 349 LYS A CA 1
ATOM 2790 C C . LYS A 1 349 ? -1.617 -16.411 11.325 1.00 88.31 349 LYS A C 1
ATOM 2792 O O . LYS A 1 349 ? -1.089 -17.374 10.769 1.00 88.31 349 LYS A O 1
ATOM 2797 N N . ILE A 1 350 ? -2.175 -16.498 12.532 1.00 74.81 350 ILE A N 1
ATOM 2798 C CA . ILE A 1 350 ? -2.306 -17.762 13.268 1.00 74.81 350 ILE A CA 1
ATOM 2799 C C . ILE A 1 350 ? -3.450 -18.560 12.644 1.00 74.81 350 ILE A C 1
ATOM 2801 O O . ILE A 1 350 ? -4.575 -18.070 12.565 1.00 74.81 350 ILE A O 1
ATOM 2805 N N . ASP A 1 351 ? -3.174 -19.793 12.234 1.00 59.34 351 ASP A N 1
ATOM 2806 C CA . ASP A 1 351 ? -4.217 -20.706 11.781 1.00 59.34 351 ASP A CA 1
ATOM 2807 C C . ASP A 1 351 ? -4.999 -21.239 12.995 1.00 59.34 351 ASP A C 1
ATOM 2809 O O . ASP A 1 351 ? -4.488 -22.022 13.797 1.00 59.34 351 ASP A O 1
ATOM 2813 N N . VAL A 1 352 ? -6.235 -20.766 13.168 1.00 51.34 352 VAL A N 1
ATOM 2814 C CA . VAL A 1 352 ? -7.109 -21.112 14.306 1.00 51.34 352 VAL A CA 1
ATOM 2815 C C . VAL A 1 352 ? -7.742 -22.505 14.132 1.00 51.34 352 VAL A C 1
ATOM 2817 O O . VAL A 1 352 ? -8.421 -22.991 15.034 1.00 51.34 352 VAL A O 1
ATOM 2820 N N . THR A 1 353 ? -7.519 -23.175 12.995 1.00 46.12 353 THR A N 1
ATOM 2821 C CA . THR A 1 353 ? -8.186 -24.444 12.656 1.00 46.12 353 THR A CA 1
ATOM 2822 C C . THR A 1 353 ? -7.372 -25.702 12.964 1.00 46.12 353 THR A C 1
ATOM 2824 O O . THR A 1 353 ? -7.911 -26.807 12.886 1.00 46.12 353 THR A O 1
ATOM 2827 N N . SER A 1 354 ? -6.104 -25.586 13.369 1.00 48.88 354 SER A N 1
ATOM 2828 C CA . SER A 1 354 ? -5.299 -26.771 13.668 1.00 48.88 354 SER A CA 1
ATOM 2829 C C . SER A 1 354 ? -5.704 -27.399 15.011 1.00 48.88 354 SER A C 1
ATOM 2831 O O . SER A 1 354 ? -5.773 -26.750 16.058 1.00 48.88 354 SER A O 1
ATOM 2833 N N . THR A 1 355 ? -5.955 -28.710 14.999 1.00 41.56 355 THR A N 1
ATOM 2834 C CA . THR A 1 355 ? -6.281 -29.545 16.172 1.00 41.56 355 THR A CA 1
ATOM 2835 C C . THR A 1 355 ? -5.298 -29.348 17.337 1.00 41.56 355 THR A C 1
ATOM 2837 O O . THR A 1 355 ? -5.659 -29.484 18.506 1.00 41.56 355 THR A O 1
ATOM 2840 N N . GLU A 1 356 ? -4.057 -28.973 17.028 1.00 49.53 356 GLU A N 1
ATOM 2841 C CA . GLU A 1 356 ? -2.987 -28.680 17.982 1.00 49.53 356 GLU A CA 1
ATOM 2842 C C . GLU A 1 356 ? -3.237 -27.396 18.786 1.00 49.53 356 GLU A C 1
ATOM 2844 O O . GLU A 1 356 ? -2.980 -27.384 19.989 1.00 49.53 356 GLU A O 1
ATOM 2849 N N . ALA A 1 357 ? -3.811 -26.349 18.183 1.00 45.94 357 ALA A N 1
ATOM 2850 C CA . ALA A 1 357 ? -4.159 -25.109 18.881 1.00 45.94 357 ALA A CA 1
ATOM 2851 C C . ALA A 1 357 ? -5.319 -25.316 19.871 1.00 45.94 357 ALA A C 1
ATOM 2853 O O . ALA A 1 357 ? -5.300 -24.796 20.992 1.00 45.94 357 ALA A O 1
ATOM 2854 N N . ILE A 1 358 ? -6.302 -26.141 19.495 1.00 48.28 358 ILE A N 1
ATOM 2855 C CA . ILE A 1 358 ? -7.408 -26.547 20.375 1.00 48.28 358 ILE A CA 1
ATOM 2856 C C . ILE A 1 358 ? -6.868 -27.370 21.555 1.00 48.28 358 ILE A C 1
ATOM 2858 O O . ILE A 1 358 ? -7.220 -27.114 22.709 1.00 48.28 358 ILE A O 1
ATOM 2862 N N . LEU A 1 359 ? -5.960 -28.315 21.288 1.00 48.09 359 LEU A N 1
ATOM 2863 C CA . LEU A 1 359 ? -5.356 -29.174 22.307 1.00 48.09 359 LEU A CA 1
ATOM 2864 C C . LEU A 1 359 ? -4.432 -28.400 23.262 1.00 48.09 359 LEU A C 1
ATOM 2866 O O . LEU A 1 359 ? -4.458 -28.645 24.470 1.00 48.09 359 LEU A O 1
ATOM 2870 N N . ALA A 1 360 ? -3.643 -27.453 22.748 1.00 50.72 360 ALA A N 1
ATOM 2871 C CA . ALA A 1 360 ? -2.774 -26.589 23.546 1.00 50.72 360 ALA A CA 1
ATOM 2872 C C . ALA A 1 360 ? -3.594 -25.700 24.488 1.00 50.72 360 ALA A C 1
ATOM 2874 O O . ALA A 1 360 ? -3.296 -25.610 25.680 1.00 50.72 360 ALA A O 1
ATOM 2875 N N . ARG A 1 361 ? -4.692 -25.123 23.984 1.00 47.19 361 ARG A N 1
ATOM 2876 C CA . ARG A 1 361 ? -5.616 -24.324 24.792 1.00 47.19 361 ARG A CA 1
ATOM 2877 C C . ARG A 1 361 ? -6.291 -25.163 25.876 1.00 47.19 361 ARG A C 1
ATOM 2879 O O . ARG A 1 361 ? -6.385 -24.714 27.017 1.00 47.19 361 ARG A O 1
ATOM 2886 N N . ALA A 1 362 ? -6.700 -26.391 25.557 1.00 57.84 362 ALA A N 1
ATOM 2887 C CA . ALA A 1 362 ? -7.283 -27.312 26.531 1.00 57.84 362 ALA A CA 1
ATOM 2888 C C . ALA A 1 362 ? -6.283 -27.705 27.638 1.00 57.84 362 ALA A C 1
ATOM 2890 O O . ALA A 1 362 ? -6.635 -27.680 28.818 1.00 57.84 362 ALA A O 1
ATOM 2891 N N . LYS A 1 363 ? -5.022 -27.996 27.284 1.00 54.91 363 LYS A N 1
ATOM 2892 C CA . LYS A 1 363 ? -3.955 -28.340 28.243 1.00 54.91 363 LYS A CA 1
ATOM 2893 C C . LYS A 1 363 ? -3.575 -27.184 29.160 1.00 54.91 363 LYS A C 1
ATOM 2895 O O . LYS A 1 363 ? -3.573 -27.363 30.374 1.00 54.91 363 LYS A O 1
ATOM 2900 N N . ALA A 1 364 ? -3.327 -26.004 28.595 1.00 51.47 364 ALA A N 1
ATOM 2901 C CA . ALA A 1 364 ? -3.001 -24.812 29.376 1.00 51.47 364 ALA A CA 1
ATOM 2902 C C . ALA A 1 364 ? -4.136 -24.447 30.350 1.00 51.47 364 ALA A C 1
ATOM 2904 O O . ALA A 1 364 ? -3.887 -24.035 31.481 1.00 51.47 364 ALA A O 1
ATOM 2905 N N . THR A 1 365 ? -5.392 -24.666 29.941 1.00 50.78 365 THR A N 1
ATOM 2906 C CA . THR A 1 365 ? -6.561 -24.477 30.813 1.00 50.78 365 THR A CA 1
ATOM 2907 C C . THR A 1 365 ? -6.563 -25.476 31.975 1.00 50.78 365 THR A C 1
ATOM 2909 O O . THR A 1 365 ? -6.796 -25.083 33.116 1.00 50.78 365 THR A O 1
ATOM 2912 N N . ALA A 1 366 ? -6.265 -26.753 31.720 1.00 53.31 366 ALA A N 1
ATOM 2913 C CA . ALA A 1 366 ? -6.223 -27.786 32.756 1.00 53.31 366 ALA A CA 1
ATOM 2914 C C . ALA A 1 366 ? -5.080 -27.573 33.769 1.00 53.31 366 ALA A C 1
ATOM 2916 O O . ALA A 1 366 ? -5.298 -27.679 34.975 1.00 53.31 366 ALA A O 1
ATOM 2917 N N . GLU A 1 367 ? -3.882 -27.227 33.296 1.00 54.91 367 GLU A N 1
ATOM 2918 C CA . GLU A 1 367 ? -2.722 -26.934 34.152 1.00 54.91 367 GLU A CA 1
ATOM 2919 C C . GLU A 1 367 ? -2.943 -25.657 34.977 1.00 54.91 367 GLU A C 1
ATOM 2921 O O . GLU A 1 367 ? -2.670 -25.637 36.179 1.00 54.91 367 GLU A O 1
ATOM 2926 N N . GLY A 1 368 ? -3.536 -24.622 34.371 1.00 47.44 368 GLY A N 1
ATOM 2927 C CA . GLY A 1 368 ? -3.936 -23.404 35.074 1.00 47.44 368 GLY A CA 1
ATOM 2928 C C . GLY A 1 368 ? -4.948 -23.669 36.193 1.00 47.44 368 GLY A C 1
ATOM 2929 O O . GLY A 1 368 ? -4.793 -23.144 37.294 1.00 47.44 368 GLY A O 1
ATOM 2930 N N . LEU A 1 369 ? -5.947 -24.524 35.952 1.00 55.03 369 LEU A N 1
ATOM 2931 C CA . LEU A 1 369 ? -6.932 -24.917 36.968 1.00 55.03 369 LEU A CA 1
ATOM 2932 C C . LEU A 1 369 ? -6.305 -25.721 38.117 1.00 55.03 369 LEU A C 1
ATOM 2934 O O . LEU A 1 369 ? -6.659 -25.499 39.275 1.00 55.03 369 LEU A O 1
ATOM 2938 N N . ALA A 1 370 ? -5.356 -26.614 37.823 1.00 53.84 370 ALA A N 1
ATOM 2939 C CA . ALA A 1 370 ? -4.641 -27.379 38.845 1.00 53.84 370 ALA A CA 1
ATOM 2940 C C . ALA A 1 370 ? -3.785 -26.473 39.746 1.00 53.84 370 ALA A C 1
ATOM 2942 O O . ALA A 1 370 ? -3.807 -26.618 40.970 1.00 53.84 370 ALA A O 1
ATOM 2943 N N . LEU A 1 371 ? -3.091 -25.496 39.152 1.00 53.75 371 LEU A N 1
ATOM 2944 C CA . LEU A 1 371 ? -2.283 -24.524 39.887 1.00 53.75 371 LEU A CA 1
ATOM 2945 C C . LEU A 1 371 ? -3.160 -23.627 40.771 1.00 53.75 371 LEU A C 1
ATOM 2947 O O . LEU A 1 371 ? -2.896 -23.494 41.961 1.00 53.75 371 LEU A O 1
ATOM 2951 N N . VAL A 1 372 ? -4.256 -23.091 40.224 1.00 53.25 372 VAL A N 1
ATOM 2952 C CA . VAL A 1 372 ? -5.229 -22.285 40.982 1.00 53.25 372 VAL A CA 1
ATOM 2953 C C . VAL A 1 372 ? -5.838 -23.092 42.131 1.00 53.25 372 VAL A C 1
ATOM 2955 O O . VAL A 1 372 ? -5.949 -22.579 43.240 1.00 53.25 372 VAL A O 1
ATOM 2958 N N . SER A 1 373 ? -6.169 -24.368 41.910 1.00 55.12 373 SER A N 1
ATOM 2959 C CA . SER A 1 373 ? -6.682 -25.251 42.963 1.00 55.12 373 SER A CA 1
ATOM 2960 C C . SER A 1 373 ? -5.673 -25.512 44.085 1.00 55.12 373 SER A C 1
ATOM 2962 O O . SER A 1 373 ? -6.105 -25.762 45.211 1.00 55.12 373 SER A O 1
ATOM 2964 N N . HIS A 1 374 ? -4.370 -25.516 43.796 1.00 63.78 374 HIS A N 1
ATOM 2965 C CA . HIS A 1 374 ? -3.330 -25.654 44.814 1.00 63.78 374 HIS A CA 1
ATOM 2966 C C . HIS A 1 374 ? -3.177 -24.353 45.608 1.00 63.78 374 HIS A C 1
ATOM 2968 O O . HIS A 1 374 ? -3.228 -24.376 46.833 1.00 63.78 374 HIS A O 1
ATOM 2974 N N . THR A 1 375 ? -3.072 -23.210 44.923 1.00 57.59 375 THR A N 1
ATOM 2975 C CA . THR A 1 375 ? -2.889 -21.891 45.555 1.00 57.59 375 THR A CA 1
ATOM 2976 C C . THR A 1 375 ? -4.110 -21.449 46.372 1.00 57.59 375 THR A C 1
ATOM 2978 O O . THR A 1 375 ? -3.966 -20.760 47.372 1.00 57.59 375 THR A O 1
ATOM 2981 N N . LEU A 1 376 ? -5.318 -21.891 46.006 1.00 55.69 376 LEU A N 1
ATOM 2982 C CA . LEU A 1 376 ? -6.548 -21.668 46.782 1.00 55.69 376 LEU A CA 1
ATOM 2983 C C . LEU A 1 376 ? -6.564 -22.370 48.153 1.00 55.69 376 LEU A C 1
ATOM 2985 O O . LEU A 1 376 ? -7.388 -22.013 48.992 1.00 55.69 376 LEU A O 1
ATOM 2989 N N . LYS A 1 377 ? -5.709 -23.380 48.372 1.00 65.88 377 LYS A N 1
ATOM 2990 C CA . LYS A 1 377 ? -5.602 -24.122 49.644 1.00 65.88 377 LYS A CA 1
ATOM 2991 C C . LYS A 1 377 ? -4.580 -23.517 50.614 1.00 65.88 377 LYS A C 1
ATOM 2993 O O . LYS A 1 377 ? -4.487 -23.991 51.743 1.00 65.88 377 LYS A O 1
ATOM 2998 N N . GLU A 1 378 ? -3.806 -22.529 50.174 1.00 69.50 378 GLU A N 1
ATOM 2999 C CA . GLU A 1 378 ? -2.837 -21.808 51.002 1.00 69.50 378 GLU A CA 1
ATOM 3000 C C . GLU A 1 378 ? -3.504 -20.612 51.704 1.00 69.50 378 GLU A C 1
ATOM 3002 O O . GLU A 1 378 ? -4.546 -20.116 51.267 1.00 69.50 378 GLU A O 1
ATOM 3007 N N . ASP A 1 379 ? -2.923 -20.167 52.820 1.00 51.84 379 ASP A N 1
ATOM 3008 C CA . ASP A 1 379 ? -3.499 -19.121 53.672 1.00 51.84 379 ASP A CA 1
ATOM 3009 C C . ASP A 1 379 ? -3.558 -17.771 52.926 1.00 51.84 379 ASP A C 1
ATOM 3011 O O . ASP A 1 379 ? -2.571 -17.335 52.330 1.00 51.84 379 ASP A O 1
ATOM 3015 N N . GLY A 1 380 ? -4.732 -17.134 52.892 1.00 61.03 380 GLY A N 1
ATOM 3016 C CA . GLY A 1 380 ? -5.007 -15.953 52.055 1.00 61.03 380 GLY A CA 1
ATOM 3017 C C . GLY A 1 380 ? -5.344 -16.251 50.582 1.00 61.03 380 GLY A C 1
ATOM 3018 O O . GLY A 1 380 ? -5.592 -15.327 49.799 1.00 61.03 380 GLY A O 1
ATOM 3019 N N . GLY A 1 381 ? -5.364 -17.527 50.171 1.00 61.84 381 GLY A N 1
ATOM 3020 C CA . GLY A 1 381 ? -5.653 -17.950 48.798 1.00 61.84 381 GLY A CA 1
ATOM 3021 C C . GLY A 1 381 ? -7.086 -17.646 48.347 1.00 61.84 381 GLY A C 1
ATOM 3022 O O . GLY A 1 381 ? -7.302 -17.277 47.190 1.00 61.84 381 GLY A O 1
ATOM 3023 N N . LEU A 1 382 ? -8.062 -17.736 49.257 1.00 61.50 382 LEU A N 1
ATOM 3024 C CA . LEU A 1 382 ? -9.473 -17.425 48.990 1.00 61.50 382 LEU A CA 1
ATOM 3025 C C . LEU A 1 382 ? -9.713 -15.915 48.833 1.00 61.50 382 LEU A C 1
ATOM 3027 O O . LEU A 1 382 ? -10.445 -15.502 47.928 1.00 61.50 382 LEU A O 1
ATOM 3031 N N . GLU A 1 383 ? -9.062 -15.081 49.647 1.00 63.22 383 GLU A N 1
ATOM 3032 C CA . GLU A 1 383 ? -9.098 -13.622 49.511 1.00 63.22 383 GLU A CA 1
ATOM 3033 C C . GLU A 1 383 ? -8.396 -13.164 48.226 1.00 63.22 383 GLU A C 1
ATOM 3035 O O . GLU A 1 383 ? -8.949 -12.355 47.477 1.00 63.22 383 GLU A O 1
ATOM 3040 N N . ALA A 1 384 ? -7.225 -13.731 47.910 1.00 54.38 384 ALA A N 1
ATOM 3041 C CA . ALA A 1 384 ? -6.496 -13.443 46.675 1.00 54.38 384 ALA A CA 1
ATOM 3042 C C . ALA A 1 384 ? -7.280 -13.875 45.426 1.00 54.38 384 ALA A C 1
ATOM 3044 O O . ALA A 1 384 ? -7.298 -13.157 44.425 1.00 54.38 384 ALA A O 1
ATOM 3045 N N . ALA A 1 385 ? -7.976 -15.015 45.474 1.00 55.94 385 ALA A N 1
ATOM 3046 C CA . ALA A 1 385 ? -8.857 -15.448 44.395 1.00 55.94 385 ALA A CA 1
ATOM 3047 C C . ALA A 1 385 ? -10.097 -14.558 44.257 1.00 55.94 385 ALA A C 1
ATOM 3049 O O . ALA A 1 385 ? -10.483 -14.249 43.134 1.00 55.94 385 ALA A O 1
ATOM 3050 N N . SER A 1 386 ? -10.676 -14.086 45.363 1.00 55.16 386 SER A N 1
ATOM 3051 C CA . SER A 1 386 ? -11.810 -13.150 45.341 1.00 55.16 386 SER A CA 1
ATOM 3052 C C . SER A 1 386 ? -11.422 -11.800 44.726 1.00 55.16 386 SER A C 1
ATOM 3054 O O . SER A 1 386 ? -12.146 -11.275 43.881 1.00 55.16 386 SER A O 1
ATOM 3056 N N . LEU A 1 387 ? -10.234 -11.280 45.058 1.00 59.72 387 LEU A N 1
ATOM 3057 C CA . LEU A 1 387 ? -9.652 -10.083 44.437 1.00 59.72 387 LEU A CA 1
ATOM 3058 C C . LEU A 1 387 ? -9.388 -10.281 42.940 1.00 59.72 387 LEU A C 1
ATOM 3060 O O . LEU A 1 387 ? -9.721 -9.418 42.132 1.00 59.72 387 LEU A O 1
ATOM 3064 N N . ARG A 1 388 ? -8.857 -11.445 42.553 1.00 52.12 388 ARG A N 1
ATOM 3065 C CA . ARG A 1 388 ? -8.552 -11.780 41.156 1.00 52.12 388 ARG A CA 1
ATOM 3066 C C . ARG A 1 388 ? -9.807 -12.051 40.324 1.00 52.12 388 ARG A C 1
ATOM 3068 O O . ARG A 1 388 ? -9.811 -11.742 39.138 1.00 52.12 388 ARG A O 1
ATOM 3075 N N . ILE A 1 389 ? -10.878 -12.576 40.925 1.00 55.59 389 ILE A N 1
ATOM 3076 C CA . ILE A 1 389 ? -12.214 -12.652 40.316 1.00 55.59 389 ILE A CA 1
ATOM 3077 C C . ILE A 1 389 ? -12.769 -11.236 40.128 1.00 55.59 389 ILE A C 1
ATOM 3079 O O . ILE A 1 389 ? -13.263 -10.936 39.047 1.00 55.59 389 ILE A O 1
ATOM 3083 N N . GLY A 1 390 ? -12.613 -10.342 41.111 1.00 52.56 390 GLY A N 1
ATOM 3084 C CA . GLY A 1 390 ? -12.942 -8.918 40.969 1.00 52.56 390 GLY A CA 1
ATOM 3085 C C . GLY A 1 390 ? -12.188 -8.240 39.815 1.00 52.56 390 GLY A C 1
ATOM 3086 O O . GLY A 1 390 ? -12.802 -7.596 38.965 1.00 52.56 390 GLY A O 1
ATOM 3087 N N . GLU A 1 391 ? -10.875 -8.459 39.706 1.00 52.03 391 GLU A N 1
ATOM 3088 C CA . GLU A 1 391 ? -10.059 -7.977 38.583 1.00 52.03 391 GLU A CA 1
ATOM 3089 C C . GLU A 1 391 ? -10.455 -8.619 37.250 1.00 52.03 391 GLU A C 1
ATOM 3091 O O . GLU A 1 391 ? -10.472 -7.938 36.227 1.00 52.03 391 GLU A O 1
ATOM 3096 N N . GLN A 1 392 ? -10.792 -9.913 37.232 1.00 46.00 392 GLN A N 1
ATOM 3097 C CA . GLN A 1 392 ? -11.270 -10.598 36.032 1.00 46.00 392 GLN A CA 1
ATOM 3098 C C . GLN A 1 392 ? -12.658 -10.131 35.610 1.00 46.00 392 GLN A C 1
ATOM 3100 O O . GLN A 1 392 ? -12.889 -10.063 34.411 1.00 46.00 392 GLN A O 1
ATOM 3105 N N . TYR A 1 393 ? -13.542 -9.742 36.531 1.00 52.50 393 TYR A N 1
ATOM 3106 C CA . TYR A 1 393 ? -14.794 -9.067 36.190 1.00 52.50 393 TYR A CA 1
ATOM 3107 C C . TYR A 1 393 ? -14.503 -7.726 35.514 1.00 52.50 393 TYR A C 1
ATOM 3109 O O . TYR A 1 393 ? -14.991 -7.491 34.412 1.00 52.50 393 TYR A O 1
ATOM 3117 N N . ILE A 1 394 ? -13.628 -6.895 36.090 1.00 52.38 394 ILE A N 1
ATOM 3118 C CA . ILE A 1 394 ? -13.220 -5.611 35.491 1.00 52.38 394 ILE A CA 1
ATOM 3119 C C . ILE A 1 394 ? -12.581 -5.820 34.103 1.00 52.38 394 ILE A C 1
ATOM 3121 O O . ILE A 1 394 ? -12.893 -5.100 33.154 1.00 52.38 394 ILE A O 1
ATOM 3125 N N . LYS A 1 395 ? -11.738 -6.849 33.938 1.00 43.53 395 LYS A N 1
ATOM 3126 C CA . LYS A 1 395 ? -11.106 -7.204 32.654 1.00 43.53 395 LYS A CA 1
ATOM 3127 C C . LYS A 1 395 ? -12.074 -7.838 31.654 1.00 43.53 395 LYS A C 1
ATOM 3129 O O . LYS A 1 395 ? -11.928 -7.606 30.460 1.00 43.53 395 LYS A O 1
ATOM 3134 N N . ALA A 1 396 ? -13.040 -8.635 32.103 1.00 43.81 396 ALA A N 1
ATOM 3135 C CA . ALA A 1 396 ? -14.066 -9.240 31.259 1.00 43.81 396 ALA A CA 1
ATOM 3136 C C . ALA A 1 396 ? -15.027 -8.169 30.736 1.00 43.81 396 ALA A C 1
ATOM 3138 O O . ALA A 1 396 ? -15.281 -8.142 29.535 1.00 43.81 396 ALA A O 1
ATOM 3139 N N . PHE A 1 397 ? -15.440 -7.219 31.581 1.00 48.91 397 PHE A N 1
ATOM 3140 C CA . PHE A 1 397 ? -16.152 -6.014 31.147 1.00 48.91 397 PHE A CA 1
ATOM 3141 C C . PHE A 1 397 ? -15.304 -5.171 30.176 1.00 48.91 397 PHE A C 1
ATOM 3143 O O . PHE A 1 397 ? -15.810 -4.735 29.144 1.00 48.91 397 PHE A O 1
ATOM 3150 N N . GLY A 1 398 ? -13.996 -5.030 30.421 1.00 45.81 398 GLY A N 1
ATOM 3151 C CA . GLY A 1 398 ? -13.073 -4.343 29.506 1.00 45.81 398 GLY A CA 1
ATOM 3152 C C . GLY A 1 398 ? -12.800 -5.065 28.174 1.00 45.81 398 GLY A C 1
ATOM 3153 O O . GLY A 1 398 ? -12.475 -4.416 27.183 1.00 45.81 398 GLY A O 1
ATOM 3154 N N . ASN A 1 399 ? -12.932 -6.394 28.124 1.00 39.12 399 ASN A N 1
ATOM 3155 C CA . ASN A 1 399 ? -12.730 -7.207 26.918 1.00 39.12 399 ASN A CA 1
ATOM 3156 C C . ASN A 1 399 ? -14.012 -7.381 26.094 1.00 39.12 399 ASN A C 1
ATOM 3158 O O . ASN A 1 399 ? -13.924 -7.491 24.871 1.00 39.12 399 ASN A O 1
ATOM 3162 N N . ILE A 1 400 ? -15.188 -7.371 26.736 1.00 43.75 400 ILE A N 1
ATOM 3163 C CA . ILE A 1 400 ? -16.480 -7.243 26.048 1.00 43.75 400 ILE A CA 1
ATOM 3164 C C . ILE A 1 400 ? -16.470 -5.959 25.215 1.00 43.75 400 ILE A C 1
ATOM 3166 O O . ILE A 1 400 ? -16.819 -6.022 24.051 1.00 43.75 400 ILE A O 1
ATOM 3170 N N . ALA A 1 401 ? -15.903 -4.864 25.727 1.00 41.28 401 ALA A N 1
ATOM 3171 C CA . ALA A 1 401 ? -15.771 -3.598 25.003 1.00 41.28 401 ALA A CA 1
ATOM 3172 C C . ALA A 1 401 ? -14.802 -3.598 23.790 1.00 41.28 401 ALA A C 1
ATOM 3174 O O . ALA A 1 401 ? -14.691 -2.574 23.121 1.00 41.28 401 ALA A O 1
ATOM 3175 N N . LYS A 1 402 ? -14.055 -4.685 23.511 1.00 40.34 402 LYS A N 1
ATOM 3176 C CA . LYS A 1 402 ? -12.976 -4.709 22.488 1.00 40.34 402 LYS A CA 1
ATOM 3177 C C . LYS A 1 402 ? -13.145 -5.713 21.343 1.00 40.34 402 LYS A C 1
ATOM 3179 O O . LYS A 1 402 ? -12.432 -5.603 20.350 1.00 40.34 402 LYS A O 1
ATOM 3184 N N . LYS A 1 403 ? -14.041 -6.694 21.449 1.00 40.47 403 LYS A N 1
ATOM 3185 C CA . LYS A 1 403 ? -14.542 -7.417 20.264 1.00 40.47 403 LYS A CA 1
ATOM 3186 C C . LYS A 1 403 ? -15.681 -6.602 19.681 1.00 40.47 403 LYS A C 1
ATOM 3188 O O . LYS A 1 403 ? -16.359 -5.952 20.466 1.00 40.47 403 LYS A O 1
ATOM 3193 N N . ASP A 1 404 ? -15.885 -6.647 18.364 1.00 46.72 404 ASP A N 1
ATOM 3194 C CA . ASP A 1 404 ? -16.986 -5.959 17.684 1.00 46.72 404 ASP A CA 1
ATOM 3195 C C . ASP A 1 404 ? -18.333 -6.378 18.303 1.00 46.72 404 ASP A C 1
ATOM 3197 O O . ASP A 1 404 ? -18.928 -7.413 18.012 1.00 46.72 404 ASP A O 1
ATOM 3201 N N . THR A 1 405 ? -18.699 -5.581 19.294 1.00 45.56 405 THR A N 1
ATOM 3202 C CA . THR A 1 405 ? -19.887 -5.547 20.139 1.00 45.56 405 THR A CA 1
ATOM 3203 C C . THR A 1 405 ? -20.415 -4.131 20.004 1.00 45.56 405 THR A C 1
ATOM 3205 O O . THR A 1 405 ? -20.823 -3.509 20.983 1.00 45.56 405 THR A O 1
ATOM 3208 N N . THR A 1 406 ? -20.322 -3.571 18.792 1.00 60.06 406 THR A N 1
ATOM 3209 C CA . THR A 1 406 ? -20.990 -2.323 18.471 1.00 60.06 406 THR A CA 1
ATOM 3210 C C . THR A 1 406 ? -22.447 -2.540 18.853 1.00 60.06 406 THR A C 1
ATOM 3212 O O . THR A 1 406 ? -23.145 -3.338 18.231 1.00 60.06 406 THR A O 1
ATOM 3215 N N . LEU A 1 407 ? -22.852 -1.960 19.985 1.00 75.56 407 LEU A N 1
ATOM 3216 C CA . LEU A 1 407 ? -24.192 -2.122 20.507 1.00 75.56 407 LEU A CA 1
ATOM 3217 C C . LEU A 1 407 ? -25.067 -1.279 19.596 1.00 75.56 407 LEU A C 1
ATOM 3219 O O . LEU A 1 407 ? -25.063 -0.053 19.681 1.00 75.56 407 LEU A O 1
ATOM 3223 N N . TRP A 1 408 ? -25.701 -1.954 18.648 1.00 89.56 408 TRP A N 1
ATOM 3224 C CA . TRP A 1 408 ? -26.574 -1.324 17.685 1.00 89.56 408 TRP A CA 1
ATOM 3225 C C . TRP A 1 408 ? -27.858 -0.918 18.393 1.00 89.56 408 TRP A C 1
ATOM 3227 O O . TRP A 1 408 ? -28.595 -1.758 18.907 1.00 89.56 408 TRP A O 1
ATOM 3237 N N . THR A 1 409 ? -28.116 0.380 18.427 1.00 94.19 409 THR A N 1
ATOM 3238 C CA . THR A 1 409 ? -29.401 0.911 18.856 1.00 94.19 409 THR A CA 1
ATOM 3239 C C . THR A 1 409 ? -30.362 0.811 17.688 1.00 94.19 409 THR A C 1
ATOM 3241 O O . THR A 1 409 ? -30.157 1.442 16.653 1.00 94.19 409 THR A O 1
ATOM 3244 N N . THR A 1 410 ? -31.408 0.013 17.846 1.00 95.00 410 THR A N 1
ATOM 3245 C CA . THR A 1 410 ? -32.491 -0.095 16.872 1.00 95.00 410 THR A CA 1
ATOM 3246 C C . THR A 1 410 ? -33.463 1.065 17.067 1.00 95.00 410 THR A C 1
ATOM 3248 O O . THR A 1 410 ? -33.975 1.252 18.168 1.00 95.00 410 THR A O 1
ATOM 3251 N N . ALA A 1 411 ? -33.730 1.836 16.015 1.00 96.31 411 ALA A N 1
ATOM 3252 C CA . ALA A 1 411 ? -34.602 3.005 16.081 1.00 96.31 411 ALA A CA 1
ATOM 3253 C C . ALA A 1 411 ? -35.422 3.178 14.791 1.00 96.31 411 ALA A C 1
ATOM 3255 O O . ALA A 1 411 ? -34.920 2.880 13.702 1.00 96.31 411 ALA A O 1
ATOM 3256 N N . PRO A 1 412 ? -36.677 3.655 14.878 1.00 97.44 412 PRO A N 1
ATOM 3257 C CA . PRO A 1 412 ? -37.487 3.923 13.702 1.00 97.44 412 PRO A CA 1
ATOM 3258 C C . PRO A 1 412 ? -37.104 5.253 13.040 1.00 97.44 412 PRO A C 1
ATOM 3260 O O . PRO A 1 412 ? -36.690 6.219 13.685 1.00 97.44 412 PRO A O 1
ATOM 3263 N N . LEU A 1 413 ? -37.307 5.328 11.730 1.00 97.56 413 LEU A N 1
ATOM 3264 C CA . LEU A 1 413 ? -37.245 6.573 10.978 1.00 97.56 413 LEU A CA 1
ATOM 3265 C C . LEU A 1 413 ? -38.519 7.383 11.215 1.00 97.56 413 LEU A C 1
ATOM 3267 O O . LEU A 1 413 ? -39.632 6.890 11.013 1.00 97.56 413 LEU A O 1
ATOM 3271 N N . SER A 1 414 ? -38.373 8.648 11.596 1.00 96.44 414 SER A N 1
ATOM 3272 C CA . SER A 1 414 ? -39.498 9.581 11.703 1.00 96.44 414 SER A CA 1
ATOM 3273 C C . SER A 1 414 ? -39.802 10.275 10.376 1.00 96.44 414 SER A C 1
ATOM 3275 O O . SER A 1 414 ? -40.963 10.615 10.132 1.00 96.44 414 SER A O 1
ATOM 3277 N N . GLU A 1 415 ? -38.799 10.432 9.506 1.00 96.50 415 GLU A N 1
ATOM 3278 C CA . GLU A 1 415 ? -38.921 11.118 8.219 1.00 96.50 415 GLU A CA 1
ATOM 3279 C C . GLU A 1 415 ? -37.821 10.696 7.234 1.00 96.50 415 GLU A C 1
ATOM 3281 O O . GLU A 1 415 ? -36.661 10.529 7.616 1.00 96.50 415 GLU A O 1
ATOM 3286 N N . VAL A 1 416 ? -38.194 10.543 5.960 1.00 97.12 416 VAL A N 1
ATOM 3287 C CA . VAL A 1 416 ? -37.267 10.415 4.827 1.00 97.12 416 VAL A CA 1
ATOM 3288 C C . VAL A 1 416 ? -37.819 11.252 3.682 1.00 97.12 416 VAL A C 1
ATOM 3290 O O . VAL A 1 416 ? -38.895 10.947 3.164 1.00 97.12 416 VAL A O 1
ATOM 3293 N N . GLU A 1 417 ? -37.103 12.299 3.280 1.00 96.56 417 GLU A N 1
ATOM 3294 C CA . GLU A 1 417 ? -37.548 13.193 2.208 1.00 96.56 417 GLU A CA 1
ATOM 3295 C C . GLU A 1 417 ? -36.395 13.680 1.317 1.00 96.56 417 GLU A C 1
ATOM 3297 O O . GLU A 1 417 ? -35.242 13.736 1.754 1.00 96.56 417 GLU A O 1
ATOM 3302 N N . PRO A 1 418 ? -36.657 14.030 0.045 1.00 96.44 418 PRO A N 1
ATOM 3303 C CA . PRO A 1 418 ? -35.642 14.624 -0.817 1.00 96.44 418 PRO A CA 1
ATOM 3304 C C . PRO A 1 418 ? -35.163 15.982 -0.281 1.00 96.44 418 PRO A C 1
ATOM 3306 O O . PRO A 1 418 ? -35.953 16.905 -0.122 1.00 96.44 418 PRO A O 1
ATOM 3309 N N . ALA A 1 419 ? -33.853 16.121 -0.082 1.00 95.81 419 ALA A N 1
ATOM 3310 C CA . ALA A 1 419 ? -33.200 17.370 0.323 1.00 95.81 419 ALA A CA 1
ATOM 3311 C C . ALA A 1 419 ? -32.658 18.158 -0.880 1.00 95.81 419 ALA A C 1
ATOM 3313 O O . ALA A 1 419 ? -32.660 19.386 -0.910 1.00 95.81 419 ALA A O 1
ATOM 3314 N N . ALA A 1 420 ? -32.130 17.429 -1.864 1.00 95.88 420 ALA A N 1
ATOM 3315 C CA . ALA A 1 420 ? -31.637 17.934 -3.140 1.00 95.88 420 ALA A CA 1
ATOM 3316 C C . ALA A 1 420 ? -31.553 16.755 -4.129 1.00 95.88 420 ALA A C 1
ATOM 3318 O O . ALA A 1 420 ? -31.757 15.597 -3.766 1.00 95.88 420 ALA A O 1
ATOM 3319 N N . GLU A 1 421 ? -31.201 16.993 -5.387 1.00 94.69 421 GLU A N 1
ATOM 3320 C CA . GLU A 1 421 ? -31.002 15.920 -6.360 1.00 94.69 421 GLU A CA 1
ATOM 3321 C C . GLU A 1 421 ? -29.934 14.919 -5.862 1.00 94.69 421 GLU A C 1
ATOM 3323 O O . GLU A 1 421 ? -28.767 15.259 -5.651 1.00 94.69 421 GLU A O 1
ATOM 3328 N N . SER A 1 422 ? -30.333 13.650 -5.708 1.00 92.62 422 SER A N 1
ATOM 3329 C CA . SER A 1 422 ? -29.519 12.561 -5.131 1.00 92.62 422 SER A CA 1
ATOM 3330 C C . SER A 1 422 ? -29.163 12.700 -3.634 1.00 92.62 422 SER A C 1
ATOM 3332 O O . SER A 1 422 ? -28.327 11.928 -3.158 1.00 92.62 422 SER A O 1
ATOM 3334 N N . LEU A 1 423 ? -29.751 13.649 -2.898 1.00 96.50 423 LEU A N 1
ATOM 3335 C CA . LEU A 1 423 ? -29.545 13.863 -1.459 1.00 96.50 423 LEU A CA 1
ATOM 3336 C C . LEU A 1 423 ? -30.883 13.809 -0.714 1.00 96.50 423 LEU A C 1
ATOM 3338 O O . LEU A 1 423 ? -31.857 14.414 -1.152 1.00 96.50 423 LEU A O 1
ATOM 3342 N N . PHE A 1 424 ? -30.919 13.133 0.429 1.00 97.88 424 PHE A N 1
ATOM 3343 C CA . PHE A 1 424 ? -32.130 12.918 1.21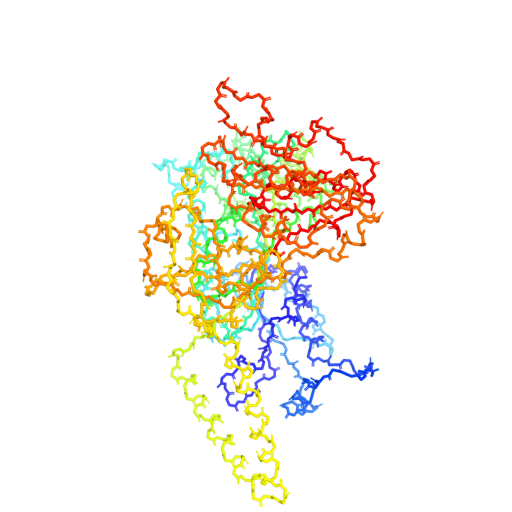9 1.00 97.88 424 PHE A CA 1
ATOM 3344 C C . PHE A 1 424 ? -31.908 13.330 2.672 1.00 97.88 424 PHE A C 1
ATOM 3346 O O . PHE A 1 424 ? -30.839 13.073 3.237 1.00 97.88 424 PHE A O 1
ATOM 3353 N N . HIS A 1 425 ? -32.915 13.962 3.269 1.00 97.69 425 HIS A N 1
ATOM 3354 C CA . HIS A 1 425 ? -33.025 14.096 4.712 1.00 97.69 425 HIS A CA 1
ATOM 3355 C C . HIS A 1 425 ? -33.534 12.784 5.278 1.00 97.69 425 HIS A C 1
ATOM 3357 O O . HIS A 1 425 ? -34.540 12.253 4.817 1.00 97.69 425 HIS A O 1
ATOM 3363 N N . VAL A 1 426 ? -32.801 12.257 6.253 1.00 98.06 426 VAL A N 1
ATOM 3364 C CA . VAL A 1 426 ? -33.178 11.057 6.995 1.00 98.06 426 VAL A CA 1
ATOM 3365 C C . VAL A 1 426 ? -33.179 11.431 8.466 1.00 98.06 426 VAL A C 1
ATOM 3367 O O . VAL A 1 426 ? -32.133 11.798 9.005 1.00 98.06 426 VAL A O 1
ATOM 3370 N N . THR A 1 427 ? -34.341 11.340 9.101 1.00 98.06 427 THR A N 1
ATOM 3371 C CA . THR A 1 427 ? -34.515 11.633 10.523 1.00 98.06 427 THR A CA 1
ATOM 3372 C C . THR A 1 427 ? -34.830 10.345 11.264 1.00 98.06 427 THR A C 1
ATOM 3374 O O . THR A 1 427 ? -35.761 9.617 10.919 1.00 98.06 427 THR A O 1
ATOM 3377 N N . VAL A 1 428 ? -34.037 10.068 12.292 1.00 98.06 428 VAL A N 1
ATOM 3378 C CA . VAL A 1 428 ? -34.177 8.913 13.177 1.00 98.06 428 VAL A CA 1
ATOM 3379 C C . VAL A 1 428 ? -34.778 9.382 14.497 1.00 98.06 428 VAL A C 1
ATOM 3381 O O . VAL A 1 428 ? -34.278 10.339 15.094 1.00 98.06 428 VAL A O 1
ATOM 3384 N N . ASP A 1 429 ? -35.829 8.706 14.953 1.00 96.94 429 ASP A N 1
ATOM 3385 C CA . ASP A 1 429 ? -36.442 8.933 16.260 1.00 96.94 429 ASP A CA 1
ATOM 3386 C C . ASP A 1 429 ? -35.694 8.149 17.343 1.00 96.94 429 ASP A C 1
ATOM 3388 O O . ASP A 1 429 ? -35.649 6.922 17.331 1.00 96.94 429 ASP A O 1
ATOM 3392 N N . LEU A 1 430 ? -35.098 8.872 18.283 1.00 96.25 430 LEU A N 1
ATOM 3393 C CA . LEU A 1 430 ? -34.355 8.346 19.423 1.00 96.25 430 LEU A CA 1
ATOM 3394 C C . LEU A 1 430 ? -35.084 8.606 20.747 1.00 96.25 430 LEU A C 1
ATOM 3396 O O . LEU A 1 430 ? -34.444 8.611 21.799 1.00 96.25 430 LEU A O 1
ATOM 3400 N N . SER A 1 431 ? -36.406 8.802 20.728 1.00 91.31 431 SER A N 1
ATOM 3401 C CA . SER A 1 431 ? -37.211 8.984 21.946 1.00 91.31 431 SER A CA 1
ATOM 3402 C C . SER A 1 431 ? -37.052 7.821 22.936 1.00 91.31 431 SER A C 1
ATOM 3404 O O . SER A 1 431 ? -37.007 8.044 24.144 1.00 91.31 431 SER A O 1
ATOM 3406 N N . ASP A 1 432 ? -36.866 6.598 22.428 1.00 90.25 432 ASP A N 1
ATOM 3407 C CA . ASP A 1 432 ? -36.610 5.388 23.224 1.00 90.25 432 ASP A CA 1
ATOM 3408 C C . ASP A 1 432 ? -35.110 5.138 23.483 1.00 90.25 432 ASP A C 1
ATOM 3410 O O . ASP A 1 432 ? -34.707 4.094 23.993 1.00 90.25 432 ASP A O 1
ATOM 3414 N N . SER A 1 433 ? -34.238 6.068 23.091 1.00 91.31 433 SER A N 1
ATOM 3415 C CA . SER A 1 433 ? -32.776 5.940 23.167 1.00 91.31 433 SER A CA 1
ATOM 3416 C C . SER A 1 433 ? -32.103 7.289 23.420 1.00 91.31 433 SER A C 1
ATOM 3418 O O . SER A 1 433 ? -31.126 7.665 22.766 1.00 91.31 433 SER A O 1
ATOM 3420 N N . LEU A 1 434 ? -32.623 8.017 24.412 1.00 90.44 434 LEU A N 1
ATOM 3421 C CA . LEU A 1 434 ? -32.159 9.358 24.776 1.00 90.44 434 LEU A CA 1
ATOM 3422 C C . LEU A 1 434 ? -30.672 9.404 25.149 1.00 90.44 434 LEU A C 1
ATOM 3424 O O . LEU A 1 434 ? -30.019 10.413 24.893 1.00 90.44 434 LEU A O 1
ATOM 3428 N N . ASP A 1 435 ? -30.116 8.315 25.684 1.00 90.56 435 ASP A N 1
ATOM 3429 C CA . ASP A 1 435 ? -28.686 8.216 25.997 1.00 90.56 435 ASP A CA 1
ATOM 3430 C C . ASP A 1 435 ? -27.816 8.311 24.734 1.00 90.56 435 ASP A C 1
ATOM 3432 O O . ASP A 1 435 ? -26.787 8.993 24.729 1.00 90.56 435 ASP A O 1
ATOM 3436 N N . LEU A 1 436 ? -28.251 7.689 23.629 1.00 92.81 436 LEU A N 1
ATOM 3437 C CA . LEU A 1 436 ? -27.557 7.802 22.347 1.00 92.81 436 LEU A CA 1
ATOM 3438 C C . LEU A 1 436 ? -27.646 9.237 21.823 1.00 92.81 436 LEU A C 1
ATOM 3440 O O . LEU A 1 436 ? -26.625 9.802 21.431 1.00 92.81 436 LEU A O 1
ATOM 3444 N N . ALA A 1 437 ? -28.829 9.853 21.884 1.00 92.12 437 ALA A N 1
ATOM 3445 C CA . ALA A 1 437 ? -29.010 11.248 21.489 1.00 92.12 437 ALA A CA 1
ATOM 3446 C C . ALA A 1 437 ? -28.131 12.207 22.319 1.00 92.12 437 ALA A C 1
ATOM 3448 O O . ALA A 1 437 ? -27.504 13.109 21.764 1.00 92.12 437 ALA A O 1
ATOM 3449 N N . ALA A 1 438 ? -28.025 11.978 23.631 1.00 91.38 438 ALA A N 1
ATOM 3450 C CA . ALA A 1 438 ? -27.196 12.759 24.550 1.00 91.38 438 ALA A CA 1
ATOM 3451 C C . ALA A 1 438 ? -25.684 12.557 24.336 1.00 91.38 438 ALA A C 1
ATOM 3453 O O . ALA A 1 438 ? -24.892 13.436 24.679 1.00 91.38 438 ALA A O 1
ATOM 3454 N N . SER A 1 439 ? -25.267 11.430 23.747 1.00 93.44 439 SER A N 1
ATOM 3455 C CA . SER A 1 439 ? -23.854 11.163 23.438 1.00 93.44 439 SER A CA 1
ATOM 3456 C C . SER A 1 439 ? -23.306 12.013 22.281 1.00 93.44 439 SER A C 1
ATOM 3458 O O . SER A 1 439 ? -22.091 12.210 22.176 1.00 93.44 439 SER A O 1
ATOM 3460 N N . HIS A 1 440 ? -24.185 12.582 21.447 1.00 95.25 440 HIS A N 1
ATOM 3461 C CA . HIS A 1 440 ? -23.804 13.594 20.468 1.00 95.25 440 HIS A CA 1
ATOM 3462 C C . HIS A 1 440 ? -23.570 14.932 21.169 1.00 95.25 440 HIS A C 1
ATOM 3464 O O . HIS A 1 440 ? -24.498 15.688 21.443 1.00 95.25 440 HIS A O 1
ATOM 3470 N N . THR A 1 441 ? -22.308 15.226 21.464 1.00 94.44 441 THR A N 1
ATOM 3471 C CA . THR A 1 441 ? -21.903 16.383 22.276 1.00 94.44 441 THR A CA 1
ATOM 3472 C C . THR A 1 441 ? -21.250 17.487 21.455 1.00 94.44 441 THR A C 1
ATOM 3474 O O . THR A 1 441 ? -21.206 18.636 21.895 1.00 94.44 441 THR A O 1
ATOM 3477 N N . ARG A 1 442 ? -20.746 17.173 20.253 1.00 94.06 442 ARG A N 1
ATOM 3478 C CA . ARG A 1 442 ? -20.007 18.120 19.407 1.00 94.06 442 ARG A CA 1
ATOM 3479 C C . ARG A 1 442 ? -20.420 18.016 17.945 1.00 94.06 442 ARG A C 1
ATOM 3481 O O . ARG A 1 442 ? -20.525 16.922 17.396 1.00 94.06 442 ARG A O 1
ATOM 3488 N N . ALA A 1 443 ? -20.561 19.162 17.283 1.00 95.81 443 ALA A N 1
ATOM 3489 C CA . ALA A 1 443 ? -20.718 19.208 15.832 1.00 95.81 443 ALA A CA 1
ATOM 3490 C C . ALA A 1 443 ? -19.524 18.540 15.127 1.00 95.81 443 ALA A C 1
ATOM 3492 O O . ALA A 1 443 ? -18.384 18.654 15.582 1.00 95.81 443 ALA A O 1
ATOM 3493 N N . GLY A 1 444 ? -19.777 17.845 14.017 1.00 95.06 444 GLY A N 1
ATOM 3494 C CA . GLY A 1 444 ? -18.761 17.070 13.291 1.00 95.06 444 GLY A CA 1
ATOM 3495 C C . GLY A 1 444 ? -18.721 15.583 13.643 1.00 95.06 444 GLY A C 1
ATOM 3496 O O . GLY A 1 444 ? -18.160 14.800 12.878 1.00 95.06 444 GLY A O 1
ATOM 3497 N N . GLN A 1 445 ? -19.336 15.174 14.753 1.00 96.94 445 GLN A N 1
ATOM 3498 C CA . GLN A 1 445 ? -19.458 13.758 15.090 1.00 96.94 445 GLN A CA 1
ATOM 3499 C C . GLN A 1 445 ? -20.309 12.995 14.066 1.00 96.94 445 GLN A C 1
ATOM 3501 O O . GLN A 1 445 ? -21.170 13.552 13.377 1.00 96.94 445 GLN A O 1
ATOM 3506 N N . TYR A 1 446 ? -20.038 11.703 13.958 1.00 96.88 446 TYR A N 1
ATOM 3507 C CA . TYR A 1 446 ? -20.657 10.805 12.992 1.00 96.88 446 TYR A CA 1
ATOM 3508 C C . TYR A 1 446 ? -20.937 9.456 13.642 1.00 96.88 446 TYR A C 1
ATOM 3510 O O . TYR A 1 446 ? -20.437 9.170 14.722 1.00 96.88 446 TYR A O 1
ATOM 3518 N N . LEU A 1 447 ? -21.728 8.614 12.994 1.00 96.75 447 LEU A N 1
ATOM 3519 C CA . LEU A 1 447 ? -21.950 7.237 13.426 1.00 96.75 447 LEU A CA 1
ATOM 3520 C C . LEU A 1 447 ? -22.108 6.322 12.219 1.00 96.75 447 LEU A C 1
ATOM 3522 O O . LEU A 1 447 ? -22.174 6.780 11.075 1.00 96.75 447 LEU A O 1
ATOM 3526 N N . GLN A 1 448 ? -22.153 5.024 12.476 1.00 96.44 448 GLN A N 1
ATOM 3527 C CA . GLN A 1 448 ? -22.543 4.035 11.491 1.00 96.44 448 GLN A CA 1
ATOM 3528 C C . GLN A 1 448 ? -24.056 3.829 11.534 1.00 96.44 448 GLN A C 1
ATOM 3530 O O . GLN A 1 448 ? -24.625 3.621 12.603 1.00 96.44 448 GLN A O 1
ATOM 3535 N N . LEU A 1 449 ? -24.691 3.858 10.365 1.00 96.19 449 LEU A N 1
ATOM 3536 C CA . LEU A 1 449 ? -26.109 3.578 10.177 1.00 96.19 449 LEU A CA 1
ATOM 3537 C C . LEU A 1 449 ? -26.272 2.409 9.205 1.00 96.19 449 LEU A C 1
ATOM 3539 O O . LEU A 1 449 ? -25.668 2.411 8.125 1.00 96.19 449 LEU A O 1
ATOM 3543 N N . ARG A 1 450 ? -27.099 1.426 9.557 1.00 94.81 450 ARG A N 1
ATOM 3544 C CA . ARG A 1 450 ? -27.454 0.316 8.664 1.00 94.81 450 ARG A CA 1
ATOM 3545 C C . ARG A 1 450 ? -28.924 -0.054 8.771 1.00 94.81 450 ARG A C 1
ATOM 3547 O O . ARG A 1 450 ? -29.609 0.327 9.713 1.00 94.81 450 ARG A O 1
ATOM 3554 N N . VAL A 1 451 ? -29.392 -0.798 7.781 1.00 94.00 451 VAL A N 1
ATOM 3555 C CA . VAL A 1 451 ? -30.676 -1.500 7.849 1.00 94.00 451 VAL A CA 1
ATOM 3556 C C . VAL A 1 451 ? -30.422 -2.856 8.517 1.00 94.00 451 VAL A C 1
ATOM 3558 O O . VAL A 1 451 ? -29.342 -3.414 8.290 1.00 94.00 451 VAL A O 1
ATOM 3561 N N . PRO A 1 452 ? -31.356 -3.388 9.329 1.00 88.69 452 PRO A N 1
ATOM 3562 C CA . PRO A 1 452 ? -31.257 -4.755 9.831 1.00 88.69 452 PRO A CA 1
ATOM 3563 C C . PRO A 1 452 ? -30.920 -5.745 8.706 1.00 88.69 452 PRO A C 1
ATOM 3565 O O . PRO A 1 452 ? -31.371 -5.579 7.573 1.00 88.69 452 PRO A O 1
ATOM 3568 N N . ASP A 1 453 ? -30.089 -6.740 9.015 1.00 80.31 453 ASP A N 1
ATOM 3569 C CA . ASP A 1 453 ? -29.616 -7.781 8.085 1.00 80.31 453 ASP A CA 1
ATOM 3570 C C . ASP A 1 453 ? -28.719 -7.301 6.921 1.00 80.31 453 ASP A C 1
ATOM 3572 O O . ASP A 1 453 ? -28.321 -8.097 6.069 1.00 80.31 453 ASP A O 1
ATOM 3576 N N . VAL A 1 454 ? -28.335 -6.018 6.885 1.00 83.94 454 VAL A N 1
ATOM 3577 C CA . VAL A 1 454 ? -27.318 -5.498 5.957 1.00 83.94 454 VAL A CA 1
ATOM 3578 C C . VAL A 1 454 ? -25.978 -5.377 6.680 1.00 83.94 454 VAL A C 1
ATOM 3580 O O . VAL A 1 454 ? -25.759 -4.453 7.462 1.00 83.94 454 VAL A O 1
ATOM 3583 N N . ASP A 1 455 ? -25.043 -6.281 6.373 1.00 75.94 455 ASP A N 1
ATOM 3584 C CA . ASP A 1 455 ? -23.755 -6.381 7.080 1.00 75.94 455 ASP A CA 1
ATOM 3585 C C . ASP A 1 455 ? -22.891 -5.114 6.990 1.00 75.94 455 ASP A C 1
ATOM 3587 O O . ASP A 1 455 ? -22.145 -4.798 7.917 1.00 75.94 455 ASP A O 1
ATOM 3591 N N . LYS A 1 456 ? -22.978 -4.368 5.881 1.00 89.56 456 LYS A N 1
ATOM 3592 C CA . LYS A 1 456 ? -22.125 -3.199 5.631 1.00 89.56 456 LYS A CA 1
ATOM 3593 C C . LYS A 1 456 ? -22.829 -1.895 6.034 1.00 89.56 456 LYS A C 1
ATOM 3595 O O . LYS A 1 456 ? -23.751 -1.478 5.332 1.00 89.56 456 LYS A O 1
ATOM 3600 N N . PRO A 1 457 ? -22.397 -1.184 7.088 1.00 93.31 457 PRO A N 1
ATOM 3601 C CA . PRO A 1 457 ? -22.995 0.097 7.450 1.00 93.31 457 PRO A CA 1
ATOM 3602 C C . PRO A 1 457 ? -22.525 1.260 6.564 1.00 93.31 457 PRO A C 1
ATOM 3604 O O . PRO A 1 457 ? -21.493 1.191 5.893 1.00 93.31 457 PRO A O 1
ATOM 3607 N N . SER A 1 458 ? -23.273 2.366 6.601 1.00 94.56 458 SER A N 1
ATOM 3608 C CA . SER A 1 458 ? -22.854 3.674 6.082 1.00 94.56 458 SER A CA 1
ATOM 3609 C C . SER A 1 458 ? -22.367 4.572 7.213 1.00 94.56 458 SER A C 1
ATOM 3611 O O . SER A 1 458 ? -23.051 4.717 8.219 1.00 94.56 458 SER A O 1
ATOM 3613 N N . PHE A 1 459 ? -21.220 5.225 7.036 1.00 94.88 459 PHE A N 1
ATOM 3614 C CA . PHE A 1 459 ? -20.754 6.261 7.960 1.00 94.88 459 PHE A CA 1
ATOM 3615 C C . PHE A 1 459 ? -21.417 7.592 7.618 1.00 94.88 459 PHE A C 1
ATOM 3617 O O . PHE A 1 459 ? -21.230 8.114 6.516 1.00 94.88 459 PHE A O 1
ATOM 3624 N N . LEU A 1 460 ? -22.184 8.142 8.556 1.00 96.31 460 LEU A N 1
ATOM 3625 C CA . LEU A 1 460 ? -22.971 9.353 8.356 1.00 96.31 460 LEU A CA 1
ATOM 3626 C C . LEU A 1 460 ? -22.680 10.373 9.454 1.00 96.31 460 LEU A C 1
ATOM 3628 O O . LEU A 1 460 ? -22.794 10.087 10.645 1.00 96.31 460 LEU A O 1
ATOM 3632 N N . ALA A 1 461 ? -22.318 11.586 9.039 1.00 97.00 461 ALA A N 1
ATOM 3633 C CA . ALA A 1 461 ? -22.169 12.719 9.941 1.00 97.00 461 ALA A CA 1
ATOM 3634 C C . ALA A 1 461 ? -23.539 13.230 10.393 1.00 97.00 461 ALA A C 1
ATOM 3636 O O . ALA A 1 461 ? -24.413 13.476 9.554 1.00 97.00 461 ALA A O 1
ATOM 3637 N N . ILE A 1 462 ? -23.690 13.422 11.703 1.00 97.88 462 ILE A N 1
ATOM 3638 C CA . ILE A 1 462 ? -24.933 13.877 12.327 1.00 97.88 462 ILE A CA 1
ATOM 3639 C C . ILE A 1 462 ? -25.140 15.356 11.964 1.00 97.88 462 ILE A C 1
ATOM 3641 O O . ILE A 1 462 ? -24.282 16.201 12.230 1.00 97.88 462 ILE A O 1
ATOM 3645 N N . ALA A 1 463 ? -26.258 15.657 11.303 1.00 97.56 463 ALA A N 1
ATOM 3646 C CA . ALA A 1 463 ? -26.601 16.988 10.801 1.00 97.56 463 ALA A CA 1
ATOM 3647 C C . ALA A 1 463 ? -27.273 17.865 11.861 1.00 97.56 463 ALA A C 1
ATOM 3649 O O . ALA A 1 463 ? -27.092 19.082 11.866 1.00 97.56 463 ALA A O 1
ATOM 3650 N N . SER A 1 464 ? -28.067 17.252 12.741 1.00 96.75 464 SER A N 1
ATOM 3651 C CA . SER A 1 464 ? -28.727 17.937 13.852 1.00 96.75 464 SER A CA 1
ATOM 3652 C C . SER A 1 464 ? -27.692 18.442 14.869 1.00 96.75 464 SER A C 1
ATOM 3654 O O . SER A 1 464 ? -26.780 17.690 15.209 1.00 96.75 464 SER A O 1
ATOM 3656 N N . PRO A 1 465 ? -27.817 19.668 15.405 1.00 95.69 465 PRO A N 1
ATOM 3657 C CA . PRO A 1 465 ? -26.955 20.146 16.488 1.00 95.69 465 PRO A CA 1
ATOM 3658 C C . PRO A 1 465 ? -27.075 19.298 17.767 1.00 95.69 465 PRO A C 1
ATOM 3660 O O . PRO A 1 465 ? -28.191 18.885 18.093 1.00 95.69 465 PRO A O 1
ATOM 3663 N N . PRO A 1 466 ? -26.001 19.146 18.572 1.00 95.25 466 PRO A N 1
ATOM 3664 C CA . PRO A 1 466 ? -26.015 18.421 19.852 1.00 95.25 466 PRO A CA 1
ATOM 3665 C C . PRO A 1 466 ? -27.202 18.751 20.767 1.00 95.25 466 PRO A C 1
ATOM 3667 O O . PRO A 1 466 ? -27.919 17.867 21.234 1.00 95.25 466 PRO A O 1
ATOM 3670 N N . LYS A 1 467 ? -27.470 20.049 20.973 1.00 92.81 467 LYS A N 1
ATOM 3671 C CA . LYS A 1 467 ? -28.575 20.510 21.829 1.00 92.81 467 LYS A CA 1
ATOM 3672 C C . LYS A 1 467 ? -29.945 20.139 21.270 1.00 92.81 467 LYS A C 1
ATOM 3674 O O . LYS A 1 467 ? -30.830 19.784 22.040 1.00 92.81 467 LYS A O 1
ATOM 3679 N N . LEU A 1 468 ? -30.122 20.225 19.949 1.00 91.06 468 LEU A N 1
ATOM 3680 C CA . LEU A 1 468 ? -31.374 19.853 19.292 1.00 91.06 468 LEU A CA 1
ATOM 3681 C C . LEU A 1 468 ? -31.599 18.345 19.403 1.00 91.06 468 LEU A C 1
ATOM 3683 O O . LEU A 1 468 ? -32.689 17.926 19.784 1.00 91.06 468 LEU A O 1
ATOM 3687 N N . ALA A 1 469 ? -30.557 17.561 19.118 1.00 91.31 469 ALA A N 1
ATOM 3688 C CA . ALA A 1 469 ? -30.608 16.111 19.164 1.00 91.31 469 ALA A CA 1
ATOM 3689 C C . ALA A 1 469 ? -30.994 15.605 20.555 1.00 91.31 469 ALA A C 1
ATOM 3691 O O . ALA A 1 469 ? -31.931 14.824 20.686 1.00 91.31 469 ALA A O 1
ATOM 3692 N N . SER A 1 470 ? -30.347 16.125 21.602 1.00 90.12 470 SER A N 1
ATOM 3693 C CA . SER A 1 470 ? -30.665 15.766 22.985 1.00 90.12 470 SER A CA 1
ATOM 3694 C C . SER A 1 470 ? -32.046 16.268 23.431 1.00 90.12 470 SER A C 1
ATOM 3696 O O . SER A 1 470 ? -32.773 15.527 24.084 1.00 90.12 470 SER A O 1
ATOM 3698 N N . ALA A 1 471 ? -32.447 17.491 23.062 1.00 90.56 471 ALA A N 1
ATOM 3699 C CA . ALA A 1 471 ? -33.726 18.061 23.498 1.00 90.56 471 ALA A CA 1
ATOM 3700 C C . ALA A 1 471 ? -34.948 17.427 22.818 1.00 90.56 471 ALA A C 1
ATOM 3702 O O . ALA A 1 471 ? -36.015 17.354 23.424 1.00 90.56 471 ALA A O 1
ATOM 3703 N N . ARG A 1 472 ? -34.814 17.021 21.551 1.00 91.19 472 ARG A N 1
ATOM 3704 C CA . ARG A 1 472 ? -35.900 16.412 20.769 1.00 91.19 472 ARG A CA 1
ATOM 3705 C C . ARG A 1 472 ? -35.819 14.892 20.690 1.00 91.19 472 ARG A C 1
ATOM 3707 O O . ARG A 1 472 ? -36.782 14.292 20.238 1.00 91.19 472 ARG A O 1
ATOM 3714 N N . GLY A 1 473 ? -34.698 14.293 21.091 1.00 94.31 473 GLY A N 1
ATOM 3715 C CA . GLY A 1 473 ? -34.459 12.862 20.931 1.00 94.31 473 GLY A CA 1
ATOM 3716 C C . GLY A 1 473 ? -34.434 12.452 19.461 1.00 94.31 473 GLY A C 1
ATOM 3717 O O . GLY A 1 473 ? -35.078 11.480 19.103 1.00 94.31 473 GLY A O 1
ATOM 3718 N N . VAL A 1 474 ? -33.750 13.198 18.588 1.00 95.31 474 VAL A N 1
ATOM 3719 C CA . VAL A 1 474 ? -33.669 12.866 17.151 1.00 95.31 474 VAL A CA 1
ATOM 3720 C C . VAL A 1 474 ? -32.257 13.024 16.616 1.00 95.31 474 VAL A C 1
ATOM 3722 O O . VAL A 1 474 ? -31.534 13.931 17.027 1.00 95.31 474 VAL A O 1
ATOM 3725 N N . PHE A 1 475 ? -31.887 12.193 15.644 1.00 98.06 475 PHE A N 1
ATOM 3726 C CA . PHE A 1 475 ? -30.750 12.473 14.770 1.00 98.06 475 PHE A CA 1
ATOM 3727 C C . PHE A 1 475 ? -31.227 12.740 13.355 1.00 98.06 475 PHE A C 1
ATOM 3729 O O . PHE A 1 475 ? -31.993 11.967 12.788 1.00 98.06 475 PHE A O 1
ATOM 3736 N N . GLU A 1 476 ? -30.728 13.825 12.777 1.00 98.06 476 GLU A N 1
ATOM 3737 C CA . GLU A 1 476 ? -30.959 14.167 11.378 1.00 98.06 476 GLU A CA 1
ATOM 3738 C C . GLU A 1 476 ? -29.686 13.913 10.573 1.00 98.06 476 GLU A C 1
ATOM 3740 O O . GLU A 1 476 ? -28.585 14.234 11.022 1.00 98.06 476 GLU A O 1
ATOM 3745 N N . PHE A 1 477 ? -29.831 13.382 9.363 1.00 98.31 477 PHE A N 1
ATOM 3746 C CA . PHE A 1 477 ? -28.736 13.101 8.442 1.00 98.31 477 PHE A CA 1
ATOM 3747 C C . PHE A 1 477 ? -29.036 13.672 7.058 1.00 98.31 477 PHE A C 1
ATOM 3749 O O . PHE A 1 477 ? -30.186 13.747 6.628 1.00 98.31 477 PHE A O 1
ATOM 3756 N N . LEU A 1 478 ? -27.977 14.032 6.332 1.00 97.88 478 LEU A N 1
ATOM 3757 C CA . LEU A 1 478 ? -28.041 14.299 4.898 1.00 97.88 478 LEU A CA 1
ATOM 3758 C C . LEU A 1 478 ? -27.336 13.164 4.151 1.00 97.88 478 LEU A C 1
ATOM 3760 O O . LEU A 1 478 ? -26.103 13.095 4.119 1.00 97.88 478 LEU A O 1
ATOM 3764 N N . VAL A 1 479 ? -28.119 12.275 3.549 1.00 97.38 479 VAL A N 1
ATOM 3765 C CA . VAL A 1 479 ? -27.627 11.044 2.928 1.00 97.38 479 VAL A CA 1
ATOM 3766 C C . VAL A 1 479 ? -27.578 11.210 1.416 1.00 97.38 479 VAL A C 1
ATOM 3768 O O . VAL A 1 479 ? -28.560 11.581 0.779 1.00 97.38 479 VAL A O 1
ATOM 3771 N N . LYS A 1 480 ? -26.414 10.941 0.820 1.00 95.62 480 LYS A N 1
ATOM 3772 C CA . LYS A 1 480 ? -26.259 10.896 -0.636 1.00 95.62 480 LYS A CA 1
ATOM 3773 C C . LYS A 1 480 ? -26.550 9.485 -1.122 1.00 95.62 480 LYS A C 1
ATOM 3775 O O . LYS A 1 480 ? -25.845 8.561 -0.724 1.00 95.62 480 LYS A O 1
ATOM 3780 N N . SER A 1 481 ? -27.513 9.334 -2.027 1.00 95.19 481 SER A N 1
ATOM 3781 C CA . SER A 1 481 ? -27.755 8.040 -2.665 1.00 95.19 481 SER A CA 1
ATOM 3782 C C . SER A 1 481 ? -26.555 7.642 -3.532 1.00 95.19 481 SER A C 1
ATOM 3784 O O . SER A 1 481 ? -26.067 8.427 -4.357 1.00 95.19 481 SER A O 1
ATOM 3786 N N . VAL A 1 482 ? -26.053 6.428 -3.307 1.00 93.44 482 VAL A N 1
ATOM 3787 C CA . VAL A 1 482 ? -24.943 5.819 -4.046 1.00 93.44 482 VAL A CA 1
ATOM 3788 C C . VAL A 1 482 ? -25.357 4.398 -4.406 1.00 93.44 482 VAL A C 1
ATOM 3790 O O . VAL A 1 482 ? -25.563 3.582 -3.510 1.00 93.44 482 VAL A O 1
ATOM 3793 N N . ALA A 1 483 ? -25.467 4.120 -5.704 1.00 93.44 483 ALA A N 1
ATOM 3794 C CA . ALA A 1 483 ? -25.948 2.841 -6.218 1.00 93.44 483 ALA A CA 1
ATOM 3795 C C . ALA A 1 483 ? -25.182 1.641 -5.630 1.00 93.44 483 ALA A C 1
ATOM 3797 O O . ALA A 1 483 ? -23.950 1.659 -5.559 1.00 93.44 483 ALA A O 1
ATOM 3798 N N . GLY A 1 484 ? -25.913 0.608 -5.216 1.00 91.12 484 GLY A N 1
ATOM 3799 C CA . GLY A 1 484 ? -25.387 -0.620 -4.622 1.00 91.12 484 GLY A CA 1
ATOM 3800 C C . GLY A 1 484 ? -24.865 -0.469 -3.190 1.00 91.12 484 GLY A C 1
ATOM 3801 O O . GLY A 1 484 ? -24.135 -1.340 -2.718 1.00 91.12 484 GLY A O 1
ATOM 3802 N N . SER A 1 485 ? -25.184 0.629 -2.497 1.00 94.38 485 SER A N 1
ATOM 3803 C CA . SER A 1 485 ? -24.724 0.878 -1.125 1.00 94.38 485 SER A CA 1
ATOM 3804 C C . SER A 1 485 ? -25.875 0.967 -0.127 1.00 94.38 485 SER A C 1
ATOM 3806 O O . SER A 1 485 ? -27.007 1.289 -0.479 1.00 94.38 485 SER A O 1
ATOM 3808 N N . THR A 1 486 ? -25.567 0.788 1.155 1.00 94.62 486 THR A N 1
ATOM 3809 C CA . THR A 1 486 ? -26.522 0.994 2.255 1.00 94.62 486 THR A CA 1
ATOM 3810 C C . THR A 1 486 ? -27.121 2.404 2.249 1.00 94.62 486 THR A C 1
ATOM 3812 O O . THR A 1 486 ? -28.277 2.569 2.616 1.00 94.62 486 THR A O 1
ATOM 3815 N N . ALA A 1 487 ? -26.399 3.414 1.750 1.00 95.44 487 ALA A N 1
ATOM 3816 C CA . ALA A 1 487 ? -26.922 4.770 1.597 1.00 95.44 487 ALA A CA 1
ATOM 3817 C C . ALA A 1 487 ? -28.043 4.870 0.547 1.00 95.44 487 ALA A C 1
ATOM 3819 O O . ALA A 1 487 ? -28.965 5.656 0.729 1.00 95.44 487 ALA A O 1
ATOM 3820 N N . GLU A 1 488 ? -28.003 4.077 -0.530 1.00 96.19 488 GLU A N 1
ATOM 3821 C CA . GLU A 1 488 ? -29.125 3.992 -1.478 1.00 96.19 488 GLU A CA 1
ATOM 3822 C C . GLU A 1 488 ? -30.356 3.367 -0.820 1.00 96.19 488 GLU A C 1
ATOM 3824 O O . GLU A 1 488 ? -31.453 3.902 -0.976 1.00 96.19 488 GLU A O 1
ATOM 3829 N N . ILE A 1 489 ? -30.167 2.297 -0.039 1.00 96.31 489 ILE A N 1
ATOM 3830 C CA . ILE A 1 489 ? -31.259 1.642 0.693 1.00 96.31 489 ILE A CA 1
ATOM 3831 C C . ILE A 1 489 ? -31.905 2.637 1.660 1.00 96.31 489 ILE A C 1
ATOM 3833 O O . ILE A 1 489 ? -33.115 2.825 1.607 1.00 96.31 489 ILE A O 1
ATOM 3837 N N . LEU A 1 490 ? -31.100 3.326 2.479 1.00 96.62 490 LEU A N 1
ATOM 3838 C CA . LEU A 1 490 ? -31.566 4.324 3.450 1.00 96.62 490 LEU A CA 1
ATOM 3839 C C . LEU A 1 490 ? -32.410 5.433 2.799 1.00 96.62 490 LEU A C 1
ATOM 3841 O O . LEU A 1 490 ? -33.438 5.816 3.347 1.00 96.62 490 LEU A O 1
ATOM 3845 N N . CYS A 1 491 ? -32.017 5.917 1.617 1.00 96.19 491 CYS A N 1
ATOM 3846 C CA . CYS A 1 491 ? -32.776 6.926 0.868 1.00 96.19 491 CYS A CA 1
ATOM 3847 C C . CYS A 1 491 ? -34.115 6.407 0.309 1.00 96.19 491 CYS A C 1
ATOM 3849 O O . CYS A 1 491 ? -34.974 7.210 -0.049 1.00 96.19 491 CYS A O 1
ATOM 3851 N N . GLY A 1 492 ? -34.279 5.087 0.181 1.00 95.19 492 GLY A N 1
ATOM 3852 C CA . GLY A 1 492 ? -35.512 4.440 -0.277 1.00 95.19 492 GLY A CA 1
ATOM 3853 C C . GLY A 1 492 ? -36.475 4.042 0.845 1.00 95.19 492 GLY A C 1
ATOM 3854 O O . GLY A 1 492 ? -37.591 3.608 0.546 1.00 95.19 492 GLY A O 1
ATOM 3855 N N . LEU A 1 493 ? -36.058 4.174 2.109 1.00 96.50 493 LEU A N 1
ATOM 3856 C CA . LEU A 1 493 ? -36.886 3.877 3.277 1.00 96.50 493 LEU A CA 1
ATOM 3857 C C . LEU A 1 493 ? -37.974 4.936 3.489 1.00 96.50 493 LEU A C 1
ATOM 3859 O O . LEU A 1 493 ? -37.977 6.011 2.888 1.00 96.50 493 LEU A O 1
ATOM 3863 N N . LYS A 1 494 ? -38.927 4.614 4.357 1.00 95.88 494 LYS A N 1
ATOM 3864 C CA . LYS A 1 494 ? -40.074 5.447 4.704 1.00 95.88 494 LYS A CA 1
ATOM 3865 C C . LYS A 1 494 ? -40.185 5.598 6.215 1.00 95.88 494 LYS A C 1
ATOM 3867 O O . LYS A 1 494 ? -39.610 4.843 6.994 1.00 95.88 494 LYS A O 1
ATOM 3872 N N . LYS A 1 495 ? -40.987 6.575 6.636 1.00 96.56 495 LYS A N 1
ATOM 3873 C CA . LYS A 1 495 ? -41.371 6.740 8.039 1.00 96.56 495 LYS A CA 1
ATOM 3874 C C . LYS A 1 495 ? -41.894 5.418 8.619 1.00 96.56 495 LYS A C 1
ATOM 3876 O O . LYS A 1 495 ? -42.798 4.813 8.045 1.00 96.56 495 LYS A O 1
ATOM 3881 N N . GLY A 1 496 ? -41.371 5.037 9.781 1.00 94.19 496 GLY A N 1
ATOM 3882 C CA . GLY A 1 496 ? -41.688 3.798 10.489 1.00 94.19 496 GLY A CA 1
ATOM 3883 C C . GLY A 1 496 ? -40.747 2.634 10.176 1.00 94.19 496 GLY A C 1
ATOM 3884 O O . GLY A 1 496 ? -40.696 1.702 10.976 1.00 94.19 496 GLY A O 1
ATOM 3885 N N . ASP A 1 497 ? -39.980 2.691 9.081 1.00 96.38 497 ASP A N 1
ATOM 3886 C CA . ASP A 1 497 ? -38.929 1.704 8.821 1.00 96.38 497 ASP A CA 1
ATOM 3887 C C . ASP A 1 497 ? -37.833 1.813 9.882 1.00 96.38 497 ASP A C 1
ATOM 3889 O O . ASP A 1 497 ? -37.598 2.877 10.455 1.00 96.38 497 ASP A O 1
ATOM 3893 N N . VAL A 1 498 ? -37.167 0.698 10.159 1.00 96.12 498 VAL A N 1
ATOM 3894 C CA . VAL A 1 498 ? -36.235 0.577 11.279 1.00 96.12 498 VAL A CA 1
ATOM 3895 C C . VAL A 1 498 ? -34.797 0.534 10.781 1.00 96.12 498 VAL A C 1
ATOM 3897 O O . VAL A 1 498 ? -34.480 -0.133 9.797 1.00 96.12 498 VAL A O 1
ATOM 3900 N N . VAL A 1 499 ? -33.922 1.229 11.500 1.00 97.19 499 VAL A N 1
ATOM 3901 C CA . VAL A 1 499 ? -32.479 1.273 11.265 1.00 97.19 499 VAL A CA 1
ATOM 3902 C C . VAL A 1 499 ? -31.721 0.955 12.548 1.00 97.19 499 VAL A C 1
ATOM 3904 O O . VAL A 1 499 ? -32.254 1.029 13.654 1.00 97.19 499 VAL A O 1
ATOM 3907 N N . GLU A 1 500 ? -30.456 0.597 12.390 1.00 96.69 500 GLU A N 1
ATOM 3908 C CA . GLU A 1 500 ? -29.528 0.311 13.472 1.00 96.69 500 GLU A CA 1
ATOM 3909 C C . GLU A 1 500 ? -28.405 1.348 13.479 1.00 96.69 500 GLU A C 1
ATOM 3911 O O . GLU A 1 500 ? -27.743 1.571 12.459 1.00 96.69 500 GLU A O 1
ATOM 3916 N N . LEU A 1 501 ? -28.187 1.969 14.639 1.00 96.94 501 LEU A N 1
ATOM 3917 C CA . LEU A 1 501 ? -27.179 3.000 14.869 1.00 96.94 501 LEU A CA 1
ATOM 3918 C C . LEU A 1 501 ? -26.073 2.469 15.770 1.00 96.94 501 LEU A C 1
ATOM 3920 O O . LEU A 1 501 ? -26.351 1.912 16.829 1.00 96.94 501 LEU A O 1
ATOM 3924 N N . SER A 1 502 ? -24.818 2.694 15.394 1.00 95.50 502 SER A N 1
ATOM 3925 C CA . SER A 1 502 ? -23.709 2.540 16.336 1.00 95.50 502 SER A CA 1
ATOM 3926 C C . SER A 1 502 ? -23.737 3.653 17.393 1.00 95.50 502 SER A C 1
ATOM 3928 O O . SER A 1 502 ? -24.392 4.683 17.195 1.00 95.50 502 SER A O 1
ATOM 3930 N N . PRO A 1 503 ? -22.934 3.535 18.466 1.00 94.75 503 PRO A N 1
ATOM 3931 C CA . PRO A 1 503 ? -22.595 4.684 19.296 1.00 94.75 503 PRO A CA 1
ATOM 3932 C C . PRO A 1 503 ? -22.064 5.851 18.453 1.00 94.75 503 PRO A C 1
ATOM 3934 O O . PRO A 1 503 ? -21.459 5.638 17.396 1.00 94.75 503 PRO A O 1
ATOM 3937 N N . VAL A 1 504 ? -22.272 7.081 18.931 1.00 95.00 504 VAL A N 1
ATOM 3938 C CA . VAL A 1 504 ? -21.707 8.282 18.306 1.00 95.00 504 VAL A CA 1
ATOM 3939 C C . VAL A 1 504 ? -20.179 8.218 18.354 1.00 95.00 504 VAL A C 1
ATOM 3941 O O . VAL A 1 504 ? -19.579 7.899 19.379 1.00 95.00 504 VAL A O 1
ATOM 3944 N N . MET A 1 505 ? -19.551 8.531 17.226 1.00 93.81 505 MET A N 1
ATOM 3945 C CA . MET A 1 505 ? -18.115 8.456 16.984 1.00 93.81 505 MET A CA 1
ATOM 3946 C C . MET A 1 505 ? -17.543 9.821 16.579 1.00 93.81 505 MET A C 1
ATOM 3948 O O . MET A 1 505 ? -18.254 10.765 16.217 1.00 93.81 505 MET A O 1
ATOM 3952 N N . GLY A 1 506 ? -16.213 9.895 16.585 1.00 90.31 506 GLY A N 1
ATOM 3953 C CA . GLY A 1 506 ? -15.460 11.080 16.195 1.00 90.31 506 GLY A CA 1
ATOM 3954 C C . GLY A 1 506 ? -15.352 12.115 17.314 1.00 90.31 506 GLY A C 1
ATOM 3955 O O . GLY A 1 506 ? -16.205 12.224 18.197 1.00 90.31 506 GLY A O 1
ATOM 3956 N N . ASN A 1 507 ? -14.283 12.907 17.259 1.00 90.25 507 ASN A N 1
ATOM 3957 C CA . ASN A 1 507 ? -14.028 13.982 18.224 1.00 90.25 507 ASN A CA 1
ATOM 3958 C C . ASN A 1 507 ? -14.789 15.280 17.891 1.00 90.25 507 ASN A C 1
ATOM 3960 O O . ASN A 1 507 ? -14.754 16.233 18.673 1.00 90.25 507 ASN A O 1
ATOM 3964 N N . GLY A 1 508 ? -15.476 15.319 16.742 1.00 93.44 508 GLY A N 1
ATOM 3965 C CA . GLY A 1 508 ? -16.099 16.525 16.203 1.00 93.44 508 GLY A CA 1
ATOM 3966 C C . GLY A 1 508 ? -15.076 17.602 15.829 1.00 93.44 508 GLY A C 1
ATOM 3967 O O . GLY A 1 508 ? -13.868 17.371 15.821 1.00 93.44 508 GLY A O 1
ATOM 3968 N N . PHE A 1 509 ? -15.558 18.802 15.516 1.00 95.19 509 PHE A N 1
ATOM 3969 C CA . PHE A 1 509 ? -14.690 19.951 15.278 1.00 95.19 509 PHE A CA 1
ATOM 3970 C C . PHE A 1 509 ? -14.159 20.503 16.600 1.00 95.19 509 PHE A C 1
ATOM 3972 O O . PHE A 1 509 ? -14.935 20.906 17.479 1.00 95.19 509 PHE A O 1
ATOM 3979 N N . ASP A 1 510 ? -12.829 20.568 16.735 1.00 93.31 510 ASP A N 1
ATOM 3980 C CA . ASP A 1 510 ? -12.215 21.085 17.953 1.00 93.31 510 ASP A CA 1
ATOM 3981 C C . ASP A 1 510 ? -12.180 22.614 18.052 1.00 93.31 510 ASP A C 1
ATOM 3983 O O . ASP A 1 510 ? -11.132 23.247 17.936 1.00 93.31 510 ASP A O 1
ATOM 3987 N N . MET A 1 511 ? -13.357 23.199 18.276 1.00 92.38 511 MET A N 1
ATOM 3988 C CA . MET A 1 511 ? -13.568 24.647 18.345 1.00 92.38 511 MET A CA 1
ATOM 3989 C C . MET A 1 511 ? -12.705 25.363 19.389 1.00 92.38 511 MET A C 1
ATOM 3991 O O . MET A 1 511 ? -12.326 26.508 19.156 1.00 92.38 511 MET A O 1
ATOM 3995 N N . SER A 1 512 ? -12.285 24.672 20.457 1.00 92.38 512 SER A N 1
ATOM 3996 C CA . SER A 1 512 ? -11.400 25.236 21.487 1.00 92.38 512 SER A CA 1
ATOM 3997 C C . SER A 1 512 ? -10.071 25.751 20.917 1.00 92.38 512 SER A C 1
ATOM 3999 O O . SER A 1 512 ? -9.469 26.689 21.439 1.00 92.38 512 SER A O 1
ATOM 4001 N N . ARG A 1 513 ? -9.623 25.185 19.788 1.00 93.94 513 ARG A N 1
ATOM 4002 C CA . ARG A 1 513 ? -8.389 25.585 19.103 1.00 93.94 513 ARG A CA 1
ATOM 4003 C C . ARG A 1 513 ? -8.526 26.937 18.414 1.00 93.94 513 ARG A C 1
ATOM 4005 O O . ARG A 1 513 ? -7.504 27.586 18.202 1.00 93.94 513 ARG A O 1
ATOM 4012 N N . ILE A 1 514 ? -9.743 27.355 18.078 1.00 93.75 514 ILE A N 1
ATOM 4013 C CA . ILE A 1 514 ? -10.047 28.637 17.430 1.00 93.75 514 ILE A CA 1
ATOM 4014 C C . ILE A 1 514 ? -10.935 29.522 18.318 1.00 93.75 514 ILE A C 1
ATOM 4016 O O . ILE A 1 514 ? -11.642 30.409 17.836 1.00 93.75 514 ILE A O 1
ATOM 4020 N N . ASP A 1 515 ? -10.845 29.307 19.630 1.00 90.88 515 ASP A N 1
ATOM 4021 C CA . ASP A 1 515 ? -11.405 30.159 20.670 1.00 90.88 515 ASP A CA 1
ATOM 4022 C C . ASP A 1 515 ? -10.303 30.953 21.401 1.00 90.88 515 ASP A C 1
ATOM 4024 O O . ASP A 1 515 ? -9.128 30.566 21.406 1.00 90.88 515 ASP A O 1
ATOM 4028 N N . PRO A 1 516 ? -10.654 32.088 22.026 1.00 93.06 516 PRO A N 1
ATOM 4029 C CA . PRO A 1 516 ? -11.972 32.726 22.001 1.00 93.06 516 PRO A CA 1
ATOM 4030 C C . PRO A 1 516 ? -12.206 33.548 20.703 1.00 93.06 516 PRO A C 1
ATOM 4032 O O . PRO A 1 516 ? -11.241 33.826 19.977 1.00 93.06 516 PRO A O 1
ATOM 4035 N N . PRO A 1 517 ? -13.458 33.936 20.372 1.00 91.50 517 PRO A N 1
ATOM 4036 C CA . PRO A 1 517 ? -13.806 34.667 19.143 1.00 91.50 517 PRO A CA 1
ATOM 4037 C C . PRO A 1 517 ? -13.002 35.947 18.883 1.00 91.50 517 PRO A C 1
ATOM 4039 O O . PRO A 1 517 ? -12.718 36.272 17.732 1.00 91.50 517 PRO A O 1
ATOM 4042 N N . GLU A 1 518 ? -12.578 36.641 19.939 1.00 90.62 518 GLU A N 1
ATOM 4043 C CA . GLU A 1 518 ? -11.803 37.882 19.866 1.00 90.62 518 GLU A CA 1
ATOM 4044 C C . GLU A 1 518 ? -10.368 37.643 19.371 1.00 90.62 518 GLU A C 1
ATOM 4046 O O . GLU A 1 518 ? -9.742 38.544 18.815 1.00 90.62 518 GLU A O 1
ATOM 4051 N N . LYS A 1 519 ? -9.840 36.426 19.560 1.00 92.75 519 LYS A N 1
ATOM 4052 C CA . LYS A 1 519 ? -8.505 36.024 19.095 1.00 92.75 519 LYS A CA 1
ATOM 4053 C C . LYS A 1 519 ? -8.532 35.482 17.668 1.00 92.75 519 LYS A C 1
ATOM 4055 O O . LYS A 1 519 ? -7.579 35.685 16.918 1.00 92.75 519 LYS A O 1
ATOM 4060 N N . TYR A 1 520 ? -9.612 34.801 17.300 1.00 93.00 520 TYR A N 1
ATOM 4061 C CA . TYR A 1 520 ? -9.796 34.193 15.984 1.00 93.00 520 TYR A CA 1
ATOM 4062 C C . TYR A 1 520 ? -10.960 34.865 15.257 1.00 93.00 520 TYR A C 1
ATOM 4064 O O . TYR A 1 520 ? -12.033 34.292 15.064 1.00 93.00 520 TYR A O 1
ATOM 4072 N N . THR A 1 521 ? -10.748 36.125 14.890 1.00 93.19 521 THR A N 1
ATOM 4073 C CA . THR A 1 521 ? -11.783 36.991 14.312 1.00 93.19 521 THR A CA 1
ATOM 4074 C C . THR A 1 521 ? -12.222 36.559 12.916 1.00 93.19 521 THR A C 1
ATOM 4076 O O . THR A 1 521 ? -13.305 36.954 12.487 1.00 93.19 521 THR A O 1
ATOM 4079 N N . THR A 1 522 ? -11.407 35.755 12.220 1.00 95.25 522 THR A N 1
ATOM 4080 C CA . THR A 1 522 ? -11.727 35.168 10.913 1.00 95.25 522 THR A CA 1
ATOM 4081 C C . THR A 1 522 ? -11.909 33.657 11.035 1.00 95.25 522 THR A C 1
ATOM 4083 O O . THR A 1 522 ? -11.030 32.975 11.562 1.00 95.25 522 THR A O 1
ATOM 4086 N N . VAL A 1 523 ? -13.013 33.112 10.515 1.00 96.56 523 VAL A N 1
ATOM 4087 C CA . VAL A 1 523 ? -13.195 31.660 10.356 1.00 96.56 523 VAL A CA 1
ATOM 4088 C C . VAL A 1 523 ? -13.637 31.319 8.938 1.00 96.56 523 VAL A C 1
ATOM 4090 O O . VAL A 1 523 ? -14.676 31.775 8.464 1.00 96.56 523 VAL A O 1
ATOM 4093 N N . LEU A 1 524 ? -12.849 30.482 8.267 1.00 97.44 524 LEU A N 1
ATOM 4094 C CA . LEU A 1 524 ? -13.142 29.988 6.926 1.00 97.44 524 LEU A CA 1
ATOM 4095 C C . LEU A 1 524 ? -13.695 28.569 6.997 1.00 97.44 524 LEU A C 1
ATOM 4097 O O . LEU A 1 524 ? -13.049 27.666 7.517 1.00 97.44 524 LEU A O 1
ATOM 4101 N N . ILE A 1 525 ? -14.881 28.359 6.451 1.00 98.12 525 ILE A N 1
ATOM 4102 C CA . ILE A 1 525 ? -15.562 27.072 6.431 1.00 98.12 525 ILE A CA 1
ATOM 4103 C C . ILE A 1 525 ? -15.644 26.602 4.983 1.00 98.12 525 ILE A C 1
ATOM 4105 O O . ILE A 1 525 ? -16.072 27.354 4.109 1.00 98.12 525 ILE A O 1
ATOM 4109 N N . PHE A 1 526 ? -15.258 25.357 4.720 1.00 98.19 526 PHE A N 1
ATOM 4110 C CA . PHE A 1 526 ? -15.341 24.758 3.392 1.00 98.19 526 PHE A CA 1
ATOM 4111 C C . PHE A 1 526 ? -16.130 23.458 3.451 1.00 98.19 526 PHE A C 1
ATOM 4113 O O . PHE A 1 526 ? -15.770 22.528 4.179 1.00 98.19 526 PHE A O 1
ATOM 4120 N N . ALA A 1 527 ? -17.188 23.395 2.648 1.00 97.56 527 ALA A N 1
ATOM 4121 C CA . ALA A 1 527 ? -18.062 22.239 2.530 1.00 97.56 527 ALA A CA 1
ATOM 4122 C C . ALA A 1 527 ? -18.212 21.824 1.064 1.00 97.56 527 ALA A C 1
ATOM 4124 O O . ALA A 1 527 ? -18.338 22.678 0.188 1.00 97.56 527 ALA A O 1
ATOM 4125 N N . THR A 1 528 ? -18.262 20.522 0.775 1.00 94.94 528 THR A N 1
ATOM 4126 C CA . THR A 1 528 ? -18.682 20.026 -0.552 1.00 94.94 528 THR A CA 1
ATOM 4127 C C . THR A 1 528 ? -19.660 18.862 -0.436 1.00 94.94 528 THR A C 1
ATOM 4129 O O . THR A 1 528 ? -19.467 17.957 0.378 1.00 94.94 528 THR A O 1
ATOM 4132 N N . GLY A 1 529 ? -20.712 18.861 -1.263 1.00 90.88 529 GLY A N 1
ATOM 4133 C CA . GLY A 1 529 ? -21.715 17.787 -1.282 1.00 90.88 529 GLY A CA 1
ATOM 4134 C C . GLY A 1 529 ? -22.361 17.545 0.090 1.00 90.88 529 GLY A C 1
ATOM 4135 O O . GLY A 1 529 ? -22.804 18.495 0.732 1.00 90.88 529 GLY A O 1
ATOM 4136 N N . SER A 1 530 ? -22.387 16.287 0.553 1.00 92.25 530 SER A N 1
ATOM 4137 C CA . SER A 1 530 ? -22.916 15.903 1.875 1.00 92.25 530 SER A CA 1
ATOM 4138 C C . SER A 1 530 ? -22.041 16.351 3.054 1.00 92.25 530 SER A C 1
ATOM 4140 O O . SER A 1 530 ? -22.501 16.316 4.192 1.00 92.25 530 SER A O 1
ATOM 4142 N N . GLY A 1 531 ? -20.823 16.853 2.804 1.00 94.38 531 GLY A N 1
ATOM 4143 C CA . GLY A 1 531 ? -19.971 17.470 3.829 1.00 94.38 531 GLY A CA 1
ATOM 4144 C C . GLY A 1 531 ? -20.583 18.720 4.473 1.00 94.38 531 GLY A C 1
ATOM 4145 O O . GLY A 1 531 ? -20.111 19.163 5.513 1.00 94.38 531 GLY A O 1
ATOM 4146 N N . ILE A 1 532 ? -21.669 19.264 3.911 1.00 97.06 532 ILE A N 1
ATOM 4147 C CA . ILE A 1 532 ? -22.466 20.315 4.557 1.00 97.06 532 ILE A CA 1
ATOM 4148 C C . ILE A 1 532 ? -23.199 19.817 5.814 1.00 97.06 532 ILE A C 1
ATOM 4150 O O . ILE A 1 532 ? -23.527 20.624 6.674 1.00 97.06 532 ILE A O 1
ATOM 4154 N N . SER A 1 533 ? -23.430 18.504 5.955 1.00 96.00 533 SER A N 1
ATOM 4155 C CA . SER A 1 533 ? -24.142 17.900 7.094 1.00 96.00 533 SER A CA 1
ATOM 4156 C C . SER A 1 533 ? -23.542 18.304 8.452 1.00 96.00 533 SER A C 1
ATOM 4158 O O . SER A 1 533 ? -24.219 18.978 9.229 1.00 96.00 533 SER A O 1
ATOM 4160 N N . PRO A 1 534 ? -22.256 18.025 8.738 1.00 96.25 534 PRO A N 1
ATOM 4161 C CA . PRO A 1 534 ? -21.648 18.448 9.997 1.00 96.25 534 PRO A CA 1
ATOM 4162 C C . PRO A 1 534 ? -21.461 19.968 10.101 1.00 96.25 534 PRO A C 1
ATOM 4164 O O . PRO A 1 534 ? -21.369 20.490 11.210 1.00 96.25 534 PRO A O 1
ATOM 4167 N N . ILE A 1 535 ? -21.411 20.691 8.976 1.00 97.25 535 ILE A N 1
ATOM 4168 C CA . ILE A 1 535 ? -21.333 22.158 8.977 1.00 97.25 535 ILE A CA 1
ATOM 4169 C C . ILE A 1 535 ? -22.658 22.779 9.408 1.00 97.25 535 ILE A C 1
ATOM 4171 O O . ILE A 1 535 ? -22.637 23.732 10.179 1.00 97.25 535 ILE A O 1
ATOM 4175 N N . ARG A 1 536 ? -23.800 22.215 9.001 1.00 96.62 536 ARG A N 1
ATOM 4176 C CA . ARG A 1 536 ? -25.105 22.603 9.544 1.00 96.62 536 ARG A CA 1
ATOM 4177 C C . ARG A 1 536 ? -25.124 22.438 11.063 1.00 96.62 536 ARG A C 1
ATOM 4179 O O . ARG A 1 536 ? -25.450 23.394 11.759 1.00 96.62 536 ARG A O 1
ATOM 4186 N N . SER A 1 537 ? -24.712 21.268 11.564 1.00 96.69 537 SER A N 1
ATOM 4187 C CA . SER A 1 537 ? -24.622 21.005 13.008 1.00 96.69 537 SER A CA 1
ATOM 4188 C C . SER A 1 537 ? -23.751 22.056 13.707 1.00 96.69 537 SER A C 1
ATOM 4190 O O . SER A 1 537 ? -24.121 22.554 14.765 1.00 96.69 537 SER A O 1
ATOM 4192 N N . LEU A 1 538 ? -22.635 22.463 13.088 1.00 96.00 538 LEU A N 1
ATOM 4193 C CA . LEU A 1 538 ? -21.754 23.505 13.613 1.00 96.00 538 LEU A CA 1
ATOM 4194 C C . LEU A 1 538 ? -22.421 24.886 13.628 1.00 96.00 538 LEU A C 1
ATOM 4196 O O . LEU A 1 538 ? -22.461 25.518 14.680 1.00 96.00 538 LEU A O 1
ATOM 4200 N N . VAL A 1 539 ? -22.939 25.353 12.492 1.00 95.19 539 VAL A N 1
ATOM 4201 C CA . VAL A 1 539 ? -23.520 26.699 12.345 1.00 95.19 539 VAL A CA 1
ATOM 4202 C C . VAL A 1 539 ? -24.751 26.879 13.232 1.00 95.19 539 VAL A C 1
ATOM 4204 O O . VAL A 1 539 ? -24.923 27.937 13.829 1.00 95.19 539 VAL A O 1
ATOM 4207 N N . GLU A 1 540 ? -25.566 25.836 13.378 1.00 94.25 540 GLU A N 1
ATOM 4208 C CA . GLU A 1 540 ? -26.761 25.838 14.231 1.00 94.25 540 GLU A CA 1
ATOM 4209 C C . GLU A 1 540 ? -26.457 25.462 15.698 1.00 94.25 540 GLU A C 1
ATOM 4211 O O . GLU A 1 540 ? -27.366 25.389 16.526 1.00 94.25 540 GLU A O 1
ATOM 4216 N N . SER A 1 541 ? -25.183 25.235 16.042 1.00 88.94 541 SER A N 1
ATOM 4217 C CA . SER A 1 541 ? -24.714 25.086 17.426 1.00 88.94 541 SER A CA 1
ATOM 4218 C C . SER A 1 541 ? -24.167 26.407 17.986 1.00 88.94 541 SER A C 1
ATOM 4220 O O . SER A 1 541 ? -24.269 27.466 17.374 1.00 88.94 541 SER A O 1
ATOM 4222 N N . GLU A 1 542 ? -23.537 26.374 19.162 1.00 73.12 542 GLU A N 1
ATOM 4223 C CA . GLU A 1 542 ? -22.994 27.564 19.837 1.00 73.12 542 GLU A CA 1
ATOM 4224 C C . GLU A 1 542 ? -21.691 28.110 19.214 1.00 73.12 542 GLU A C 1
ATOM 4226 O O . GLU A 1 542 ? -20.866 28.715 19.897 1.00 73.12 542 GLU A O 1
ATOM 4231 N N . PHE A 1 543 ? -21.517 27.956 17.898 1.00 79.81 543 PHE A N 1
ATOM 4232 C CA . PHE A 1 543 ? -20.355 28.405 17.123 1.00 79.81 543 PHE A CA 1
ATOM 4233 C C . PHE A 1 543 ? -20.110 29.928 17.201 1.00 79.81 543 PHE A C 1
ATOM 4235 O O . PHE A 1 543 ? -19.003 30.400 16.934 1.00 79.81 543 PHE A O 1
ATOM 4242 N N . SER A 1 544 ? -21.111 30.702 17.645 1.00 80.75 544 SER A N 1
ATOM 4243 C CA . SER A 1 544 ? -21.004 32.142 17.918 1.00 80.75 544 SER A CA 1
ATOM 4244 C C . SER A 1 544 ? -20.474 32.944 16.720 1.00 80.75 544 SER A C 1
ATOM 4246 O O . SER A 1 544 ? -19.666 33.856 16.900 1.00 80.75 544 SER A O 1
ATOM 4248 N N . ALA A 1 545 ? -20.930 32.617 15.502 1.00 88.06 545 ALA A N 1
ATOM 4249 C CA . ALA A 1 545 ? -20.491 33.271 14.264 1.00 88.06 545 ALA A CA 1
ATOM 4250 C C . ALA A 1 545 ? -20.561 34.805 14.358 1.00 88.06 545 ALA A C 1
ATOM 4252 O O . ALA A 1 545 ? -19.567 35.475 14.101 1.00 88.06 545 ALA A O 1
ATOM 4253 N N . GLY A 1 546 ? -21.679 35.355 14.842 1.00 88.94 546 GLY A N 1
ATOM 4254 C CA . GLY A 1 546 ? -21.878 36.800 15.003 1.00 88.94 546 GLY A CA 1
ATOM 4255 C C . GLY A 1 546 ? -20.977 37.502 16.030 1.00 88.94 546 GLY A C 1
ATOM 4256 O O . GLY A 1 546 ? -21.008 38.726 16.111 1.00 88.94 546 GLY A O 1
ATOM 4257 N N . LYS A 1 547 ? -20.171 36.772 16.818 1.00 91.56 547 LYS A N 1
ATOM 4258 C CA . LYS A 1 547 ? -19.126 37.368 17.678 1.00 91.56 547 LYS A CA 1
ATOM 4259 C C . LYS A 1 547 ? -17.784 37.532 16.959 1.00 91.56 547 LYS A C 1
ATOM 4261 O O . LYS A 1 547 ? -16.875 38.148 17.508 1.00 91.56 547 LYS A O 1
ATOM 4266 N N . ARG A 1 548 ? -17.638 36.958 15.764 1.00 92.56 548 ARG A N 1
ATOM 4267 C CA . ARG A 1 548 ? -16.430 37.036 14.936 1.00 92.56 548 ARG A CA 1
ATOM 4268 C C . ARG A 1 548 ? -16.630 38.097 13.857 1.00 92.56 548 ARG A C 1
ATOM 4270 O O . ARG A 1 548 ? -17.752 38.379 13.452 1.00 92.56 548 ARG A O 1
ATOM 4277 N N . SER A 1 549 ? -15.539 38.709 13.408 1.00 91.69 549 SER A N 1
ATOM 4278 C CA . SER A 1 549 ? -15.598 39.797 12.423 1.00 91.69 549 SER A CA 1
ATOM 4279 C C . SER A 1 549 ? -15.847 39.297 11.000 1.00 91.69 549 SER A C 1
ATOM 4281 O O . SER A 1 549 ? -16.429 40.023 10.201 1.00 91.69 549 SER A O 1
ATOM 4283 N N . ASP A 1 550 ? -15.393 38.084 10.677 1.00 93.81 550 ASP A N 1
ATOM 4284 C CA . ASP A 1 550 ? -15.529 37.490 9.348 1.00 93.81 550 ASP A CA 1
ATOM 4285 C C . ASP A 1 550 ? -15.682 35.967 9.445 1.00 93.81 550 ASP A C 1
ATOM 4287 O O . ASP A 1 550 ? -14.733 35.250 9.759 1.00 93.81 550 ASP A O 1
ATOM 4291 N N . VAL A 1 551 ? -16.875 35.452 9.157 1.00 96.69 551 VAL A N 1
ATOM 4292 C CA . VAL A 1 551 ? -17.093 34.015 8.974 1.00 96.69 551 VAL A CA 1
ATOM 4293 C C . VAL A 1 551 ? -17.580 33.779 7.559 1.00 96.69 551 VAL A C 1
ATOM 4295 O O . VAL A 1 551 ? -18.613 34.315 7.169 1.00 96.69 551 VAL A O 1
ATOM 4298 N N . ARG A 1 552 ? -16.869 32.945 6.798 1.00 97.00 552 ARG A N 1
ATOM 4299 C CA . ARG A 1 552 ? -17.220 32.624 5.409 1.00 97.00 552 ARG A CA 1
ATOM 4300 C C . ARG A 1 552 ? -17.404 31.134 5.210 1.00 97.00 552 ARG A C 1
ATOM 4302 O O . ARG A 1 552 ? -16.496 30.372 5.513 1.00 97.00 552 ARG A O 1
ATOM 4309 N N . LEU A 1 553 ? -18.535 30.733 4.638 1.00 97.94 553 LEU A N 1
ATOM 4310 C CA . LEU A 1 553 ? -18.804 29.364 4.210 1.00 97.94 553 LEU A CA 1
ATOM 4311 C C . LEU A 1 553 ? -18.695 29.256 2.689 1.00 97.94 553 LEU A C 1
ATOM 4313 O O . LEU A 1 553 ? -19.604 29.665 1.976 1.00 97.94 553 LEU A O 1
ATOM 4317 N N . TYR A 1 554 ? -17.620 28.652 2.191 1.00 98.19 554 TYR A N 1
ATOM 4318 C CA . TYR A 1 554 ? -17.510 28.239 0.796 1.00 98.19 554 TYR A CA 1
ATOM 4319 C C . TYR A 1 554 ? -18.187 26.881 0.621 1.00 98.19 554 TYR A C 1
ATOM 4321 O O . TYR A 1 554 ? -17.655 25.852 1.051 1.00 98.19 554 TYR A O 1
ATOM 4329 N N . TYR A 1 555 ? -19.364 26.874 -0.005 1.00 98.12 555 TYR A N 1
ATOM 4330 C CA . TYR A 1 555 ? -20.148 25.657 -0.193 1.00 98.12 555 TYR A CA 1
ATOM 4331 C C . TYR A 1 555 ? -20.178 25.230 -1.660 1.00 98.12 555 TYR A C 1
ATOM 4333 O O . TYR A 1 555 ? -20.814 25.859 -2.503 1.00 98.12 555 TYR A O 1
ATOM 4341 N N . GLY A 1 556 ? -19.467 24.144 -1.959 1.00 97.38 556 GLY A N 1
ATOM 4342 C CA . GLY A 1 556 ? -19.339 23.593 -3.300 1.00 97.38 556 GLY A CA 1
ATOM 4343 C C . GLY A 1 556 ? -20.403 22.551 -3.632 1.00 97.38 556 GLY A C 1
ATOM 4344 O O . GLY A 1 556 ? -20.518 21.524 -2.952 1.00 97.38 556 GLY A O 1
ATOM 4345 N N . ALA A 1 557 ? -21.102 22.754 -4.746 1.00 96.19 557 ALA A N 1
ATOM 4346 C CA . ALA A 1 557 ? -21.972 21.756 -5.362 1.00 96.19 557 ALA A CA 1
ATOM 4347 C C . ALA A 1 557 ? -21.766 21.716 -6.883 1.00 96.19 557 ALA A C 1
ATOM 4349 O O . ALA A 1 557 ? -21.079 22.552 -7.464 1.00 96.19 557 ALA A O 1
ATOM 4350 N N . ARG A 1 558 ? -22.348 20.713 -7.547 1.00 94.69 558 ARG A N 1
ATOM 4351 C CA . ARG A 1 558 ? -22.306 20.638 -9.015 1.00 94.69 558 ARG A CA 1
ATOM 4352 C C . ARG A 1 558 ? -23.162 21.743 -9.632 1.00 94.69 558 ARG A C 1
ATOM 4354 O O . ARG A 1 558 ? -22.682 22.487 -10.469 1.00 94.69 558 ARG A O 1
ATOM 4361 N N . ASN A 1 559 ? -24.398 21.852 -9.172 1.00 95.12 559 ASN A N 1
ATOM 4362 C CA . ASN A 1 559 ? -25.405 22.816 -9.596 1.00 95.12 559 ASN A CA 1
ATOM 4363 C C . ASN A 1 559 ? -26.319 23.133 -8.396 1.00 95.12 559 ASN A C 1
ATOM 4365 O O . ASN A 1 559 ? -26.175 22.517 -7.333 1.00 95.12 559 ASN A O 1
ATOM 4369 N N . LEU A 1 560 ? -27.254 24.073 -8.559 1.00 94.12 560 LEU A N 1
ATOM 4370 C CA . LEU A 1 560 ? -28.195 24.445 -7.496 1.00 94.12 560 LEU A CA 1
ATOM 4371 C C . LEU A 1 560 ? -29.096 23.282 -7.082 1.00 94.12 560 LEU A C 1
ATOM 4373 O O . LEU A 1 560 ? -29.378 23.113 -5.902 1.00 94.12 560 LEU A O 1
ATOM 4377 N N . GLN A 1 561 ? -29.499 22.430 -8.021 1.00 94.75 561 GLN A N 1
ATOM 4378 C CA . GLN A 1 561 ? -30.381 21.296 -7.743 1.00 94.75 561 GLN A CA 1
ATOM 4379 C C . GLN A 1 561 ? -29.729 20.278 -6.800 1.00 94.75 561 GLN A C 1
ATOM 4381 O O . GLN A 1 561 ? -30.437 19.554 -6.115 1.00 94.75 561 GLN A O 1
ATOM 4386 N N . ARG A 1 562 ? -28.392 20.237 -6.729 1.00 94.69 562 ARG A N 1
ATOM 4387 C CA . ARG A 1 562 ? -27.602 19.357 -5.850 1.00 94.69 562 ARG A CA 1
ATOM 4388 C C . ARG A 1 562 ? -27.079 20.050 -4.586 1.00 94.69 562 ARG A C 1
ATOM 4390 O O . ARG A 1 562 ? -26.270 19.458 -3.871 1.00 94.69 562 ARG A O 1
ATOM 4397 N N . MET A 1 563 ? -27.487 21.290 -4.324 1.00 96.12 563 MET A N 1
ATOM 4398 C CA . MET A 1 563 ? -27.073 22.065 -3.155 1.00 96.12 563 MET A CA 1
ATOM 4399 C C . MET A 1 563 ? -28.144 21.964 -2.062 1.00 96.12 563 MET A C 1
ATOM 440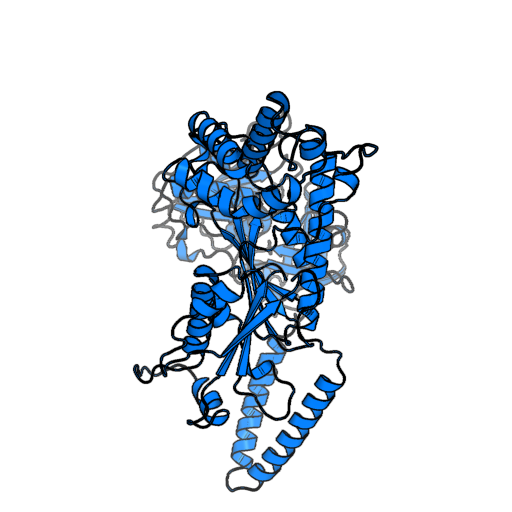1 O O . MET A 1 563 ? -29.205 22.568 -2.175 1.00 96.12 563 MET A O 1
ATOM 4405 N N . ALA A 1 564 ? -27.888 21.180 -1.017 1.00 96.88 564 ALA A N 1
ATOM 4406 C CA . ALA A 1 564 ? -28.836 21.016 0.088 1.00 96.88 564 ALA A CA 1
ATOM 4407 C C . ALA A 1 564 ? -28.857 22.252 1.007 1.00 96.88 564 ALA A C 1
ATOM 4409 O O . ALA A 1 564 ? -27.907 23.033 1.017 1.00 96.88 564 ALA A O 1
ATOM 4410 N N . TYR A 1 565 ? -29.913 22.397 1.813 1.00 96.94 565 TYR A N 1
ATOM 4411 C CA . TYR A 1 565 ? -30.062 23.451 2.830 1.00 96.94 565 TYR A CA 1
ATOM 4412 C C . TYR A 1 565 ? -30.129 24.898 2.310 1.00 96.94 565 TYR A C 1
ATOM 4414 O O . TYR A 1 565 ? -29.868 25.835 3.064 1.00 96.94 565 TYR A O 1
ATOM 4422 N N . GLN A 1 566 ? -30.488 25.114 1.041 1.00 95.75 566 GLN A N 1
ATOM 4423 C CA . GLN A 1 566 ? -30.664 26.468 0.486 1.00 95.75 566 GLN A CA 1
ATOM 4424 C C . GLN A 1 566 ? -31.713 27.290 1.252 1.00 95.75 566 GLN A C 1
ATOM 4426 O O . GLN A 1 566 ? -31.576 28.503 1.398 1.00 95.75 566 GLN A O 1
ATOM 4431 N N . ASP A 1 567 ? -32.741 26.626 1.775 1.00 95.44 567 ASP A N 1
ATOM 4432 C CA . ASP A 1 567 ? -33.782 27.190 2.634 1.00 95.44 567 ASP A CA 1
ATOM 4433 C C . ASP A 1 567 ? -33.226 27.786 3.940 1.00 95.44 567 ASP A C 1
ATOM 4435 O O . ASP A 1 567 ? -33.780 28.759 4.450 1.00 95.44 567 ASP A O 1
ATOM 4439 N N . ARG A 1 568 ? -32.091 27.273 4.431 1.00 95.56 568 ARG A N 1
ATOM 4440 C CA . ARG A 1 568 ? -31.448 27.697 5.687 1.00 95.56 568 ARG A CA 1
ATOM 4441 C C . ARG A 1 568 ? -30.462 28.845 5.525 1.00 95.56 568 ARG A C 1
ATOM 4443 O O . ARG A 1 568 ? -30.015 29.412 6.520 1.00 95.56 568 ARG A O 1
ATOM 4450 N N . PHE A 1 569 ? -30.108 29.211 4.292 1.00 96.44 569 PHE A N 1
ATOM 4451 C CA . PHE A 1 569 ? -29.046 30.190 4.039 1.00 96.44 569 PHE A CA 1
ATOM 4452 C C . PHE A 1 569 ? -29.324 31.533 4.712 1.00 96.44 569 PHE A C 1
ATOM 4454 O O . PHE A 1 569 ? -28.428 32.090 5.338 1.00 96.44 569 PHE A O 1
ATOM 4461 N N . LYS A 1 570 ? -30.575 32.004 4.677 1.00 96.94 570 LYS A N 1
ATOM 4462 C CA . LYS A 1 570 ? -30.965 33.268 5.319 1.00 96.94 570 LYS A CA 1
ATOM 4463 C C . LYS A 1 570 ? -30.758 33.255 6.834 1.00 96.94 570 LYS A C 1
ATOM 4465 O O . LYS A 1 570 ? -30.346 34.268 7.402 1.00 96.94 570 LYS A O 1
ATOM 4470 N N . ASP A 1 571 ? -31.026 32.125 7.483 1.00 95.56 571 ASP A N 1
ATOM 4471 C CA . ASP A 1 571 ? -30.881 31.980 8.933 1.00 95.56 571 ASP A CA 1
ATOM 4472 C C . ASP A 1 571 ? -29.400 31.934 9.321 1.00 95.56 571 ASP A C 1
ATOM 4474 O O . ASP A 1 571 ? -28.966 32.618 10.250 1.00 95.56 571 ASP A O 1
ATOM 4478 N N . TRP A 1 572 ? -28.594 31.193 8.558 1.00 96.25 572 TRP A N 1
ATOM 4479 C CA . TRP A 1 572 ? -27.144 31.141 8.746 1.00 96.25 572 TRP A CA 1
ATOM 4480 C C . TRP A 1 572 ? -26.488 32.507 8.491 1.00 96.25 572 TRP A C 1
ATOM 4482 O O . TRP A 1 572 ? -25.644 32.935 9.280 1.00 96.25 572 TRP A O 1
ATOM 4492 N N . GLU A 1 573 ? -26.922 33.243 7.468 1.00 96.38 573 GLU A N 1
ATOM 4493 C CA . GLU A 1 573 ? -26.473 34.617 7.211 1.00 96.38 573 GLU A CA 1
ATOM 4494 C C . GLU A 1 573 ? -26.853 35.568 8.347 1.00 96.38 573 GLU A C 1
ATOM 4496 O O . GLU A 1 573 ? -26.008 36.323 8.830 1.00 96.38 573 GLU A O 1
ATOM 4501 N N . SER A 1 574 ? -28.082 35.465 8.855 1.00 94.56 574 SER A N 1
ATOM 4502 C CA . SER A 1 574 ? -28.545 36.243 10.012 1.00 94.56 574 SER A CA 1
ATOM 4503 C C . SER A 1 574 ? -27.769 35.919 11.295 1.00 94.56 574 SER A C 1
ATOM 4505 O O . SER A 1 574 ? -27.658 36.768 12.178 1.00 94.56 574 SER A O 1
ATOM 4507 N N . SER A 1 575 ? -27.187 34.719 11.395 1.00 92.94 575 SER A N 1
ATOM 4508 C CA . SER A 1 575 ? -26.315 34.323 12.510 1.00 92.94 575 SER A CA 1
ATOM 4509 C C . SER A 1 575 ? -24.879 34.865 12.412 1.00 92.94 575 SER A C 1
ATOM 4511 O O . SER A 1 575 ? -24.114 34.739 13.371 1.00 92.94 575 SER A O 1
ATOM 4513 N N . GLY A 1 576 ? -24.514 35.483 11.281 1.00 94.88 576 GLY A N 1
ATOM 4514 C CA . GLY A 1 576 ? -23.192 36.063 11.022 1.00 94.88 576 GLY A CA 1
ATOM 4515 C C . GLY A 1 576 ? -22.304 35.263 10.061 1.00 94.88 576 GLY A C 1
ATOM 4516 O O . GLY A 1 576 ? -21.118 35.568 9.955 1.00 94.88 576 GLY A O 1
ATOM 4517 N N . VAL A 1 577 ? -22.831 34.247 9.365 1.00 97.25 577 VAL A N 1
ATOM 4518 C CA . VAL A 1 577 ? -22.075 33.451 8.380 1.00 97.25 577 VAL A CA 1
ATOM 4519 C C . VAL A 1 577 ? -22.297 33.992 6.971 1.00 97.25 577 VAL A C 1
ATOM 4521 O O . VAL A 1 577 ? -23.386 33.882 6.425 1.00 97.25 577 VAL A O 1
ATOM 4524 N N . LYS A 1 578 ? -21.257 34.501 6.314 1.00 96.56 578 LYS A N 1
ATOM 4525 C CA . LYS A 1 578 ? -21.319 34.858 4.893 1.00 96.56 578 LYS A CA 1
ATOM 4526 C C . LYS A 1 578 ? -21.208 33.604 4.030 1.00 96.56 578 LYS A C 1
ATOM 4528 O O . LYS A 1 578 ? -20.151 32.974 3.979 1.00 96.56 578 LYS A O 1
ATOM 4533 N N . ILE A 1 579 ? -22.268 33.255 3.314 1.00 97.44 579 ILE A N 1
ATOM 4534 C CA . ILE A 1 579 ? -22.273 32.074 2.449 1.00 97.44 579 ILE A CA 1
ATOM 4535 C C . ILE A 1 579 ? -21.759 32.458 1.060 1.00 97.44 579 ILE A C 1
ATOM 4537 O O . ILE A 1 579 ? -22.172 33.449 0.465 1.00 97.44 579 ILE A O 1
ATOM 4541 N N . VAL A 1 580 ? -20.832 31.660 0.542 1.00 97.31 580 VAL A N 1
ATOM 4542 C CA . VAL A 1 580 ? -20.279 31.751 -0.808 1.00 97.31 580 VAL A CA 1
ATOM 4543 C C . VAL A 1 580 ? -20.587 30.430 -1.512 1.00 97.31 580 VAL A C 1
ATOM 4545 O O . VAL A 1 580 ? -19.806 29.477 -1.415 1.00 97.31 580 VAL A O 1
ATOM 4548 N N . PRO A 1 581 ? -21.743 30.319 -2.186 1.00 97.31 581 PRO A N 1
ATOM 4549 C CA . PRO A 1 581 ? -22.052 29.131 -2.961 1.00 97.31 581 PRO A CA 1
ATOM 4550 C C . PRO A 1 581 ? -21.143 29.076 -4.194 1.00 97.31 581 PRO A C 1
ATOM 4552 O O . PRO A 1 581 ? -20.961 30.081 -4.881 1.00 97.31 581 PRO A O 1
ATOM 4555 N N . VAL A 1 582 ? -20.577 27.904 -4.477 1.00 97.81 582 VAL A N 1
ATOM 4556 C CA . VAL A 1 582 ? -19.664 27.684 -5.606 1.00 97.81 582 VAL A CA 1
ATOM 4557 C C . VAL A 1 582 ? -20.166 26.508 -6.433 1.00 97.81 582 VAL A C 1
ATOM 4559 O O . VAL A 1 582 ? -20.292 25.393 -5.921 1.00 97.81 582 VAL A O 1
ATOM 4562 N N . LEU A 1 583 ? -20.446 26.744 -7.714 1.00 97.56 583 LEU A N 1
ATOM 4563 C CA . LEU A 1 583 ? -20.968 25.713 -8.613 1.00 97.56 583 LEU A CA 1
ATOM 4564 C C . LEU A 1 583 ? -19.920 25.293 -9.639 1.00 97.56 583 LEU A C 1
ATOM 4566 O O . LEU A 1 583 ? -19.399 26.123 -10.384 1.00 97.56 583 LEU A O 1
ATOM 4570 N N . SER A 1 584 ? -19.624 23.996 -9.717 1.00 96.31 584 SER A N 1
ATOM 4571 C CA . SER A 1 584 ? -18.674 23.483 -10.714 1.00 96.31 584 SER A CA 1
ATOM 4572 C C . SER A 1 584 ? -19.282 23.333 -12.109 1.00 96.31 584 SER A C 1
ATOM 4574 O O . SER A 1 584 ? -18.552 23.363 -13.096 1.00 96.31 584 SER A O 1
ATOM 4576 N N . GLN A 1 585 ? -20.605 23.190 -12.198 1.00 96.31 585 GLN A N 1
ATOM 4577 C CA . GLN A 1 585 ? -21.383 23.070 -13.433 1.00 96.31 585 GLN A CA 1
ATOM 4578 C C . GLN A 1 585 ? -22.705 23.854 -13.300 1.00 96.31 585 GLN A C 1
ATOM 4580 O O . GLN A 1 585 ? -23.779 23.249 -13.232 1.00 96.31 585 GLN A O 1
ATOM 4585 N N . PRO A 1 586 ? -22.646 25.194 -13.193 1.00 94.62 586 PRO A N 1
ATOM 4586 C CA . PRO A 1 586 ? -23.843 26.023 -13.107 1.00 94.62 586 PRO A CA 1
ATOM 4587 C C . PRO A 1 586 ? -24.659 25.994 -14.406 1.00 94.62 586 PRO A C 1
ATOM 4589 O O . PRO A 1 586 ? -24.124 25.735 -15.485 1.00 94.62 586 PRO A O 1
ATOM 4592 N N . ASP A 1 587 ? -25.945 26.330 -14.309 1.00 92.31 587 ASP A N 1
ATOM 4593 C CA . ASP A 1 587 ? -26.728 26.719 -15.482 1.00 92.31 587 ASP A CA 1
ATOM 4594 C C . ASP A 1 587 ? -26.467 28.191 -15.866 1.00 92.31 587 ASP A C 1
ATOM 4596 O O . ASP A 1 587 ? -25.789 28.937 -15.156 1.00 92.31 587 ASP A O 1
ATOM 4600 N N . GLY A 1 588 ? -27.010 28.621 -17.009 1.00 89.50 588 GLY A N 1
ATOM 4601 C CA . GLY A 1 588 ? -26.802 29.975 -17.534 1.00 89.50 588 GLY A CA 1
ATOM 4602 C C . GLY A 1 588 ? -27.425 31.107 -16.705 1.00 89.50 588 GLY A C 1
ATOM 4603 O O . GLY A 1 588 ? -27.192 32.268 -17.027 1.00 89.50 588 GLY A O 1
ATOM 4604 N N . SER A 1 589 ? -28.212 30.799 -15.667 1.00 91.88 589 SER A N 1
ATOM 4605 C CA . SER A 1 589 ? -28.807 31.796 -14.766 1.00 91.88 589 SER A CA 1
ATOM 4606 C C . SER A 1 589 ? -27.929 32.108 -13.548 1.00 91.88 589 SER A C 1
ATOM 4608 O O . SER A 1 589 ? -28.200 33.062 -12.818 1.00 91.88 589 SER A O 1
ATOM 4610 N N . TRP A 1 590 ? -26.862 31.334 -13.330 1.00 95.50 590 TRP A N 1
ATOM 4611 C CA . TRP A 1 590 ? -25.976 31.499 -12.186 1.00 95.50 590 TRP A CA 1
ATOM 4612 C C . TRP A 1 590 ? -25.041 32.701 -12.337 1.00 95.50 590 TRP A C 1
ATOM 4614 O O . TRP A 1 590 ? -24.237 32.774 -13.264 1.00 95.50 590 TRP A O 1
ATOM 4624 N N . THR A 1 591 ? -25.090 33.611 -11.366 1.00 93.56 591 THR A N 1
ATOM 4625 C CA . THR A 1 591 ? -24.217 34.797 -11.302 1.00 93.56 591 THR A CA 1
ATOM 4626 C C . THR A 1 591 ? -23.205 34.744 -10.154 1.00 93.56 591 THR A C 1
ATOM 4628 O O . THR A 1 591 ? -22.507 35.727 -9.915 1.00 93.56 591 THR A O 1
ATOM 4631 N N . GLY A 1 592 ? -23.165 33.644 -9.395 1.00 93.50 592 GLY A N 1
ATOM 4632 C CA . GLY A 1 592 ? -22.253 33.462 -8.264 1.00 93.50 592 GLY A CA 1
ATOM 4633 C C . GLY A 1 592 ? -20.906 32.852 -8.662 1.00 93.50 592 GLY A C 1
ATOM 4634 O O . GLY A 1 592 ? -20.550 32.777 -9.836 1.00 93.50 592 GLY A O 1
ATOM 4635 N N . GLU A 1 593 ? -20.155 32.364 -7.673 1.00 96.25 593 GLU A N 1
ATOM 4636 C CA . GLU A 1 593 ? -18.837 31.765 -7.905 1.00 96.25 593 GLU A CA 1
ATOM 4637 C C . GLU A 1 593 ? -18.925 30.445 -8.684 1.00 96.25 593 GLU A C 1
ATOM 4639 O O . GLU A 1 593 ? -19.820 29.620 -8.467 1.00 96.25 593 GLU A O 1
ATOM 4644 N N . THR A 1 594 ? -17.956 30.219 -9.573 1.00 95.75 594 THR A N 1
ATOM 4645 C CA . THR A 1 594 ? -17.886 29.022 -10.422 1.00 95.75 594 THR A CA 1
ATOM 4646 C C . THR A 1 594 ? -16.604 28.217 -10.204 1.00 95.75 594 THR A C 1
ATOM 4648 O O . THR A 1 594 ? -15.561 28.746 -9.802 1.00 95.75 594 THR A O 1
ATOM 4651 N N . GLY A 1 595 ? -16.653 26.923 -10.518 1.00 95.38 595 GLY A N 1
ATOM 4652 C CA . GLY A 1 595 ? -15.531 25.993 -10.377 1.00 95.38 595 GLY A CA 1
ATOM 4653 C C . GLY A 1 595 ? -15.524 25.291 -9.018 1.00 95.38 595 GLY A C 1
ATOM 4654 O O . GLY A 1 595 ? -16.555 24.797 -8.568 1.00 95.38 595 GLY A O 1
ATOM 4655 N N . TYR A 1 596 ? -14.356 25.211 -8.378 1.00 96.44 596 TYR A N 1
ATOM 4656 C CA . TYR A 1 596 ? -14.183 24.556 -7.078 1.00 96.44 596 TYR A CA 1
ATOM 4657 C C . TYR A 1 596 ? -13.953 25.570 -5.951 1.00 96.44 596 TYR A C 1
ATOM 4659 O O . TYR A 1 596 ? -13.427 26.660 -6.184 1.00 96.44 596 TYR A O 1
ATOM 4667 N N . VAL A 1 597 ? -14.323 25.209 -4.718 1.00 96.69 597 VAL A N 1
ATOM 4668 C CA . VAL A 1 597 ? -14.285 26.112 -3.550 1.00 96.69 597 VAL A CA 1
ATOM 4669 C C . VAL A 1 597 ? -12.891 26.676 -3.268 1.00 96.69 597 VAL A C 1
ATOM 4671 O O . VAL A 1 597 ? -12.762 27.857 -2.963 1.00 96.69 597 VAL A O 1
ATOM 4674 N N . GLN A 1 598 ? -11.842 25.875 -3.451 1.00 95.31 598 GLN A N 1
ATOM 4675 C CA . GLN A 1 598 ? -10.450 26.295 -3.294 1.00 95.31 598 GLN A CA 1
ATOM 4676 C C . GLN A 1 598 ? -10.015 27.307 -4.359 1.00 95.31 598 GLN A C 1
ATOM 4678 O O . GLN A 1 598 ? -9.242 28.220 -4.068 1.00 95.31 598 GLN A O 1
ATOM 4683 N N . ALA A 1 599 ? -10.560 27.201 -5.574 1.00 94.00 599 ALA A N 1
ATOM 4684 C CA . ALA A 1 599 ? -10.299 28.149 -6.650 1.00 94.00 599 ALA A CA 1
ATOM 4685 C C . ALA A 1 599 ? -11.050 29.467 -6.412 1.00 94.00 599 ALA A C 1
ATOM 4687 O O . ALA A 1 599 ? -10.469 30.536 -6.581 1.00 94.00 599 ALA A O 1
ATOM 4688 N N . ALA A 1 600 ? -12.310 29.400 -5.966 1.00 95.06 600 ALA A N 1
ATOM 4689 C CA . ALA A 1 600 ? -13.087 30.577 -5.572 1.00 95.06 600 ALA A CA 1
ATOM 4690 C C . ALA A 1 600 ? -12.411 31.338 -4.424 1.00 95.06 600 ALA A C 1
ATOM 4692 O O . ALA A 1 600 ? -12.205 32.548 -4.510 1.00 95.06 600 ALA A O 1
ATOM 4693 N N . PHE A 1 601 ? -11.966 30.614 -3.395 1.00 94.88 601 PHE A N 1
ATOM 4694 C CA . PHE A 1 601 ? -11.194 31.199 -2.308 1.00 94.88 601 PHE A CA 1
ATOM 4695 C C . PHE A 1 601 ? -9.878 31.817 -2.799 1.00 94.88 601 PHE A C 1
ATOM 4697 O O . PHE A 1 601 ? -9.590 32.961 -2.460 1.00 94.88 601 PHE A O 1
ATOM 4704 N N . THR A 1 602 ? -9.115 31.117 -3.645 1.00 91.81 602 THR A N 1
ATOM 4705 C CA . THR A 1 602 ? -7.849 31.628 -4.202 1.00 91.81 602 THR A CA 1
ATOM 4706 C C . THR A 1 602 ? -8.035 32.913 -5.012 1.00 91.81 602 THR A C 1
ATOM 4708 O O . THR A 1 602 ? -7.188 33.798 -4.941 1.00 91.81 602 THR A O 1
ATOM 4711 N N . ARG A 1 603 ? -9.137 33.051 -5.761 1.00 92.06 603 ARG A N 1
ATOM 4712 C CA . ARG A 1 603 ? -9.444 34.288 -6.500 1.00 92.06 603 ARG A CA 1
ATOM 4713 C C . ARG A 1 603 ? -9.753 35.454 -5.572 1.00 92.06 603 ARG A C 1
ATOM 4715 O O . ARG A 1 603 ? -9.300 36.565 -5.824 1.00 92.06 603 ARG A O 1
ATOM 4722 N N . ALA A 1 604 ? -10.520 35.205 -4.512 1.00 86.00 604 ALA A N 1
ATOM 4723 C CA . ALA A 1 604 ? -10.845 36.235 -3.536 1.00 86.00 604 ALA A CA 1
ATOM 4724 C C . ALA A 1 604 ? -9.620 36.619 -2.687 1.00 86.00 604 ALA A C 1
ATOM 4726 O O . ALA A 1 604 ? -9.441 37.796 -2.393 1.00 86.00 604 ALA A O 1
ATOM 4727 N N . LYS A 1 605 ? -8.809 35.625 -2.280 1.00 68.75 605 LYS A N 1
ATOM 4728 C CA . LYS A 1 605 ? -7.561 35.702 -1.489 1.00 68.75 605 LYS A CA 1
ATOM 4729 C C . LYS A 1 605 ? -7.572 36.717 -0.337 1.00 68.75 605 LYS A C 1
ATOM 4731 O O . LYS A 1 605 ? -6.578 37.359 -0.016 1.00 68.75 605 LYS A O 1
ATOM 4736 N N . GLN A 1 606 ? -8.716 36.847 0.326 1.00 71.25 606 GLN A N 1
ATOM 4737 C CA . GLN A 1 606 ? -8.887 37.750 1.460 1.00 71.25 606 GLN A CA 1
ATOM 4738 C C . GLN A 1 606 ? -8.645 36.995 2.765 1.00 71.25 606 GLN A C 1
ATOM 4740 O O . GLN A 1 606 ? -9.578 36.408 3.307 1.00 71.25 606 GLN A O 1
ATOM 4745 N N . ILE A 1 607 ? -7.414 37.013 3.275 1.00 83.81 607 ILE A N 1
ATOM 4746 C CA . ILE A 1 607 ? -7.113 36.762 4.691 1.00 83.81 607 ILE A CA 1
ATOM 4747 C C . ILE A 1 607 ? -6.352 37.980 5.201 1.00 83.81 607 ILE A C 1
ATOM 4749 O O . ILE A 1 607 ? -5.234 38.239 4.770 1.00 83.81 607 ILE A O 1
ATOM 4753 N N . SER A 1 608 ? -6.958 38.745 6.110 1.00 81.44 608 SER A N 1
ATOM 4754 C CA . SER A 1 608 ? -6.321 39.951 6.655 1.00 81.44 608 SER A CA 1
ATOM 4755 C C . SER A 1 608 ? -5.214 39.627 7.660 1.00 81.44 608 SER A C 1
ATOM 4757 O O . SER A 1 608 ? -4.230 40.355 7.736 1.00 81.44 608 SER A O 1
ATOM 4759 N N . ASN A 1 609 ? -5.367 38.547 8.433 1.00 91.94 609 ASN A N 1
ATOM 4760 C CA . ASN A 1 609 ? -4.360 38.078 9.381 1.00 91.94 609 ASN A CA 1
ATOM 4761 C C . ASN A 1 609 ? -4.427 36.542 9.538 1.00 91.94 609 ASN A C 1
ATOM 4763 O O . ASN A 1 609 ? -5.350 36.025 10.178 1.00 91.94 609 ASN A O 1
ATOM 4767 N N . PRO A 1 610 ? -3.447 35.801 8.994 1.00 93.44 610 PRO A N 1
ATOM 4768 C CA . PRO A 1 610 ? -3.412 34.341 9.078 1.00 93.44 610 PRO A CA 1
ATOM 4769 C C . PRO A 1 610 ? -3.334 33.797 10.513 1.00 93.44 610 PRO A C 1
ATOM 4771 O O . PRO A 1 610 ? -3.883 32.736 10.802 1.00 93.44 610 PRO A O 1
ATOM 4774 N N . LEU A 1 611 ? -2.723 34.541 11.445 1.00 93.94 611 LEU A N 1
ATOM 4775 C CA . LEU A 1 611 ? -2.560 34.114 12.842 1.00 93.94 611 LEU A CA 1
ATOM 4776 C C . LEU A 1 611 ? -3.869 34.160 13.645 1.00 93.94 611 LEU A C 1
ATOM 4778 O O . LEU A 1 611 ? -4.009 33.439 14.633 1.00 93.94 611 LEU A O 1
ATOM 4782 N N . SER A 1 612 ? -4.825 34.990 13.220 1.00 94.38 612 SER A N 1
ATOM 4783 C CA . SER A 1 612 ? -6.172 35.090 13.797 1.00 94.38 612 SER A CA 1
ATOM 4784 C C . SER A 1 612 ? -7.228 34.375 12.948 1.00 94.38 612 SER A C 1
ATOM 4786 O O . SER A 1 612 ? -8.417 34.680 13.059 1.00 94.38 612 SER A O 1
ATOM 4788 N N . THR A 1 613 ? -6.806 33.454 12.075 1.00 96.50 613 THR A N 1
ATOM 4789 C CA . THR A 1 613 ? -7.699 32.708 11.184 1.00 96.50 613 THR A CA 1
ATOM 4790 C C . THR A 1 613 ? -7.860 31.268 11.660 1.00 96.50 613 THR A C 1
ATOM 4792 O O . THR A 1 613 ? -6.885 30.534 11.813 1.00 96.50 613 THR A O 1
ATOM 4795 N N . GLY A 1 614 ? -9.108 30.869 11.896 1.00 96.62 614 GLY A N 1
ATOM 4796 C CA . GLY A 1 614 ? -9.515 29.477 12.062 1.00 96.62 614 GLY A CA 1
ATOM 4797 C C . GLY A 1 614 ? -10.097 28.913 10.770 1.00 96.62 614 GLY A C 1
ATOM 4798 O O . GLY A 1 614 ? -10.626 29.655 9.942 1.00 96.62 614 GLY A O 1
ATOM 4799 N N . VAL A 1 615 ? -10.021 27.599 10.585 1.00 97.56 615 VAL A N 1
ATOM 4800 C CA . VAL A 1 615 ? -10.539 26.939 9.383 1.00 97.56 615 VAL A CA 1
ATOM 4801 C C . VAL A 1 615 ? -11.304 25.687 9.777 1.00 97.56 615 VAL A C 1
ATOM 4803 O O . VAL A 1 615 ? -10.850 24.935 10.632 1.00 97.56 615 VAL A O 1
ATOM 4806 N N . VAL A 1 616 ? -12.446 25.439 9.143 1.00 97.75 616 VAL A N 1
ATOM 4807 C CA . VAL A 1 616 ? -13.232 24.213 9.305 1.00 97.75 616 VAL A CA 1
ATOM 4808 C C . VAL A 1 616 ? -13.454 23.582 7.933 1.00 97.75 616 VAL A C 1
ATOM 4810 O O . VAL A 1 616 ? -13.984 24.226 7.030 1.00 97.75 616 VAL A O 1
ATOM 4813 N N . LEU A 1 617 ? 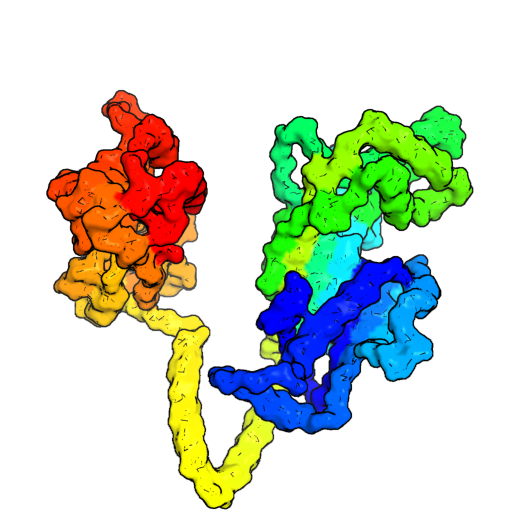-13.051 22.324 7.761 1.00 97.38 617 LEU A N 1
ATOM 4814 C CA . LEU A 1 617 ? -13.107 21.617 6.480 1.00 97.38 617 LEU A CA 1
ATOM 4815 C C . LEU A 1 617 ? -13.951 20.347 6.594 1.00 97.38 617 LEU A C 1
ATOM 4817 O O . LEU A 1 617 ? -13.706 19.512 7.465 1.00 97.38 617 LEU A O 1
ATOM 4821 N N . CYS A 1 618 ? -14.894 20.157 5.669 1.00 95.50 618 CYS A N 1
ATOM 4822 C CA . CYS A 1 618 ? -15.591 18.884 5.513 1.00 95.50 618 CYS A CA 1
ATOM 4823 C C . CYS A 1 618 ? -16.004 18.614 4.058 1.00 95.50 618 CYS A C 1
ATOM 4825 O O . CYS A 1 618 ? -16.555 19.470 3.368 1.00 95.50 618 CYS A O 1
ATOM 4827 N N . GLY A 1 619 ? -15.761 17.403 3.560 1.00 92.50 619 GLY A N 1
ATOM 4828 C CA . GLY A 1 619 ? -16.125 17.010 2.200 1.00 92.50 619 GLY A CA 1
ATOM 4829 C C . GLY A 1 619 ? -15.062 16.137 1.546 1.00 92.50 619 GLY A C 1
ATOM 4830 O O . GLY A 1 619 ? -14.393 15.360 2.220 1.00 92.50 619 GLY A O 1
ATOM 4831 N N . GLN A 1 620 ? -14.922 16.246 0.224 1.00 91.06 620 GLN A N 1
ATOM 4832 C CA . GLN A 1 620 ? -13.988 15.411 -0.538 1.00 91.06 620 GLN A CA 1
ATOM 4833 C C . GLN A 1 620 ? -12.538 15.597 -0.069 1.00 91.06 620 GLN A C 1
ATOM 4835 O O . GLN A 1 620 ? -12.080 16.729 0.085 1.00 91.06 620 GLN A O 1
ATOM 4840 N N . LYS A 1 621 ? -11.808 14.484 0.090 1.00 90.94 621 LYS A N 1
ATOM 4841 C CA . LYS A 1 621 ? -10.420 14.458 0.583 1.00 90.94 621 LYS A CA 1
ATOM 4842 C C . LYS A 1 621 ? -9.517 15.440 -0.170 1.00 90.94 621 LYS A C 1
ATOM 4844 O O . LYS A 1 621 ? -8.924 16.307 0.466 1.00 90.94 621 LYS A O 1
ATOM 4849 N N . GLN A 1 622 ? -9.542 15.388 -1.503 1.00 92.69 622 GLN A N 1
ATOM 4850 C CA . GLN A 1 622 ? -8.777 16.287 -2.371 1.00 92.69 622 GLN A CA 1
ATOM 4851 C C . GLN A 1 622 ? -9.043 17.772 -2.067 1.00 92.69 622 GLN A C 1
ATOM 4853 O O . GLN A 1 622 ? -8.106 18.546 -1.910 1.00 92.69 622 GLN A O 1
ATOM 4858 N N . MET A 1 623 ? -10.313 18.170 -1.902 1.00 94.94 623 MET A N 1
ATOM 4859 C CA . MET A 1 623 ? -10.663 19.548 -1.531 1.00 94.94 623 MET A CA 1
ATOM 4860 C C . MET A 1 623 ? -10.047 19.922 -0.181 1.00 94.94 623 MET A C 1
ATOM 4862 O O . MET A 1 623 ? -9.450 20.988 -0.055 1.00 94.94 623 MET A O 1
ATOM 4866 N N . THR A 1 624 ? -10.153 19.045 0.822 1.00 95.12 624 THR A N 1
ATOM 4867 C CA . THR A 1 624 ? -9.603 19.345 2.150 1.00 95.12 624 THR A CA 1
ATOM 4868 C C . THR A 1 624 ? -8.081 19.473 2.137 1.00 95.12 624 THR A C 1
ATOM 4870 O O . THR A 1 624 ? -7.547 20.304 2.867 1.00 95.12 624 THR A O 1
ATOM 4873 N N . GLU A 1 625 ? -7.383 18.684 1.321 1.00 95.12 625 GLU A N 1
ATOM 4874 C CA . GLU A 1 625 ? -5.922 18.716 1.189 1.00 95.12 625 GLU A CA 1
ATOM 4875 C C . GLU A 1 625 ? -5.462 19.977 0.457 1.00 95.12 625 GLU A C 1
ATOM 4877 O O . GLU A 1 625 ? -4.643 20.717 0.993 1.00 95.12 625 GLU A O 1
ATOM 4882 N N . GLU A 1 626 ? -6.057 20.293 -0.696 1.00 96.12 626 GLU A N 1
ATOM 4883 C CA . GLU A 1 626 ? -5.720 21.496 -1.467 1.00 96.12 626 GLU A CA 1
ATOM 4884 C C . GLU A 1 626 ? -5.979 22.784 -0.672 1.00 96.12 626 GLU A C 1
ATOM 4886 O O . GLU A 1 626 ? -5.111 23.655 -0.607 1.00 96.12 626 GLU A O 1
ATOM 4891 N N . VAL A 1 627 ? -7.139 22.899 -0.010 1.00 96.25 627 VAL A N 1
ATOM 4892 C CA . VAL A 1 627 ? -7.448 24.058 0.845 1.00 96.25 627 VAL A CA 1
ATOM 4893 C C . VAL A 1 627 ? -6.467 24.158 2.015 1.00 96.25 627 VAL A C 1
ATOM 4895 O O . VAL A 1 627 ? -6.016 25.257 2.331 1.00 96.25 627 VAL A O 1
ATOM 4898 N N . THR A 1 628 ? -6.101 23.029 2.637 1.00 96.75 628 THR A N 1
ATOM 4899 C CA . THR A 1 628 ? -5.094 23.012 3.714 1.00 96.75 628 THR A CA 1
ATOM 4900 C C . THR A 1 628 ? -3.765 23.565 3.205 1.00 96.75 628 THR A C 1
ATOM 4902 O O . THR A 1 628 ? -3.212 24.468 3.826 1.00 96.75 628 THR A O 1
ATOM 4905 N N . SER A 1 629 ? -3.282 23.078 2.061 1.00 96.31 629 SER A N 1
ATOM 4906 C CA . SER A 1 629 ? -2.015 23.518 1.469 1.00 96.31 629 SER A CA 1
ATOM 4907 C C . SER A 1 629 ? -2.015 25.009 1.135 1.00 96.31 629 SER A C 1
ATOM 4909 O O . SER A 1 629 ? -1.059 25.705 1.471 1.00 96.31 629 SER A O 1
ATOM 4911 N N . ILE A 1 630 ? -3.099 25.522 0.539 1.00 94.75 630 ILE A N 1
ATOM 4912 C CA . ILE A 1 630 ? -3.238 26.952 0.214 1.00 94.75 630 ILE A CA 1
ATOM 4913 C C . ILE A 1 630 ? -3.182 27.807 1.485 1.00 94.75 630 ILE A C 1
ATOM 4915 O O . ILE A 1 630 ? -2.457 28.796 1.534 1.00 94.75 630 ILE A O 1
ATOM 4919 N N . LEU A 1 631 ? -3.925 27.424 2.525 1.00 95.12 631 LEU A N 1
ATOM 4920 C CA . LEU A 1 631 ? -4.024 28.210 3.755 1.00 95.12 631 LEU A CA 1
ATOM 4921 C C . LEU A 1 631 ? -2.737 28.169 4.581 1.00 95.12 631 LEU A C 1
ATOM 4923 O O . LEU A 1 631 ? -2.347 29.193 5.138 1.00 95.12 631 LEU A O 1
ATOM 4927 N N . VAL A 1 632 ? -2.055 27.022 4.630 1.00 95.75 632 VAL A N 1
ATOM 4928 C CA . VAL A 1 632 ? -0.741 26.904 5.278 1.00 95.75 632 VAL A CA 1
ATOM 4929 C C . VAL A 1 632 ? 0.307 27.730 4.533 1.00 95.75 632 VAL A C 1
ATOM 4931 O O . VAL A 1 632 ? 1.088 28.428 5.177 1.00 95.75 632 VAL A O 1
ATOM 4934 N N . ALA A 1 633 ? 0.291 27.725 3.196 1.00 93.06 633 ALA A N 1
ATOM 4935 C CA . ALA A 1 633 ? 1.164 28.581 2.391 1.00 93.06 633 ALA A CA 1
ATOM 4936 C C . ALA A 1 633 ? 0.889 30.078 2.623 1.00 93.06 633 ALA A C 1
ATOM 4938 O O . ALA A 1 633 ? 1.822 30.877 2.659 1.00 93.06 633 ALA A O 1
ATOM 4939 N N . ASP A 1 634 ? -0.373 30.447 2.860 1.00 90.88 634 ASP A N 1
ATOM 4940 C CA . ASP A 1 634 ? -0.778 31.806 3.232 1.00 90.88 634 ASP A CA 1
ATOM 4941 C C . ASP A 1 634 ? -0.552 32.108 4.741 1.00 90.88 634 ASP A C 1
ATOM 4943 O O . ASP A 1 634 ? -0.912 33.183 5.220 1.00 90.88 634 ASP A O 1
ATOM 4947 N N . GLY A 1 635 ? 0.075 31.199 5.503 1.00 93.88 635 GLY A N 1
ATOM 4948 C CA . GLY A 1 635 ? 0.533 31.420 6.882 1.00 93.88 635 GLY A CA 1
ATOM 4949 C C . GLY A 1 635 ? -0.453 31.024 7.988 1.00 93.88 635 GLY A C 1
ATOM 4950 O O . GLY A 1 635 ? -0.207 31.316 9.161 1.00 93.88 635 GLY A O 1
ATOM 4951 N N . VAL A 1 636 ? -1.571 30.374 7.654 1.00 96.25 636 VAL A N 1
ATOM 4952 C CA . VAL A 1 636 ? -2.505 29.839 8.653 1.00 96.25 636 VAL A CA 1
ATOM 4953 C C . VAL A 1 636 ? -1.874 28.619 9.318 1.00 96.25 636 VAL A C 1
ATOM 4955 O O . VAL A 1 636 ? -1.419 27.689 8.654 1.00 96.25 636 VAL A O 1
ATOM 4958 N N . SER A 1 637 ? -1.865 28.595 10.649 1.00 96.06 637 SER A N 1
ATOM 4959 C CA . SER A 1 637 ? -1.357 27.442 11.393 1.00 96.06 637 SER A CA 1
ATOM 4960 C C . SER A 1 637 ? -2.194 26.197 11.087 1.00 96.06 637 SER A C 1
ATOM 4962 O O . SER A 1 637 ? -3.419 26.215 11.229 1.00 96.06 637 SER A O 1
ATOM 4964 N N . SER A 1 638 ? -1.530 25.092 10.738 1.00 94.31 638 SER A N 1
ATOM 4965 C CA . SER A 1 638 ? -2.174 23.786 10.541 1.00 94.31 638 SER A CA 1
ATOM 4966 C C . SER A 1 638 ? -2.953 23.340 11.780 1.00 94.31 638 SER A C 1
ATOM 4968 O O . SER A 1 638 ? -3.981 22.675 11.666 1.00 94.31 638 SER A O 1
ATOM 4970 N N . GLU A 1 639 ? -2.541 23.790 12.970 1.00 95.31 639 GLU A N 1
ATOM 4971 C CA . GLU A 1 639 ? -3.251 23.506 14.209 1.00 95.31 639 GLU A CA 1
ATOM 4972 C C . GLU A 1 639 ? -4.589 24.246 14.356 1.00 95.31 639 GLU A C 1
ATOM 4974 O O . GLU A 1 639 ? -5.324 24.025 15.319 1.00 95.31 639 GLU A O 1
ATOM 4979 N N . LYS A 1 640 ? -4.900 25.170 13.451 1.00 96.44 640 LYS A N 1
ATOM 4980 C CA . LYS A 1 640 ? -6.153 25.933 13.427 1.00 96.44 640 LYS A CA 1
ATOM 4981 C C . LYS A 1 640 ? -7.060 25.495 12.285 1.00 96.44 640 LYS A C 1
ATOM 4983 O O . LYS A 1 640 ? -8.117 26.089 12.089 1.00 96.44 640 LYS A O 1
ATOM 4988 N N . ILE A 1 641 ? -6.669 24.431 11.581 1.00 97.19 641 ILE A N 1
ATOM 4989 C CA . ILE A 1 641 ? -7.447 23.780 10.535 1.00 97.19 641 ILE A CA 1
ATOM 4990 C C . ILE A 1 641 ? -8.130 22.552 11.133 1.00 97.19 641 ILE A C 1
ATOM 4992 O O . ILE A 1 641 ? -7.507 21.533 11.423 1.00 97.19 641 ILE A O 1
ATOM 4996 N N . LEU A 1 642 ? -9.434 22.676 11.348 1.00 96.44 642 LEU A N 1
ATOM 4997 C CA . LEU A 1 642 ? -10.274 21.688 12.002 1.00 96.44 642 LEU A CA 1
ATOM 4998 C C . LEU A 1 642 ? -10.960 20.812 10.955 1.00 96.44 642 LEU A C 1
ATOM 5000 O O . LEU A 1 642 ? -11.627 21.305 10.044 1.00 96.44 642 LEU A O 1
ATOM 5004 N N . LYS A 1 643 ? -10.816 19.501 11.113 1.00 93.69 643 LYS A N 1
ATOM 5005 C CA . LYS A 1 643 ? -11.519 18.468 10.346 1.00 93.69 643 LYS A CA 1
ATOM 5006 C C . LYS A 1 643 ? -12.387 17.671 11.316 1.00 93.69 643 LYS A C 1
ATOM 5008 O O . LYS A 1 643 ? -12.188 17.747 12.526 1.00 93.69 643 LYS A O 1
ATOM 5013 N N . ASN A 1 644 ? -13.376 16.951 10.802 1.00 83.19 644 ASN A N 1
ATOM 5014 C CA . ASN A 1 644 ? -14.310 16.184 11.627 1.00 83.19 644 ASN A CA 1
ATOM 5015 C C . ASN A 1 644 ? -13.863 14.733 11.903 1.00 83.19 644 ASN A C 1
ATOM 5017 O O . ASN A 1 644 ? -14.668 13.941 12.396 1.00 83.19 644 ASN A O 1
ATOM 5021 N N . PHE A 1 645 ? -12.617 14.386 11.564 1.00 66.00 645 PHE A N 1
ATOM 5022 C CA . PHE A 1 645 ? -12.030 13.052 11.698 1.00 66.00 645 PHE A CA 1
ATOM 5023 C C . PHE A 1 645 ? -10.645 13.105 12.336 1.00 66.00 645 PHE A C 1
ATOM 5025 O O . PHE A 1 645 ? -9.917 14.094 12.077 1.00 66.00 645 PHE A O 1
#

InterPro domains:
  IPR001433 Oxidoreductase FAD/NAD(P)-binding [PF00175] (527-627)
  IPR005299 SAM dependent carboxyl methyltransferase [PF03492] (18-348)
  IPR017927 FAD-binding domain, ferredoxin reductase-type [PS51384] (406-511)
  IPR017938 Riboflavin synthase-like beta-barrel [SSF63380] (405-509)
  IPR029063 S-adenosyl-L-methionine-dependent methyltransferase superfamily [G3DSA:3.40.50.150] (15-282)
  IPR029063 S-adenosyl-L-methionine-dependent methyltransferase superfamily [SSF53335] (18-349)
  IPR032435 STML2-like, C-terminal extension [PF16200] (371-417)
  IPR039261 Ferredoxin-NADP reductase (FNR), nucleotide-binding domain [G3DSA:3.40.50.80] (518-645)
  IPR039261 Ferredoxin-NADP reductase (FNR), nucleotide-binding domain [SSF52343] (516-642)
  IPR042086 Methyltransferase, alpha-helical capping domain [G3DSA:1.10.1200.270] (145-327)

Sequence (645 aa):
MIEEAIANSFNPIITHTNKNPTNRICIADLGCSTGPNTFIAIQTIIQAIQSYYVPNIAVANRDSINLNSMFHKLFPSDETIEFLVFFNDQVSNDFNTLFKNLPNYNLNNKTYFACGVPGSFHGRLFPKQTLHFVHSSASLNWLSEVPWEIMDRRSSAWNKGRIHCTNAPKEVRDAYEAQFKQDFESFLDARAQEVVGNGLMALQISTTPDHMTVESSDIDPNRAFELIGSSLMDMAKAGIISEDKVDSFNLPIIYPPIKGVKEIVERNEFFSIETMEALNFEDFYAFPNANIFVSIYRAVVEDLIEKHFGGAIGDDLFDRFTQKVVEFPEILNPNNFKMAMLFVLLKRKIDVTSTEAILARAKATAEGLALVSHTLKEDGGLEAASLRIGEQYIKAFGNIAKKDTTLWTTAPLSEVEPAAESLFHVTVDLSDSLDLAASHTRAGQYLQLRVPDVDKPSFLAIASPPKLASARGVFEFLVKSVAGSTAEILCGLKKGDVVELSPVMGNGFDMSRIDPPEKYTTVLIFATGSGISPIRSLVESEFSAGKRSDVRLYYGARNLQRMAYQDRFKDWESSGVKIVPVLSQPDGSWTGETGYVQAAFTRAKQISNPLSTGVVLCGQKQMTEEVTSILVADGVSSEKILKNF

Secondary structure (DSSP, 8-state):
-HHHHHHHH--TTSS--SSS--SEEEEEEES-TTSSHHHHHHHHHHHHHHHHHS--SS-----S--SHHHHHHHS-TT-PPEEEEEEEE-TTS-HHHHHHT-TTTTSS---SEEEEEES-TTS--S-TT-EEEEEEES-TTB-SS--HHHH-TTSTT--TT-SSSTT--HHHHHHHHHHHHHHHHHHHHHHHHHEEEEEEEEEEEEEB-SS----TT-B-TTHHHHHHHHHHHHHHHTTSS-HHHHHT---SB---BHHHHHHHHHH-SSEEEEEEEEEEGGGT----SHHHHHHHHHHHHHHHHHHHH-TT-HHHHHHHHHHHHHH-GGGG-GGGB--EEEEEEEEEPP-TT-HHHHHHHHHHHHHHHHHHHHHTTSTTHHHHHHHHHHHHHHHHHHHHTTSS---PEEEEEEEEEEEETTEEEEEEE-TT-HHHHHH--STT-EEEEE-TT-SSPEEEEB-S-HHHHHHHTEEEEEEEP-TTSHHHHHHH--TT-EEEEPPPBS----GGGG-STTT--EEEEEEEGGGHHHHHHHHTTT--GGGSSEEEEEEEESSGGG-TTGGGHHHHHHTT-EEEEEESS--TT--SEES-HHHHHHHH---S-GGGEEEEEES-HHHHHHHHHHHHHTT--GGGEEE--

Foldseek 3Di:
DLLVLCLPQADQVVQDLDPDDDLEAEEEEAACFQDDVNVVVVVSNLVSNCPNLDPPPDDDDDDDPDPPVVSCVNDPPPDHREYEYEYEDAQPGPVVSNVVPRPPPPPPDDRYHYDYFHDHLLAAGAAFSAHQEYEYAQPLQFFPDQQVLCQDPVHPNPVALAAECPVGPVSVVVSLLVRSLSSVLSNVVNCLGHHGASGKYKYWAKAFEPDDPDDPLADEQCVLRRLLSVLVVVCCVVVVAPSNLSSNHYGRGDHYYPVSVVVSVVPDPFKDWPDKDWAQQQVPDAQPALVSVLVVVCVVCVVVCCVRGNPDCSVSSSVSSSVVCVVVVSVRDSNNYRITTIITMITGHDDPPDPSNVVSVVVVVVVVVVVLVVQCPDPCSVVVVVVVVVVVVVVVVVVCVPPPPQPWDKWFWQFWADQFVQKIKTKTAQVVPLVLLLLQDAQLKWWWKAAPPDPDTDIWGFQAASVRCNVRVMTITIAGQDPPDRSVVSNVDGGGGMMIIGRIDFPYWPCVLLDDQVLQLAEEEEAEQRQCRSVNNCLPDPVQLVSHNYAEYEYEDQEPRRGGPPVCPVVSVVSNYHYQYEHQHYDPVDPGHYRHSLVSCVVVVDDPDLSSYAYEYTDDPVNLVSNLVVSVVVPHDNSRYTYSD